Protein AF-A0AA36IEN6-F1 (afdb_monomer_lite)

Secondary structure (DSSP, 8-state):
----TTPPPTT--HHHHHHHHHHHHHHHHHHHHHHHHHHHHHHHHHHHHHHIIIII-------HHHHHHHHHHHHHHHTS-HHHHT--TTTS--HHHHHHHHHHTT------------------S-TTS----GGGSTTTSGGGGT-GGG-HHHHHHHHHHHHHHHHHHHHHHHHHHHHHHHHHHHHHHHIIIIIIIS--HHHHHHHHHHHHHHHHHHHHHHB---HHHHHHHHHHHHHHHHHHHHHHHHHHTT-HHHHHHHHHHTHHHHHHHHHHHHHHHHHT-EEE-TTS-EEETTBHHHHTT-TT-HHHHHHHHHHHHHHHHHHHHHHTTTGGGTTTS---PPPP----------EE--SSTTSPPEE--TTTSTTTSS-S-GGGG-GGGG-GGGGS-----SS---TTT---GGGSTTHHHHHHHHHHHHHHHHHHHHHHHHHHHHHTT--TT----S----S-SPPP---S---------TTPPP--PPP-EEE--TT----EEEEEEETTEEEEEEE-SS-EEEEEEEEEE-TTS-EEEEEE-EEPPP-GGGTTPPEEEEEEETTTTEEEEEETTTTEEEEEE-TTS-----EEEEBPGGGS----TTTTPPPP-EEEEEEES--TT-SS---EEEEEETT--EEEEEEPPTTSSS--EEEEEEEE--TTGGG--

Structure (mmCIF, N/CA/C/O backbone):
data_AF-A0AA36IEN6-F1
#
_entry.id   AF-A0AA36IEN6-F1
#
loop_
_atom_site.group_PDB
_atom_site.id
_atom_site.type_symbol
_atom_site.label_atom_id
_atom_site.label_alt_id
_atom_site.label_comp_id
_atom_site.label_asym_id
_atom_site.label_entity_id
_atom_site.label_seq_id
_atom_site.pdbx_PDB_ins_code
_atom_site.Cartn_x
_atom_site.Cartn_y
_atom_site.Cartn_z
_atom_site.occupancy
_atom_site.B_iso_or_equiv
_atom_site.auth_seq_id
_atom_site.auth_comp_id
_atom_site.auth_asym_id
_atom_site.auth_atom_id
_atom_site.pdbx_PDB_model_num
ATOM 1 N N . MET A 1 1 ? 21.799 10.313 -0.171 1.00 34.00 1 MET A N 1
ATOM 2 C CA . MET A 1 1 ? 21.183 9.399 -1.156 1.00 34.00 1 MET A CA 1
ATOM 3 C C . MET A 1 1 ? 21.274 7.995 -0.567 1.00 34.00 1 MET A C 1
ATOM 5 O O . MET A 1 1 ? 22.350 7.419 -0.568 1.00 34.00 1 MET A O 1
ATOM 9 N N . ALA A 1 2 ? 20.218 7.507 0.088 1.00 29.20 2 ALA A N 1
ATOM 10 C CA . ALA A 1 2 ? 20.249 6.178 0.696 1.00 29.20 2 ALA A CA 1
ATOM 11 C C . ALA A 1 2 ? 20.050 5.132 -0.409 1.00 29.20 2 ALA A C 1
ATOM 13 O O . ALA A 1 2 ? 19.032 5.153 -1.101 1.00 29.20 2 ALA A O 1
ATOM 14 N N . PHE A 1 3 ? 21.032 4.253 -0.607 1.00 36.34 3 PHE A N 1
ATOM 15 C CA . PHE A 1 3 ? 20.863 3.015 -1.365 1.00 36.34 3 PHE A CA 1
ATOM 16 C C . PHE A 1 3 ? 19.872 2.131 -0.597 1.00 36.34 3 PHE A C 1
ATOM 18 O O . PHE A 1 3 ? 20.270 1.299 0.210 1.00 36.34 3 PHE A O 1
ATOM 25 N N . CYS A 1 4 ? 18.572 2.346 -0.785 1.00 47.59 4 CYS A N 1
ATOM 26 C CA . CYS A 1 4 ? 17.578 1.409 -0.284 1.00 47.59 4 CYS A CA 1
ATOM 27 C C . CYS A 1 4 ? 17.524 0.231 -1.262 1.00 47.59 4 CYS A C 1
ATOM 29 O O . CYS A 1 4 ? 17.044 0.377 -2.392 1.00 47.59 4 CYS A O 1
ATOM 31 N N . GLU A 1 5 ? 18.038 -0.926 -0.841 1.00 64.38 5 GLU A N 1
ATOM 32 C CA . GLU A 1 5 ? 17.656 -2.213 -1.426 1.00 64.38 5 GLU A CA 1
ATOM 33 C C . GLU A 1 5 ? 16.121 -2.233 -1.559 1.00 64.38 5 GLU A C 1
ATOM 35 O O . GLU A 1 5 ? 15.408 -1.980 -0.590 1.00 64.38 5 GLU A O 1
ATOM 40 N N . GLY A 1 6 ? 15.609 -2.404 -2.783 1.00 71.31 6 GLY A N 1
ATOM 41 C CA . GLY A 1 6 ? 14.179 -2.254 -3.097 1.00 71.31 6 GLY A CA 1
ATOM 42 C C . GLY A 1 6 ? 13.836 -1.171 -4.128 1.00 71.31 6 GLY A C 1
ATOM 43 O O . GLY A 1 6 ? 12.673 -1.041 -4.505 1.00 71.31 6 GLY A O 1
ATOM 44 N N . ARG A 1 7 ? 14.812 -0.411 -4.651 1.00 82.75 7 ARG A N 1
ATOM 45 C CA . ARG A 1 7 ? 14.562 0.479 -5.801 1.00 82.75 7 ARG A CA 1
ATOM 46 C C . ARG A 1 7 ? 14.254 -0.340 -7.063 1.00 82.75 7 ARG A C 1
ATOM 48 O O . ARG A 1 7 ? 15.015 -1.228 -7.443 1.00 82.75 7 ARG A O 1
ATOM 55 N N . LEU A 1 8 ? 13.159 0.007 -7.740 1.00 87.38 8 LEU A N 1
ATOM 56 C CA . LEU A 1 8 ? 12.818 -0.526 -9.062 1.00 87.38 8 LEU A CA 1
ATOM 57 C C . LEU A 1 8 ? 13.914 -0.193 -10.093 1.00 87.38 8 LEU A C 1
ATOM 59 O O . LEU A 1 8 ? 14.547 0.863 -10.021 1.00 87.38 8 LEU A O 1
ATOM 63 N N . ALA A 1 9 ? 14.148 -1.089 -11.055 1.00 82.94 9 ALA A N 1
ATOM 64 C CA . ALA A 1 9 ? 15.231 -0.947 -12.028 1.00 82.94 9 ALA A CA 1
ATOM 65 C C . ALA A 1 9 ? 15.118 0.343 -12.859 1.00 82.94 9 ALA A C 1
ATOM 67 O O . ALA A 1 9 ? 14.013 0.808 -13.171 1.00 82.94 9 ALA A O 1
ATOM 68 N N . SER A 1 10 ? 16.269 0.895 -13.261 1.00 78.75 10 SER A N 1
ATOM 69 C CA . SER A 1 10 ? 16.344 2.034 -14.182 1.00 78.75 10 SER A CA 1
ATOM 70 C C . SER A 1 10 ? 15.697 1.650 -15.515 1.00 78.75 10 SER A C 1
ATOM 72 O O . SER A 1 10 ? 16.190 0.757 -16.201 1.00 78.75 10 SER A O 1
ATOM 74 N N . GLY A 1 11 ? 14.573 2.286 -15.848 1.00 84.31 11 GLY A N 1
ATOM 75 C CA . GLY A 1 11 ? 13.730 1.947 -17.004 1.00 84.31 11 GLY A CA 1
ATOM 76 C C . GLY A 1 11 ? 12.288 1.580 -16.639 1.00 84.31 11 GLY A C 1
ATOM 77 O O . GLY A 1 11 ? 11.431 1.503 -17.518 1.00 84.31 11 GLY A O 1
ATOM 78 N N . THR A 1 12 ? 11.991 1.403 -15.350 1.00 93.19 12 THR A N 1
ATOM 79 C CA . THR A 1 12 ? 10.609 1.264 -14.870 1.00 93.19 12 THR A CA 1
ATOM 80 C C . THR A 1 12 ? 9.843 2.569 -15.131 1.00 93.19 12 THR A C 1
ATOM 82 O O . THR A 1 12 ? 10.327 3.633 -14.732 1.00 93.19 12 THR A O 1
ATOM 85 N N . PRO A 1 13 ? 8.663 2.533 -15.780 1.00 94.44 13 PRO A N 1
ATOM 86 C CA . PRO A 1 13 ? 7.903 3.746 -16.050 1.00 94.44 13 PRO A CA 1
ATOM 87 C C . PRO A 1 13 ? 7.436 4.427 -14.754 1.00 94.44 13 PRO A C 1
ATOM 89 O O . PRO A 1 13 ? 7.088 3.764 -13.777 1.00 94.44 13 PRO A O 1
ATOM 92 N N . ALA A 1 14 ? 7.394 5.762 -14.759 1.00 92.75 14 ALA A N 1
ATOM 93 C CA . ALA A 1 14 ? 7.112 6.566 -13.566 1.00 92.75 14 ALA A CA 1
ATOM 94 C C . ALA A 1 14 ? 5.742 6.269 -12.929 1.00 92.75 14 ALA A C 1
ATOM 96 O O . ALA A 1 14 ? 5.629 6.272 -11.705 1.00 92.75 14 ALA A O 1
ATOM 97 N N . TRP A 1 15 ? 4.721 5.953 -13.733 1.00 96.19 15 TRP A N 1
ATOM 98 C CA . TRP A 1 15 ? 3.395 5.576 -13.231 1.00 96.19 15 TRP A CA 1
ATOM 99 C C . TRP A 1 15 ? 3.439 4.274 -12.408 1.00 96.19 15 TRP A C 1
ATOM 101 O O . TRP A 1 15 ? 2.814 4.174 -11.359 1.00 96.19 15 TRP A O 1
ATOM 111 N N . LEU A 1 16 ? 4.258 3.291 -12.796 1.00 96.81 16 LEU A N 1
ATOM 112 C CA . LEU A 1 16 ? 4.404 2.049 -12.030 1.00 96.81 16 LEU A CA 1
ATOM 113 C C . LEU A 1 16 ? 5.133 2.300 -10.705 1.00 96.81 16 LEU A C 1
ATOM 115 O O . LEU A 1 16 ? 4.751 1.762 -9.665 1.00 96.81 16 LEU A O 1
ATOM 119 N N . VAL A 1 17 ? 6.160 3.157 -10.739 1.00 95.31 17 VAL A N 1
ATOM 120 C CA . VAL A 1 17 ? 6.861 3.602 -9.527 1.00 95.31 17 VAL A CA 1
ATOM 121 C C . VAL A 1 17 ? 5.884 4.296 -8.578 1.00 95.31 17 VAL A C 1
ATOM 123 O O . VAL A 1 17 ? 5.903 3.998 -7.390 1.00 95.31 17 VAL A O 1
ATOM 126 N N . GLY A 1 18 ? 5.000 5.156 -9.094 1.00 95.50 18 GLY A N 1
ATOM 127 C CA . GLY A 1 18 ? 3.981 5.849 -8.305 1.00 95.50 18 GLY A CA 1
ATOM 128 C C . GLY A 1 18 ? 2.985 4.906 -7.619 1.00 95.50 18 GLY A C 1
ATOM 129 O O . GLY A 1 18 ? 2.714 5.081 -6.434 1.00 95.50 18 GLY A O 1
ATOM 130 N N . CYS A 1 19 ? 2.478 3.880 -8.314 1.00 97.62 19 CYS A N 1
ATOM 131 C CA . CYS A 1 19 ? 1.613 2.867 -7.690 1.00 97.62 19 CYS A CA 1
ATOM 132 C C . CYS A 1 19 ? 2.330 2.133 -6.546 1.00 97.62 19 CYS A C 1
ATOM 134 O O . CYS A 1 19 ? 1.773 1.965 -5.458 1.00 97.62 19 CYS A O 1
ATOM 136 N N . HIS A 1 20 ? 3.582 1.723 -6.774 1.00 96.81 20 HIS A N 1
ATOM 137 C CA . HIS A 1 20 ? 4.388 1.036 -5.767 1.00 96.81 20 HIS A CA 1
ATOM 138 C C . HIS A 1 20 ? 4.652 1.922 -4.539 1.00 96.81 20 HIS A C 1
ATOM 140 O O . HIS A 1 20 ? 4.431 1.484 -3.409 1.00 96.81 20 HIS A O 1
ATOM 146 N N . THR A 1 21 ? 5.079 3.173 -4.741 1.00 95.94 21 THR A N 1
ATOM 147 C CA . THR A 1 21 ? 5.417 4.086 -3.640 1.00 95.94 21 THR A CA 1
ATOM 148 C C . THR A 1 21 ? 4.195 4.506 -2.833 1.00 95.94 21 THR A C 1
ATOM 150 O O . THR A 1 21 ? 4.283 4.523 -1.607 1.00 95.94 21 THR A O 1
ATOM 153 N N . LEU A 1 22 ? 3.052 4.787 -3.470 1.00 97.06 22 LEU A N 1
ATOM 154 C CA . LEU A 1 22 ? 1.810 5.114 -2.758 1.00 97.06 22 LEU A CA 1
ATOM 155 C C . LEU A 1 22 ? 1.290 3.930 -1.938 1.00 97.06 22 LEU A C 1
ATOM 157 O O . LEU A 1 22 ? 0.885 4.121 -0.792 1.00 97.06 22 LEU A O 1
ATOM 161 N N . SER A 1 23 ? 1.352 2.710 -2.482 1.00 97.75 23 SER A N 1
ATOM 162 C CA . SER A 1 23 ? 0.950 1.499 -1.750 1.00 97.75 23 SER A CA 1
ATOM 163 C C . SER A 1 23 ? 1.857 1.249 -0.545 1.00 97.75 23 SER A C 1
ATOM 165 O O . SER A 1 23 ? 1.377 0.980 0.553 1.00 97.75 23 SER A O 1
ATOM 167 N N . LEU A 1 24 ? 3.176 1.400 -0.716 1.00 96.75 24 LEU A N 1
ATOM 168 C CA . LEU A 1 24 ? 4.144 1.232 0.370 1.00 96.75 24 LEU A CA 1
ATOM 169 C C . LEU A 1 24 ? 3.999 2.320 1.446 1.00 96.75 24 LEU A C 1
ATOM 171 O O . LEU A 1 24 ? 4.040 2.014 2.637 1.00 96.75 24 LEU A O 1
ATOM 175 N N . ALA A 1 25 ? 3.783 3.575 1.042 1.00 97.25 25 ALA A N 1
ATOM 176 C CA . ALA A 1 25 ? 3.512 4.677 1.960 1.00 97.25 25 ALA A CA 1
ATOM 177 C C . ALA A 1 25 ? 2.211 4.444 2.741 1.00 97.25 25 ALA A C 1
ATOM 179 O O . ALA A 1 25 ? 2.183 4.633 3.957 1.00 97.25 25 ALA A O 1
ATOM 180 N N . GLY A 1 26 ? 1.159 3.970 2.066 1.00 97.88 26 GLY A N 1
ATOM 181 C CA . GLY A 1 26 ? -0.098 3.602 2.708 1.00 97.88 26 GLY A CA 1
ATOM 182 C C . GLY A 1 26 ? 0.066 2.445 3.692 1.00 97.88 26 GLY A C 1
ATOM 183 O O . GLY A 1 26 ? -0.396 2.541 4.827 1.00 97.88 26 GLY A O 1
ATOM 184 N N . ALA A 1 27 ? 0.793 1.394 3.306 1.00 98.06 27 ALA A N 1
ATOM 185 C CA . ALA A 1 27 ? 1.116 0.271 4.181 1.00 98.06 27 ALA A CA 1
ATOM 186 C C . ALA A 1 27 ? 1.849 0.730 5.448 1.00 98.06 27 ALA A C 1
ATOM 188 O O . ALA A 1 27 ? 1.433 0.403 6.558 1.00 98.06 27 ALA A O 1
ATOM 189 N N . PHE A 1 28 ? 2.902 1.537 5.291 1.00 97.94 28 PHE A N 1
ATOM 190 C CA . PHE A 1 28 ? 3.664 2.083 6.411 1.00 97.94 28 PHE A CA 1
ATOM 191 C C . PHE A 1 28 ? 2.793 2.945 7.332 1.00 97.94 28 PHE A C 1
ATOM 193 O O . PHE A 1 28 ? 2.805 2.749 8.546 1.00 97.94 28 PHE A O 1
ATOM 200 N N . MET A 1 29 ? 1.997 3.854 6.763 1.00 98.19 29 MET A N 1
ATOM 201 C CA . MET A 1 29 ? 1.093 4.724 7.517 1.00 98.19 29 MET A CA 1
ATOM 202 C C . MET A 1 29 ? 0.092 3.911 8.352 1.00 98.19 29 MET A C 1
ATOM 204 O O . MET A 1 29 ? -0.053 4.161 9.549 1.00 98.19 29 MET A O 1
ATOM 208 N N . TYR A 1 30 ? -0.559 2.908 7.757 1.00 98.44 30 TYR A N 1
ATOM 209 C CA . TYR A 1 30 ? -1.527 2.061 8.455 1.00 98.44 30 TYR A CA 1
ATOM 210 C C . TYR A 1 30 ? -0.889 1.172 9.529 1.00 98.44 30 TYR A C 1
ATOM 212 O O . TYR A 1 30 ? -1.438 1.049 10.625 1.00 98.44 30 TYR A O 1
ATOM 220 N N . LEU A 1 31 ? 0.282 0.586 9.267 1.00 98.31 31 LEU A N 1
ATOM 221 C CA . LEU A 1 31 ? 0.993 -0.219 10.265 1.00 98.31 31 LEU A CA 1
ATOM 222 C C . LEU A 1 31 ? 1.480 0.642 11.440 1.00 98.31 31 LEU A C 1
ATOM 224 O O . LEU A 1 31 ? 1.347 0.233 12.594 1.00 98.31 31 LEU A O 1
ATOM 228 N N . LEU A 1 32 ? 1.965 1.859 11.179 1.00 98.25 32 LEU A N 1
ATOM 229 C CA . LEU A 1 32 ? 2.348 2.801 12.231 1.00 98.25 32 LEU A CA 1
ATOM 230 C C . LEU A 1 32 ? 1.135 3.230 13.069 1.00 98.25 32 LEU A C 1
ATOM 232 O O . LEU A 1 32 ? 1.199 3.218 14.298 1.00 98.25 32 LEU A O 1
ATOM 236 N N . MET A 1 33 ? 0.009 3.541 12.418 1.00 98.25 33 MET A N 1
ATOM 237 C CA . MET A 1 33 ? -1.260 3.814 13.099 1.00 98.25 33 MET A CA 1
ATOM 238 C C . MET A 1 33 ? -1.715 2.634 13.963 1.00 98.25 33 MET A C 1
ATOM 240 O O . MET A 1 33 ? -2.176 2.847 15.080 1.00 98.25 33 MET A O 1
ATOM 244 N N . SER A 1 34 ? -1.561 1.397 13.482 1.00 98.25 34 SER A N 1
ATOM 245 C CA . SER A 1 34 ? -1.885 0.193 14.253 1.00 98.25 34 SER A CA 1
ATOM 246 C C . SER A 1 34 ? -1.076 0.112 15.546 1.00 98.25 34 SER A C 1
ATOM 248 O O . SER A 1 34 ? -1.646 -0.088 16.619 1.00 98.25 34 SER A O 1
ATOM 250 N N . VAL A 1 35 ? 0.246 0.294 15.465 1.00 98.44 35 VAL A N 1
ATOM 251 C CA . VAL A 1 35 ? 1.127 0.298 16.646 1.00 98.44 35 VAL A CA 1
ATOM 252 C C . VAL A 1 35 ? 0.717 1.408 17.613 1.00 98.44 35 VAL A C 1
ATOM 254 O O . VAL A 1 35 ? 0.585 1.172 18.814 1.00 98.44 35 VAL A O 1
ATOM 257 N N . TRP A 1 36 ? 0.453 2.603 17.087 1.00 98.31 36 TRP A N 1
ATOM 258 C CA . TRP A 1 36 ? 0.065 3.752 17.893 1.00 98.31 36 TRP A CA 1
ATOM 259 C C . TRP A 1 36 ? -1.277 3.549 18.616 1.00 98.31 36 TRP A C 1
ATOM 261 O O . TRP A 1 36 ? -1.366 3.753 19.829 1.00 98.31 36 TRP A O 1
ATOM 271 N N . PHE A 1 37 ? -2.311 3.076 17.916 1.00 98.12 37 PHE A N 1
ATOM 272 C CA . PHE A 1 37 ? -3.603 2.763 18.526 1.00 98.12 37 PHE A CA 1
ATOM 273 C C . PHE A 1 37 ? -3.506 1.618 19.537 1.00 98.12 37 PHE A C 1
ATOM 275 O O . PHE A 1 37 ? -4.099 1.716 20.610 1.00 98.12 37 PHE A O 1
ATOM 282 N N . SER A 1 38 ? -2.715 0.577 19.258 1.00 98.12 38 SER A N 1
ATOM 283 C CA . SER A 1 38 ? -2.476 -0.514 20.210 1.00 98.12 38 SER A CA 1
ATOM 284 C C . SER A 1 38 ? -1.795 -0.018 21.488 1.00 98.12 38 SER A C 1
ATOM 286 O O . SER A 1 38 ? -2.145 -0.464 22.582 1.00 98.12 38 SER A O 1
ATOM 288 N N . MET A 1 39 ? -0.848 0.918 21.376 1.00 98.31 39 MET A N 1
ATOM 289 C CA . MET A 1 39 ? -0.196 1.536 22.531 1.00 98.31 39 MET A CA 1
ATOM 290 C C . MET A 1 39 ? -1.205 2.325 23.376 1.00 98.31 39 MET A C 1
ATOM 292 O O . MET A 1 39 ? -1.266 2.138 24.592 1.00 98.31 39 MET A O 1
ATOM 296 N N . HIS A 1 40 ? -2.055 3.141 22.744 1.00 97.38 40 HIS A N 1
ATOM 297 C CA . HIS A 1 40 ? -3.122 3.862 23.444 1.00 97.38 40 HIS A CA 1
ATOM 298 C C . HIS A 1 40 ? -4.138 2.924 24.100 1.00 97.38 40 HIS A C 1
ATOM 300 O O . HIS A 1 40 ? -4.514 3.155 25.251 1.00 97.38 40 HIS A O 1
ATOM 306 N N . ALA A 1 41 ? -4.547 1.853 23.417 1.00 97.00 41 ALA A N 1
ATOM 307 C CA . ALA A 1 41 ? -5.437 0.838 23.974 1.00 97.00 41 ALA A CA 1
ATOM 308 C C . ALA A 1 41 ? -4.825 0.181 25.222 1.00 97.00 41 ALA A C 1
ATOM 310 O O . ALA A 1 41 ? -5.482 0.082 26.253 1.00 97.00 41 ALA A O 1
ATOM 311 N N . SER A 1 42 ? -3.543 -0.194 25.167 1.00 97.62 42 SER A N 1
ATOM 312 C CA . SER A 1 42 ? -2.846 -0.812 26.300 1.00 97.62 42 SER A CA 1
ATOM 313 C C . SER A 1 42 ? -2.717 0.137 27.494 1.00 97.62 42 SER A C 1
ATOM 315 O O . SER A 1 42 ? -2.966 -0.269 28.629 1.00 97.62 42 SER A O 1
ATOM 317 N N . ILE A 1 43 ? -2.328 1.395 27.259 1.00 97.25 43 ILE A N 1
ATOM 318 C CA . ILE A 1 43 ? -2.171 2.392 28.329 1.00 97.25 43 ILE A CA 1
ATOM 319 C C . ILE A 1 43 ? -3.522 2.669 28.988 1.00 97.25 43 ILE A C 1
ATOM 321 O O . ILE A 1 43 ? -3.632 2.625 30.211 1.00 97.25 43 ILE A O 1
ATOM 325 N N . THR A 1 44 ? -4.565 2.909 28.191 1.00 94.88 44 THR A N 1
ATOM 326 C CA . THR A 1 44 ? -5.911 3.177 28.718 1.00 94.88 44 THR A CA 1
ATOM 327 C C . THR A 1 44 ? -6.456 1.976 29.487 1.00 94.88 44 THR A C 1
ATOM 329 O O . THR A 1 44 ? -6.895 2.146 30.624 1.00 94.88 44 THR A O 1
ATOM 332 N N . ALA A 1 45 ? -6.344 0.759 28.945 1.00 95.88 45 ALA A N 1
ATOM 333 C CA . ALA A 1 45 ? -6.752 -0.462 29.635 1.00 95.88 45 ALA A CA 1
ATOM 334 C C . ALA A 1 45 ? -6.059 -0.616 30.998 1.00 95.88 45 ALA A C 1
ATOM 336 O O . ALA A 1 45 ? -6.738 -0.838 31.999 1.00 95.88 45 ALA A O 1
ATOM 337 N N . LYS A 1 46 ? -4.734 -0.421 31.074 1.00 97.06 46 LYS A N 1
ATOM 338 C CA . LYS A 1 46 ? -3.978 -0.529 32.335 1.00 97.06 46 LYS A CA 1
ATOM 339 C C . LYS A 1 46 ? -4.313 0.562 33.347 1.00 97.06 46 LYS A C 1
ATOM 341 O O . LYS A 1 46 ? -4.421 0.271 34.542 1.00 97.06 46 LYS A O 1
ATOM 346 N N . SER A 1 47 ? -4.525 1.793 32.892 1.00 95.31 47 SER A N 1
ATOM 347 C CA . SER A 1 47 ? -4.945 2.894 33.763 1.00 95.31 47 SER A CA 1
ATOM 348 C C . SER A 1 47 ? -6.315 2.626 34.383 1.00 95.31 47 SER A C 1
ATOM 350 O O . SER A 1 47 ? -6.483 2.770 35.595 1.00 95.31 47 SER A O 1
ATOM 352 N N . TYR A 1 48 ? -7.285 2.171 33.585 1.00 94.56 48 TYR A N 1
ATOM 353 C CA . TYR A 1 48 ? -8.603 1.832 34.113 1.00 94.56 48 TYR A CA 1
ATOM 354 C C . TYR A 1 48 ? -8.609 0.548 34.949 1.00 94.56 48 TYR A C 1
ATOM 356 O O . TYR A 1 48 ? -9.333 0.502 35.936 1.00 94.56 48 TYR A O 1
ATOM 364 N N . GLU A 1 49 ? -7.804 -0.465 34.616 1.00 94.56 49 GLU A N 1
ATOM 365 C CA . GLU A 1 49 ? -7.618 -1.664 35.448 1.00 94.56 49 GLU A CA 1
ATOM 366 C C . GLU A 1 49 ? -7.113 -1.272 36.842 1.00 94.56 49 GLU A C 1
ATOM 368 O O . GLU A 1 49 ? -7.716 -1.631 37.852 1.00 94.56 49 GLU A O 1
ATOM 373 N N . THR A 1 50 ? -6.062 -0.450 36.899 1.00 94.31 50 THR A N 1
ATOM 374 C CA . THR A 1 50 ? -5.505 0.050 38.164 1.00 94.31 50 THR A CA 1
ATOM 375 C C . THR A 1 50 ? -6.546 0.848 38.941 1.00 94.31 50 THR A C 1
ATOM 377 O O . THR A 1 50 ? -6.688 0.678 40.152 1.00 94.31 50 THR A O 1
ATOM 380 N N . ARG A 1 51 ? -7.324 1.697 38.261 1.00 91.31 51 ARG A N 1
ATOM 381 C CA . ARG A 1 51 ? -8.394 2.477 38.890 1.00 91.31 51 ARG A CA 1
ATOM 382 C C . ARG A 1 51 ? -9.519 1.597 39.427 1.00 91.31 51 ARG A C 1
ATOM 384 O O . ARG A 1 51 ? -9.968 1.809 40.553 1.00 91.31 51 ARG A O 1
ATOM 391 N N . LEU A 1 52 ? -9.952 0.604 38.652 1.00 90.50 52 LEU A N 1
ATOM 392 C CA . LEU A 1 52 ? -10.939 -0.377 39.084 1.00 90.50 52 LEU A CA 1
ATOM 393 C C . LEU A 1 52 ? -10.443 -1.084 40.346 1.00 90.50 52 LEU A C 1
ATOM 395 O O . LEU A 1 52 ? -11.162 -1.075 41.332 1.00 90.50 52 LEU A O 1
ATOM 399 N N . LEU A 1 53 ? -9.211 -1.593 40.367 1.00 89.44 53 LEU A N 1
ATOM 400 C CA . LEU A 1 53 ? -8.662 -2.335 41.510 1.00 89.44 53 LEU A CA 1
ATOM 401 C C . LEU A 1 53 ? -8.398 -1.476 42.758 1.00 89.44 53 LEU A C 1
ATOM 403 O O . LEU A 1 53 ? -8.477 -1.977 43.875 1.00 89.44 53 LEU A O 1
ATOM 407 N N . THR A 1 54 ? -8.070 -0.193 42.599 1.00 88.94 54 THR A N 1
ATOM 408 C CA . THR A 1 54 ? -7.688 0.673 43.732 1.00 88.94 54 THR A CA 1
ATOM 409 C C . THR A 1 54 ? -8.845 1.504 44.284 1.00 88.94 54 THR A C 1
ATOM 411 O O . THR A 1 54 ? -8.911 1.743 45.491 1.00 88.94 54 THR A O 1
ATOM 414 N N . GLN A 1 55 ? -9.761 1.963 43.426 1.00 84.94 55 GLN A N 1
ATOM 415 C CA . GLN A 1 55 ? -10.800 2.924 43.806 1.00 84.94 55 GLN A CA 1
ATOM 416 C C . GLN A 1 55 ? -12.194 2.302 43.895 1.00 84.94 55 GLN A C 1
ATOM 418 O O . GLN A 1 55 ? -12.970 2.706 44.759 1.00 84.94 55 GLN A O 1
ATOM 423 N N . LEU A 1 56 ? -12.521 1.341 43.023 1.00 82.44 56 LEU A N 1
ATOM 424 C CA . LEU A 1 56 ? -13.902 0.870 42.840 1.00 82.44 56 LEU A CA 1
ATOM 425 C C . LEU A 1 56 ? -14.123 -0.541 43.390 1.00 82.44 56 LEU A C 1
ATOM 427 O O . LEU A 1 56 ? -15.052 -0.779 44.158 1.00 82.44 56 LEU A O 1
ATOM 431 N N . VAL A 1 57 ? -13.245 -1.465 43.023 1.00 76.75 57 VAL A N 1
ATOM 432 C CA . VAL A 1 57 ? -13.204 -2.852 43.476 1.00 76.75 57 VAL A CA 1
ATOM 433 C C . VAL A 1 57 ? -12.288 -2.908 44.690 1.00 76.75 57 VAL A C 1
ATOM 435 O O . VAL A 1 57 ? -11.184 -3.440 44.652 1.00 76.75 57 VAL A O 1
ATOM 438 N N . ARG A 1 58 ? -12.738 -2.325 45.802 1.00 66.81 58 ARG A N 1
ATOM 439 C CA . ARG A 1 58 ? -12.188 -2.741 47.094 1.00 66.81 58 ARG A CA 1
ATOM 440 C C . ARG A 1 58 ? -12.604 -4.194 47.303 1.00 66.81 58 ARG A C 1
ATOM 442 O O . ARG A 1 58 ? -13.724 -4.551 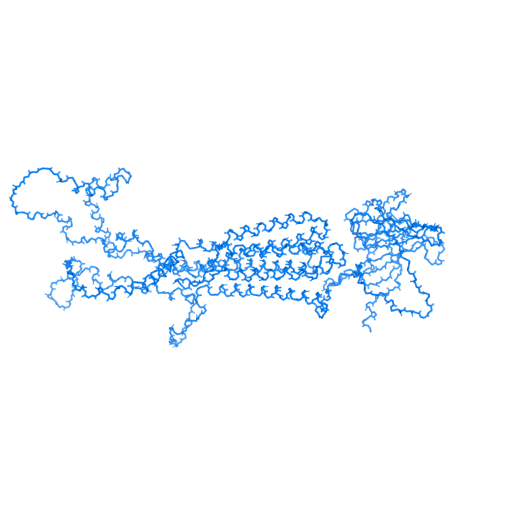46.933 1.00 66.81 58 ARG A O 1
ATOM 449 N N . LEU A 1 59 ? -11.725 -5.018 47.889 1.00 57.50 59 LEU A N 1
ATOM 450 C CA . LEU A 1 59 ? -12.149 -6.306 48.447 1.00 57.50 59 LEU A CA 1
ATOM 451 C C . LEU A 1 59 ? -13.442 -6.034 49.222 1.00 57.50 59 LEU A C 1
ATOM 453 O O . LEU A 1 59 ? -13.434 -5.083 50.015 1.00 57.50 59 LEU A O 1
ATOM 457 N N . PRO A 1 60 ? -14.542 -6.759 48.953 1.00 59.25 60 PRO A N 1
ATOM 458 C CA . PRO A 1 60 ? -15.750 -6.594 49.734 1.00 59.25 60 PRO A CA 1
ATOM 459 C C . PRO A 1 60 ? -15.357 -6.954 51.160 1.00 59.25 60 PRO A C 1
ATOM 461 O O . PRO A 1 60 ? -15.219 -8.124 51.499 1.00 59.25 60 PRO A O 1
ATOM 464 N N . VAL A 1 61 ? -15.060 -5.942 51.976 1.00 62.84 61 VAL A N 1
ATOM 465 C CA . VAL A 1 61 ? -15.047 -6.115 53.417 1.00 62.84 61 VAL A CA 1
ATOM 466 C C . VAL A 1 61 ? -16.515 -6.347 53.700 1.00 62.84 61 VAL A C 1
ATOM 468 O O . VAL A 1 61 ? -17.295 -5.410 53.491 1.00 62.84 61 VAL A O 1
ATOM 471 N N . PRO A 1 62 ? -16.905 -7.592 54.021 1.00 60.69 62 PRO A N 1
ATOM 472 C CA . PRO A 1 62 ? -18.308 -7.912 54.141 1.00 60.69 62 PRO A CA 1
ATOM 473 C C . PRO A 1 62 ? -18.889 -6.947 55.165 1.00 60.69 62 PRO A C 1
ATOM 475 O O . PRO A 1 62 ? -18.310 -6.741 56.240 1.00 60.69 62 PRO A O 1
ATOM 478 N N . SER A 1 63 ? -19.980 -6.277 54.795 1.00 64.25 63 SER A N 1
ATOM 479 C CA . SER A 1 63 ? -20.670 -5.411 55.742 1.00 64.25 63 SER A CA 1
ATOM 480 C C . SER A 1 63 ? -21.038 -6.239 56.969 1.00 64.25 63 SER A C 1
ATOM 482 O O . SER A 1 63 ? -21.181 -7.461 56.889 1.00 64.25 63 SER A O 1
ATOM 484 N N . TRP A 1 64 ? -21.223 -5.594 58.118 1.00 65.50 64 TRP A N 1
ATOM 485 C CA . TRP A 1 64 ? -21.644 -6.329 59.310 1.00 65.50 64 TRP A CA 1
ATOM 486 C C . TRP A 1 64 ? -22.928 -7.136 59.050 1.00 65.50 64 TRP A C 1
ATOM 488 O O . TRP A 1 64 ? -23.017 -8.291 59.444 1.00 65.50 64 TRP A O 1
ATOM 498 N N . SER A 1 65 ? -23.849 -6.588 58.247 1.00 62.12 65 SER A N 1
ATOM 499 C CA . SER A 1 65 ? -25.042 -7.295 57.773 1.00 62.12 65 SER A CA 1
ATOM 500 C C . SER A 1 65 ? -24.740 -8.505 56.880 1.00 62.12 65 SER A C 1
ATOM 502 O O . SER A 1 65 ? -25.401 -9.527 57.016 1.00 62.12 65 SER A O 1
ATOM 504 N N . GLN A 1 66 ? -23.743 -8.437 55.993 1.00 63.28 66 GLN A N 1
ATOM 505 C CA . GLN A 1 66 ? -23.310 -9.582 55.182 1.00 63.28 66 GLN A CA 1
ATOM 506 C C . GLN A 1 66 ? -22.602 -10.644 56.027 1.00 63.28 66 GLN A C 1
ATOM 508 O O . GLN A 1 66 ? -22.823 -11.829 55.808 1.00 63.28 66 GLN A O 1
ATOM 513 N N . LEU A 1 67 ? -21.787 -10.245 57.010 1.00 73.69 67 LEU A N 1
ATOM 514 C CA . LEU A 1 67 ? -21.181 -11.166 57.978 1.00 73.69 67 LEU A CA 1
ATOM 515 C C . LEU A 1 67 ? -22.249 -11.871 58.813 1.00 73.69 67 LEU A C 1
ATOM 517 O O . LEU A 1 67 ? -22.163 -13.074 59.036 1.00 73.69 67 LEU A O 1
ATOM 521 N N . GLU A 1 68 ? -23.270 -11.140 59.247 1.00 69.88 68 GLU A N 1
ATOM 522 C CA . GLU A 1 68 ? -24.381 -11.676 60.030 1.00 69.88 68 GLU A CA 1
ATOM 523 C C . GLU A 1 68 ? -25.300 -12.562 59.168 1.00 69.88 68 GLU A C 1
ATOM 525 O O . GLU A 1 68 ? -25.698 -13.645 59.599 1.00 69.88 68 GLU A O 1
ATOM 530 N N . GLY A 1 69 ? -25.521 -12.195 57.902 1.00 67.38 69 GLY A N 1
ATOM 531 C CA . GLY A 1 69 ? -26.157 -13.030 56.876 1.00 67.38 69 GLY A CA 1
ATOM 532 C C . GLY A 1 69 ? -25.379 -14.319 56.576 1.00 67.38 69 GLY A C 1
ATOM 533 O O . GLY A 1 69 ? -25.943 -15.407 56.503 1.00 67.38 69 GLY A O 1
ATOM 534 N N . ALA A 1 70 ? -24.054 -14.237 56.475 1.00 67.62 70 ALA A N 1
ATOM 535 C CA . ALA A 1 70 ? -23.196 -15.404 56.302 1.00 67.62 70 ALA A CA 1
ATOM 536 C C . ALA A 1 70 ? -23.166 -16.279 57.564 1.00 67.62 70 ALA A C 1
ATOM 538 O O . ALA A 1 70 ? -23.125 -17.502 57.458 1.00 67.62 70 ALA A O 1
ATOM 539 N N . ARG A 1 71 ? -23.234 -15.676 58.760 1.00 74.38 71 ARG A N 1
ATOM 540 C CA . ARG A 1 71 ? -23.327 -16.397 60.038 1.00 74.38 71 ARG A CA 1
ATOM 541 C C . ARG A 1 71 ? -24.647 -17.150 60.161 1.00 74.38 71 ARG A C 1
ATOM 543 O O . ARG A 1 71 ? -24.647 -18.301 60.579 1.00 74.38 71 ARG A O 1
ATOM 550 N N . THR A 1 72 ? -25.756 -16.516 59.791 1.00 65.19 72 THR A N 1
ATOM 551 C CA . THR A 1 72 ? -27.092 -17.135 59.781 1.00 65.19 72 THR A CA 1
ATOM 552 C C . THR A 1 72 ? -27.170 -18.255 58.740 1.00 65.19 72 THR A C 1
ATOM 554 O O . THR A 1 72 ? -27.626 -19.353 59.057 1.00 65.19 72 THR A O 1
ATOM 557 N N . TYR A 1 73 ? -26.602 -18.050 57.548 1.00 63.25 73 TYR A N 1
ATOM 558 C CA . TYR A 1 73 ? -26.444 -19.105 56.543 1.00 63.25 73 TYR A CA 1
ATOM 559 C C . TYR A 1 73 ? -25.567 -20.268 57.042 1.00 63.25 73 TYR A C 1
ATOM 561 O O . TYR A 1 73 ? -25.946 -21.432 56.915 1.00 63.25 73 TYR A O 1
ATOM 569 N N . GLY A 1 74 ? -24.418 -19.970 57.656 1.00 72.25 74 GLY A N 1
ATOM 570 C CA . GLY A 1 74 ? -23.506 -20.963 58.230 1.00 72.25 74 GLY A CA 1
ATOM 571 C C . GLY A 1 74 ? -24.153 -21.772 59.353 1.00 72.25 74 GLY A C 1
ATOM 572 O O . GLY A 1 74 ? -24.061 -22.993 59.353 1.00 72.25 74 GLY A O 1
ATOM 573 N N . SER A 1 75 ? -24.901 -21.115 60.239 1.00 69.81 75 SER A N 1
ATOM 574 C CA . SER A 1 75 ? -25.716 -21.757 61.279 1.00 69.81 75 SER A CA 1
ATOM 575 C C . SER A 1 75 ? -26.792 -22.673 60.683 1.00 69.81 75 SER A C 1
ATOM 577 O O . SER A 1 75 ? -26.963 -23.812 61.119 1.00 69.81 75 SER A O 1
ATOM 579 N N . THR A 1 76 ? -27.478 -22.225 59.626 1.00 63.84 76 THR A N 1
ATOM 580 C CA . THR A 1 76 ? -28.462 -23.051 58.907 1.00 63.84 76 THR A CA 1
ATOM 581 C C . THR A 1 76 ? -27.796 -24.293 58.305 1.00 63.84 76 THR A C 1
ATOM 583 O O . THR A 1 76 ? -28.341 -25.395 58.386 1.00 63.84 76 THR A O 1
ATOM 586 N N . PHE A 1 77 ? -26.590 -24.139 57.748 1.00 67.25 77 PHE A N 1
ATOM 587 C CA . PHE A 1 77 ? -25.785 -25.247 57.241 1.00 67.25 77 PHE A CA 1
ATOM 588 C C . PHE A 1 77 ? -25.341 -26.190 58.369 1.00 67.25 77 PHE A C 1
ATOM 590 O O . PHE A 1 77 ? -25.470 -27.401 58.221 1.00 67.25 77 PHE A O 1
ATOM 597 N N . GLU A 1 78 ? -24.911 -25.673 59.521 1.00 71.69 78 GLU A N 1
ATOM 598 C CA . GLU A 1 78 ? -24.541 -26.473 60.700 1.00 71.69 78 GLU A CA 1
ATOM 599 C C . GLU A 1 78 ? -25.702 -27.319 61.244 1.00 71.69 78 GLU A C 1
ATOM 601 O O . GLU A 1 78 ? -25.490 -28.428 61.736 1.00 71.69 78 GLU A O 1
ATOM 606 N N . LYS A 1 79 ? -26.939 -26.835 61.092 1.00 68.50 79 LYS A N 1
ATOM 607 C CA . LYS A 1 79 ? -28.169 -27.543 61.475 1.00 68.50 79 LYS A CA 1
ATOM 608 C C . LYS A 1 79 ? -28.645 -28.558 60.428 1.00 68.50 79 LYS A C 1
ATOM 610 O O . LYS A 1 79 ? -29.555 -29.341 60.718 1.00 68.50 79 LYS A O 1
ATOM 615 N N . THR A 1 80 ? -28.073 -28.585 59.217 1.00 66.12 80 THR A N 1
ATOM 616 C CA . THR A 1 80 ? -28.451 -29.606 58.227 1.00 66.12 80 THR A CA 1
ATOM 617 C C . THR A 1 80 ? -28.019 -30.995 58.693 1.00 66.12 80 THR A C 1
ATOM 619 O O . THR A 1 80 ? -26.895 -31.213 59.134 1.00 66.12 80 THR A O 1
ATOM 622 N N . THR A 1 81 ? -28.949 -31.954 58.611 1.00 71.25 81 THR A N 1
ATOM 623 C CA . THR A 1 81 ? -28.755 -33.356 59.024 1.00 71.25 81 THR A CA 1
ATOM 624 C C . THR A 1 81 ? -27.388 -33.881 58.568 1.00 71.25 81 THR A C 1
ATOM 626 O O . THR A 1 81 ? -27.036 -33.703 57.406 1.00 71.25 81 THR A O 1
ATOM 629 N N . THR A 1 82 ? -26.646 -34.607 59.409 1.00 70.06 82 THR A N 1
ATOM 630 C CA . THR A 1 82 ? -25.297 -35.139 59.094 1.00 70.06 82 THR A CA 1
ATOM 631 C C . THR A 1 82 ? -25.203 -35.904 57.764 1.00 70.06 82 THR A C 1
ATOM 633 O O . THR A 1 82 ? -24.159 -35.889 57.113 1.00 70.06 82 THR A O 1
ATOM 636 N N . LYS A 1 83 ? -26.305 -36.510 57.292 1.00 67.31 83 LYS A N 1
ATOM 637 C CA . LYS A 1 83 ? -26.409 -37.106 55.943 1.00 67.31 83 LYS A CA 1
ATOM 638 C C . LYS A 1 83 ? -26.265 -36.099 54.790 1.00 67.31 83 LYS A C 1
ATOM 640 O O . LYS A 1 83 ? -25.782 -36.474 53.730 1.00 67.31 83 LYS A O 1
ATOM 645 N N . GLN A 1 84 ? -26.698 -34.853 54.968 1.00 63.09 84 GLN A N 1
ATOM 646 C CA . GLN A 1 84 ? -26.530 -33.767 53.998 1.00 63.09 84 GLN A CA 1
ATOM 647 C C . GLN A 1 84 ? -25.144 -33.115 54.090 1.00 63.09 84 GLN A C 1
ATOM 649 O O . GLN A 1 84 ? -24.643 -32.673 53.061 1.00 63.09 84 GLN A O 1
ATOM 654 N N . MET A 1 85 ? -24.502 -33.117 55.264 1.00 65.94 85 MET A N 1
ATOM 655 C CA . MET A 1 85 ? -23.119 -32.641 55.420 1.00 65.94 85 MET A CA 1
ATOM 656 C C . MET A 1 85 ? -22.085 -33.570 54.767 1.00 65.94 85 MET A C 1
ATOM 658 O O . MET A 1 85 ? -21.111 -33.097 54.191 1.00 65.94 85 MET A O 1
ATOM 662 N N . LEU A 1 86 ? -22.302 -34.889 54.800 1.00 71.69 86 LEU A N 1
ATOM 663 C CA . LEU A 1 86 ? -21.421 -35.897 54.183 1.00 71.69 86 LEU A CA 1
ATOM 664 C C . LEU A 1 86 ? -21.756 -36.170 52.705 1.00 71.69 86 LEU A C 1
ATOM 666 O O . LEU A 1 86 ? -21.643 -37.297 52.217 1.00 71.69 86 LEU A O 1
ATOM 670 N N . ARG A 1 87 ? -22.195 -35.145 51.971 1.00 61.47 87 ARG A N 1
ATOM 671 C CA . ARG A 1 87 ? -22.532 -35.293 50.554 1.00 61.47 87 ARG A CA 1
ATOM 672 C C . ARG A 1 87 ? -21.278 -35.308 49.691 1.00 61.47 87 ARG A C 1
ATOM 674 O O . ARG A 1 87 ? -20.487 -34.371 49.706 1.00 61.47 87 ARG A O 1
ATOM 681 N N . VAL A 1 88 ? -21.152 -36.335 48.856 1.00 66.50 88 VAL A N 1
ATOM 682 C CA . VAL A 1 88 ? -20.147 -36.371 47.788 1.00 66.50 88 VAL A CA 1
ATOM 683 C C . VAL A 1 88 ? -20.756 -35.693 46.549 1.00 66.50 88 VAL A C 1
ATOM 685 O O . VAL A 1 88 ? -21.720 -36.236 45.997 1.00 66.50 88 VAL A O 1
ATOM 688 N N . PRO A 1 89 ? -20.238 -34.529 46.099 1.00 48.94 89 PRO A N 1
ATOM 689 C CA . PRO A 1 89 ? -20.908 -33.638 45.138 1.00 48.94 89 PRO A CA 1
ATOM 690 C C . PRO A 1 89 ? -21.191 -34.240 43.749 1.00 48.94 89 PRO A C 1
ATOM 692 O O . PRO A 1 89 ? -21.969 -33.669 42.993 1.00 48.94 89 PRO A O 1
ATOM 695 N N . PHE A 1 90 ? -20.637 -35.412 43.428 1.00 69.25 90 PHE A N 1
ATOM 696 C CA . PHE A 1 90 ? -20.861 -36.099 42.150 1.00 69.25 90 PHE A CA 1
ATOM 697 C C . PHE A 1 90 ? -21.712 -37.374 42.254 1.00 69.25 90 PHE A C 1
ATOM 699 O O . PHE A 1 90 ? -22.242 -37.827 41.246 1.00 69.25 90 PHE A O 1
ATOM 706 N N . VAL A 1 91 ? -21.878 -37.949 43.452 1.00 74.81 91 VAL A N 1
ATOM 707 C CA . VAL A 1 91 ? -22.562 -39.249 43.632 1.00 74.81 91 VAL A CA 1
ATOM 708 C C . VAL A 1 91 ? -24.030 -39.072 44.028 1.00 74.81 91 VAL A C 1
ATOM 710 O O . VAL A 1 91 ? -24.873 -39.883 43.664 1.00 74.81 91 VAL A O 1
ATOM 713 N N . MET A 1 92 ? -24.363 -37.999 44.750 1.00 64.12 92 MET A N 1
ATOM 714 C CA . MET A 1 92 ? -25.679 -37.826 45.389 1.00 64.12 92 MET A CA 1
ATOM 715 C C . MET A 1 92 ? -26.624 -36.825 44.694 1.00 64.12 92 MET A C 1
ATOM 717 O O . MET A 1 92 ? -27.605 -36.382 45.300 1.00 64.12 92 MET A O 1
ATOM 721 N N . GLY A 1 93 ? -26.343 -36.468 43.435 1.00 63.78 93 GLY A N 1
ATOM 722 C CA . GLY A 1 93 ? -27.196 -35.603 42.609 1.00 63.78 93 GLY A CA 1
ATOM 723 C C . GLY A 1 93 ? -27.333 -34.151 43.098 1.00 63.78 93 GLY A C 1
ATOM 724 O O . GLY A 1 93 ? -26.851 -33.771 44.166 1.00 63.78 93 GLY A O 1
ATOM 725 N N . THR A 1 94 ? -28.004 -33.317 42.298 1.00 63.88 94 THR A N 1
ATOM 726 C CA . THR A 1 94 ? -28.275 -31.907 42.624 1.00 63.88 94 THR A CA 1
ATOM 727 C C . THR A 1 94 ? -29.195 -31.775 43.842 1.00 63.88 94 THR A C 1
ATOM 729 O O . THR A 1 94 ? -30.079 -32.598 44.086 1.00 63.88 94 THR A O 1
ATOM 732 N N . GLN A 1 95 ? -28.995 -30.719 44.636 1.00 54.62 95 GLN A N 1
ATOM 733 C CA . GLN A 1 95 ? -29.696 -30.502 45.908 1.00 54.62 95 GLN A CA 1
ATOM 734 C C . GLN A 1 95 ? -31.226 -30.463 45.758 1.00 54.62 95 GLN A C 1
ATOM 736 O O . GLN A 1 95 ? -31.924 -31.028 46.597 1.00 54.62 95 GLN A O 1
ATOM 741 N N . GLN A 1 96 ? -31.721 -29.907 44.648 1.00 58.62 96 GLN A N 1
ATOM 742 C CA . GLN A 1 96 ? -33.146 -29.875 44.300 1.00 58.62 96 GLN A CA 1
ATOM 743 C C . GLN A 1 96 ? -33.765 -31.266 44.151 1.00 58.62 96 GLN A C 1
ATOM 745 O O . GLN A 1 96 ? -34.904 -31.465 44.553 1.00 58.62 96 GLN A O 1
ATOM 750 N N . ARG A 1 97 ? -33.018 -32.256 43.649 1.00 59.53 97 ARG A N 1
ATOM 751 C CA . ARG A 1 97 ? -33.572 -33.595 43.422 1.00 59.53 97 ARG A CA 1
ATOM 752 C C . ARG A 1 97 ? -33.883 -34.323 44.731 1.00 59.53 97 ARG A C 1
ATOM 754 O O . ARG A 1 97 ? -34.897 -34.992 44.808 1.00 59.53 97 ARG A O 1
ATOM 761 N N . VAL A 1 98 ? -33.069 -34.116 45.769 1.00 58.81 98 VAL A N 1
ATOM 762 C CA . VAL A 1 98 ? -33.271 -34.723 47.101 1.00 58.81 98 VAL A CA 1
ATOM 763 C C . VAL A 1 98 ? -34.323 -33.986 47.932 1.00 58.81 98 VAL A C 1
ATOM 765 O O . VAL A 1 98 ? -34.981 -34.600 48.767 1.00 58.81 98 VAL A O 1
ATOM 768 N N . LEU A 1 99 ? -34.509 -32.682 47.703 1.00 58.25 99 LEU A N 1
ATOM 769 C CA . LEU A 1 99 ? -35.639 -31.953 48.285 1.00 58.25 99 LEU A CA 1
ATOM 770 C C . LEU A 1 99 ? -36.965 -32.414 47.661 1.00 58.25 99 LEU A C 1
ATOM 772 O O . LEU A 1 99 ? -37.918 -32.651 48.398 1.00 58.25 99 LEU A O 1
ATOM 776 N N . ASN A 1 100 ? -36.990 -32.644 46.345 1.00 58.00 100 ASN A N 1
ATOM 777 C CA . ASN A 1 100 ? -38.177 -33.146 45.647 1.00 58.00 100 ASN A CA 1
ATOM 778 C C . ASN A 1 100 ? -38.475 -34.621 45.967 1.00 58.00 100 ASN A C 1
ATOM 780 O O . ASN A 1 100 ? -39.628 -34.969 46.184 1.00 58.00 100 ASN A O 1
ATOM 784 N N . GLU A 1 101 ? -37.458 -35.478 46.122 1.00 63.19 101 GLU A N 1
ATOM 785 C CA . GLU A 1 101 ? -37.650 -36.891 46.509 1.00 63.19 101 GLU A CA 1
ATOM 786 C C . GLU A 1 101 ? -38.335 -37.043 47.877 1.00 63.19 101 GLU A C 1
ATOM 788 O O . GLU A 1 101 ? -39.057 -38.008 48.123 1.00 63.19 101 GLU A O 1
ATOM 793 N N . LYS A 1 102 ? -38.133 -36.071 48.776 1.00 56.59 102 LYS A N 1
ATOM 794 C CA . LYS A 1 102 ? -38.777 -36.050 50.092 1.00 56.59 102 LYS A CA 1
ATOM 795 C C . LYS A 1 102 ? -40.220 -35.531 50.037 1.00 56.59 102 LYS A C 1
ATOM 797 O O . LYS A 1 102 ? -41.000 -35.877 50.919 1.00 56.59 102 LYS A O 1
ATOM 802 N N . ALA A 1 103 ? -40.563 -34.727 49.030 1.00 56.97 103 ALA A N 1
ATOM 803 C CA . ALA A 1 103 ? -41.931 -34.270 48.791 1.00 56.97 103 ALA A CA 1
ATOM 804 C C . ALA A 1 103 ? -42.786 -35.383 48.160 1.00 56.97 103 ALA A C 1
ATOM 806 O O . ALA A 1 103 ? -43.907 -35.620 48.607 1.00 56.97 103 ALA A O 1
ATOM 807 N N . ASP A 1 104 ? -42.217 -36.138 47.218 1.00 56.66 104 ASP A N 1
ATOM 808 C CA . ASP A 1 104 ? -42.943 -37.181 46.480 1.00 56.66 104 ASP A CA 1
ATOM 809 C C . ASP A 1 104 ? -43.038 -38.523 47.237 1.00 56.66 104 ASP A C 1
ATOM 811 O O . ASP A 1 104 ? -43.879 -39.363 46.928 1.00 56.66 104 ASP A O 1
ATOM 815 N N . GLY A 1 105 ? -42.225 -38.730 48.280 1.00 55.34 105 GLY A N 1
ATOM 816 C CA . GLY A 1 105 ? -42.201 -39.965 49.077 1.00 55.34 105 GLY A CA 1
ATOM 817 C C . GLY A 1 105 ? -43.276 -40.100 50.168 1.00 55.34 105 GLY A C 1
ATOM 818 O O . GLY A 1 105 ? -43.155 -40.994 51.004 1.00 55.34 105 GLY A O 1
ATOM 819 N N . SER A 1 106 ? -44.286 -39.221 50.221 1.00 54.03 106 SER A N 1
ATOM 820 C CA . SER A 1 106 ? -45.328 -39.225 51.272 1.00 54.03 106 SER A CA 1
ATOM 821 C C . SER A 1 106 ? -46.726 -39.660 50.800 1.00 54.03 106 SER A C 1
ATOM 823 O O . SER A 1 106 ? -47.705 -39.513 51.533 1.00 54.03 106 SER A O 1
ATOM 825 N N . GLY A 1 107 ? -46.829 -40.238 49.600 1.00 58.03 107 GLY A N 1
ATOM 826 C CA . GLY A 1 107 ? -48.056 -40.865 49.108 1.00 58.03 107 GLY A CA 1
ATOM 827 C C . GLY A 1 107 ? -48.178 -42.332 49.540 1.00 58.03 107 GLY A C 1
ATOM 828 O O . GLY A 1 107 ? -47.309 -43.127 49.213 1.00 58.03 107 GLY A O 1
ATOM 829 N N . GLU A 1 108 ? -49.301 -42.656 50.196 1.00 47.97 108 GLU A N 1
ATOM 830 C CA . GLU A 1 108 ? -49.828 -43.988 50.583 1.00 47.97 108 GLU A CA 1
ATOM 831 C C . GLU A 1 108 ? -49.290 -44.592 51.907 1.00 47.97 108 GLU A C 1
ATOM 833 O O . GLU A 1 108 ? -48.101 -44.810 52.077 1.00 47.97 108 GLU A O 1
ATOM 838 N N . ALA A 1 109 ? -50.097 -44.928 52.926 1.00 48.03 109 ALA A N 1
ATOM 839 C CA . ALA A 1 109 ? -51.517 -45.272 52.938 1.00 48.03 109 ALA A CA 1
ATOM 840 C C . ALA A 1 109 ? -52.218 -44.954 54.283 1.00 48.03 109 ALA A C 1
ATOM 842 O O . ALA A 1 109 ? -51.785 -45.376 55.352 1.00 48.03 109 ALA A O 1
ATOM 843 N N . GLY A 1 110 ? -53.377 -44.292 54.183 1.00 53.56 110 GLY A N 1
ATOM 844 C CA . GLY A 1 110 ? -54.610 -44.668 54.888 1.00 53.56 110 GLY A CA 1
ATOM 845 C C . GLY A 1 110 ? -54.752 -44.385 56.389 1.00 53.56 110 GLY A C 1
ATOM 846 O O . GLY A 1 110 ? -54.490 -45.260 57.210 1.00 53.56 110 GLY A O 1
ATOM 847 N N . ARG A 1 111 ? -55.394 -43.255 56.730 1.00 45.69 111 ARG A N 1
ATOM 848 C CA . ARG A 1 111 ? -56.479 -43.198 57.738 1.00 45.69 111 ARG A CA 1
ATOM 849 C C . ARG A 1 111 ? -57.193 -41.833 57.731 1.00 45.69 111 ARG A C 1
ATOM 851 O O . ARG A 1 111 ? -56.541 -40.827 57.990 1.00 45.69 111 ARG A O 1
ATOM 858 N N . PRO A 1 112 ? -58.518 -41.771 57.493 1.00 55.72 112 PRO A N 1
ATOM 859 C CA . PRO A 1 112 ? -59.299 -40.562 57.710 1.00 55.72 112 PRO A CA 1
ATOM 860 C C . PRO A 1 112 ? -59.745 -40.533 59.176 1.00 55.72 112 PRO A C 1
ATOM 862 O O . PRO A 1 112 ? -60.586 -41.323 59.600 1.00 55.72 112 PRO A O 1
ATOM 865 N N . GLY A 1 113 ? -59.139 -39.652 59.968 1.00 47.94 113 GLY A N 1
ATOM 866 C CA . GLY A 1 113 ? -59.471 -39.473 61.377 1.00 47.94 113 GLY A CA 1
ATOM 867 C C . GLY A 1 113 ? -59.160 -38.054 61.828 1.00 47.94 113 GLY A C 1
ATOM 868 O O . GLY A 1 113 ? -58.000 -37.699 61.992 1.00 47.94 113 GLY A O 1
ATOM 869 N N . GLN A 1 114 ? -60.226 -37.272 61.982 1.00 49.91 114 GLN A N 1
ATOM 870 C CA . GLN A 1 114 ? -60.344 -36.041 62.767 1.00 49.91 114 GLN A CA 1
ATOM 871 C C . GLN A 1 114 ? -59.281 -35.872 63.868 1.00 49.91 114 GLN A C 1
ATOM 873 O O . GLN A 1 114 ? -59.215 -36.682 64.789 1.00 49.91 114 GLN A O 1
ATOM 878 N N . ASN A 1 115 ? -58.511 -34.786 63.831 1.00 42.06 115 ASN A N 1
ATOM 879 C CA . ASN A 1 115 ? -58.740 -33.597 64.663 1.00 42.06 115 ASN A CA 1
ATOM 880 C C . ASN A 1 115 ? -57.518 -32.673 64.636 1.00 42.06 115 ASN A C 1
ATOM 882 O O . ASN A 1 115 ? -56.380 -33.113 64.757 1.00 42.06 115 ASN A O 1
ATOM 886 N N . GLU A 1 116 ? -57.820 -31.385 64.491 1.00 47.59 116 GLU A N 1
ATOM 887 C CA . GLU A 1 116 ? -57.183 -30.248 65.159 1.00 47.59 116 GLU A CA 1
ATOM 888 C C . GLU A 1 116 ? -55.839 -30.525 65.839 1.00 47.59 116 GLU A C 1
ATOM 890 O O . GLU A 1 116 ? -55.722 -30.780 67.034 1.00 47.59 116 GLU A O 1
ATOM 895 N N . GLY A 1 117 ? -54.794 -30.375 65.046 1.00 42.97 117 GLY A N 1
ATOM 896 C CA . GLY A 1 117 ? -53.470 -30.071 65.529 1.00 42.97 117 GLY A CA 1
ATOM 897 C C . GLY A 1 117 ? -52.806 -29.309 64.411 1.00 42.97 117 GLY A C 1
ATOM 898 O O . GLY A 1 117 ? -52.309 -29.923 63.473 1.00 42.97 117 GLY A O 1
ATOM 899 N N . SER A 1 118 ? -52.831 -27.977 64.486 1.00 46.91 118 SER A N 1
ATOM 900 C CA . SER A 1 118 ? -51.873 -27.125 63.782 1.00 46.91 118 SER A CA 1
ATOM 901 C C . SER A 1 118 ? -50.485 -27.496 64.305 1.00 46.91 118 SER A C 1
ATOM 903 O O . SER A 1 118 ? -49.911 -26.805 65.144 1.00 46.91 118 SER A O 1
ATOM 905 N N . GLY A 1 119 ? -49.992 -28.660 63.882 1.00 42.16 119 GLY A N 1
ATOM 906 C CA . GLY A 1 119 ? -48.638 -29.114 64.080 1.00 42.16 119 GLY A CA 1
ATOM 907 C C . GLY A 1 119 ? -47.796 -28.173 63.261 1.00 42.16 119 GLY A C 1
ATOM 908 O O . GLY A 1 119 ? -47.622 -28.385 62.063 1.00 42.16 119 GLY A O 1
ATOM 909 N N . ALA A 1 120 ? -47.371 -27.094 63.916 1.00 49.47 120 ALA A N 1
ATOM 910 C CA . ALA A 1 120 ? -46.298 -26.246 63.464 1.00 49.47 120 ALA A CA 1
ATOM 911 C C . ALA A 1 120 ? -45.216 -27.183 62.927 1.00 49.47 120 ALA A C 1
ATOM 913 O O . ALA A 1 120 ? -44.591 -27.931 63.685 1.00 49.47 120 ALA A O 1
ATOM 914 N N . LEU A 1 121 ? -45.073 -27.203 61.595 1.00 50.12 121 LEU A N 1
ATOM 915 C CA . LEU A 1 121 ? -43.856 -27.669 60.944 1.00 50.12 121 LEU A CA 1
ATOM 916 C C . LEU A 1 121 ? -42.714 -27.122 61.789 1.00 50.12 121 LEU A C 1
ATOM 918 O O . LEU A 1 121 ? -42.806 -25.929 62.083 1.00 50.12 121 LEU A O 1
ATOM 922 N N . PRO A 1 122 ? -41.747 -27.955 62.230 1.00 51.41 122 PRO A N 1
ATOM 923 C CA . PRO A 1 122 ? -40.739 -27.560 63.202 1.00 51.41 122 PRO A CA 1
ATOM 924 C C . PRO A 1 122 ? -40.218 -26.196 62.796 1.00 51.41 122 PRO A C 1
ATOM 926 O O . PRO A 1 122 ? -39.536 -26.055 61.777 1.00 51.41 122 PRO A O 1
ATOM 929 N N . GLU A 1 123 ? -40.701 -25.214 63.557 1.00 52.19 123 GLU A N 1
ATOM 930 C CA . GLU A 1 123 ? -40.413 -23.805 63.424 1.00 52.19 123 GLU A CA 1
ATOM 931 C C . GLU A 1 123 ? -38.903 -23.759 63.288 1.00 52.19 123 GLU A C 1
ATOM 933 O O . GLU A 1 123 ? -38.209 -24.418 64.074 1.00 52.19 123 GLU A O 1
ATOM 938 N N . SER A 1 124 ? -38.427 -23.170 62.185 1.00 50.47 124 SER A N 1
ATOM 939 C CA . SER A 1 124 ? -37.018 -23.184 61.800 1.00 50.47 124 SER A CA 1
ATOM 940 C C . SER A 1 124 ? -36.171 -23.098 63.061 1.00 50.47 124 SER A C 1
ATOM 942 O O . SER A 1 124 ? -36.401 -22.188 63.854 1.00 50.47 124 SER A O 1
ATOM 944 N N . ALA A 1 125 ? -35.259 -24.056 63.272 1.00 48.62 125 ALA A N 1
ATOM 945 C CA . ALA A 1 125 ? -34.487 -24.263 64.509 1.00 48.62 125 ALA A CA 1
ATOM 946 C C . ALA A 1 125 ? -33.529 -23.105 64.861 1.00 48.62 125 ALA A C 1
ATOM 948 O O . ALA A 1 125 ? -32.483 -23.257 65.492 1.00 48.62 125 ALA A O 1
ATOM 949 N N . ASP A 1 126 ? -33.838 -21.924 64.383 1.00 54.97 126 ASP A N 1
ATOM 950 C CA . ASP A 1 126 ? -33.474 -20.661 64.941 1.00 54.97 126 ASP A CA 1
ATOM 951 C C . ASP A 1 126 ? -34.397 -20.313 66.120 1.00 54.97 126 ASP A C 1
ATOM 953 O O . ASP A 1 126 ? -35.414 -19.637 65.986 1.00 54.97 126 ASP A O 1
ATOM 957 N N . LEU A 1 127 ? -33.988 -20.773 67.306 1.00 46.19 127 LEU A N 1
ATOM 958 C CA . LEU A 1 127 ? -34.618 -20.493 68.606 1.00 46.19 127 LEU A CA 1
ATOM 959 C C . LEU A 1 127 ? -34.848 -18.994 68.894 1.00 46.19 127 LEU A C 1
ATOM 961 O O . LEU A 1 127 ? -35.524 -18.668 69.867 1.00 46.19 127 LEU A O 1
ATOM 965 N N . TRP A 1 128 ? -34.277 -18.095 68.088 1.00 54.75 128 TRP A N 1
ATOM 966 C CA . TRP A 1 128 ? -34.327 -16.650 68.278 1.00 54.75 128 TRP A CA 1
ATOM 967 C C . TRP A 1 128 ? -35.043 -15.889 67.149 1.00 54.75 128 TRP A C 1
ATOM 969 O O . TRP A 1 128 ? -35.244 -14.682 67.291 1.00 54.75 128 TRP A O 1
ATOM 979 N N . GLY A 1 129 ? -35.430 -16.543 66.046 1.00 57.69 129 GLY A N 1
ATOM 980 C CA . GLY A 1 129 ? -36.057 -15.884 64.885 1.00 57.69 129 GLY A CA 1
ATOM 981 C C . GLY A 1 129 ? -35.191 -14.796 64.216 1.00 57.69 129 GLY A C 1
ATOM 982 O O . GLY A 1 129 ? -35.717 -13.830 63.658 1.00 57.69 129 GLY A O 1
ATOM 983 N N . LEU A 1 130 ? -33.866 -14.911 64.322 1.00 53.75 130 LEU A N 1
ATOM 984 C CA . LEU A 1 130 ? -32.833 -14.038 63.764 1.00 53.75 130 LEU A CA 1
ATOM 985 C C . LEU A 1 130 ? -32.387 -14.413 62.330 1.00 53.75 130 LEU A C 1
ATOM 987 O O . LEU A 1 130 ? -31.845 -13.567 61.622 1.00 53.75 130 LEU A O 1
ATOM 991 N N . GLU A 1 131 ? -32.595 -15.650 61.882 1.00 55.69 131 GLU A N 1
ATOM 992 C CA . GLU A 1 131 ? -32.200 -16.205 60.584 1.00 55.69 131 GLU A CA 1
ATOM 993 C C . GLU A 1 131 ? -33.256 -15.847 59.524 1.00 55.69 131 GLU A C 1
ATOM 995 O O . GLU A 1 131 ? -34.275 -16.514 59.354 1.00 55.69 131 GLU A O 1
ATOM 1000 N N . GLY A 1 132 ? -33.031 -14.742 58.808 1.00 60.97 132 GLY A N 1
ATOM 1001 C CA . GLY A 1 132 ? -33.834 -14.374 57.642 1.00 60.97 132 GLY A CA 1
ATOM 1002 C C . GLY A 1 132 ? -33.476 -15.207 56.411 1.00 60.97 132 GLY A C 1
ATOM 1003 O O . GLY A 1 132 ? -32.324 -15.596 56.231 1.00 60.97 132 GLY A O 1
ATOM 1004 N N . ASN A 1 133 ? -34.452 -15.434 55.525 1.00 60.34 133 ASN A N 1
ATOM 1005 C CA . ASN A 1 133 ? -34.187 -16.082 54.244 1.00 60.34 133 ASN A CA 1
ATOM 1006 C C . ASN A 1 133 ? -33.179 -15.243 53.432 1.00 60.34 133 ASN A C 1
ATOM 1008 O O . AS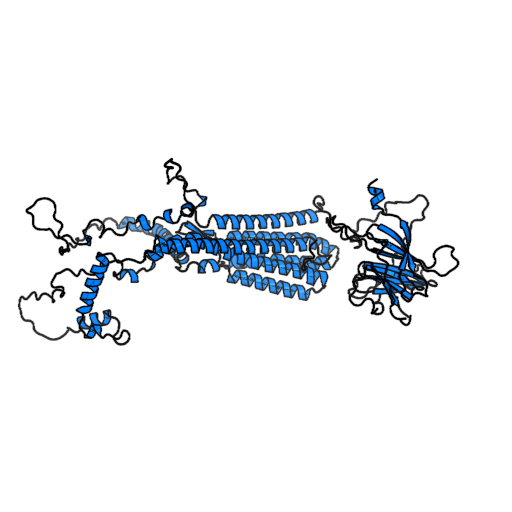N A 1 133 ? -33.399 -14.044 53.217 1.00 60.34 133 ASN A O 1
ATOM 1012 N N . GLY A 1 134 ? -32.072 -15.867 53.019 1.00 56.94 134 GLY A N 1
ATOM 1013 C CA . GLY A 1 134 ? -30.948 -15.216 52.335 1.00 56.94 134 GLY A CA 1
ATOM 1014 C C . GLY A 1 134 ? -31.295 -14.653 50.955 1.00 56.94 134 GLY A C 1
ATOM 1015 O O . GLY A 1 134 ? -30.503 -13.899 50.402 1.00 56.94 134 GLY A O 1
ATOM 1016 N N . ASP A 1 135 ? -32.490 -14.946 50.441 1.00 61.50 135 ASP A N 1
ATOM 1017 C CA . ASP A 1 135 ? -33.017 -14.523 49.137 1.00 61.50 135 ASP A CA 1
ATOM 1018 C C . ASP A 1 135 ? -32.968 -13.006 48.894 1.00 61.50 135 ASP A C 1
ATOM 1020 O O . ASP A 1 135 ? -33.004 -12.557 47.757 1.00 61.50 135 ASP A O 1
ATOM 1024 N N . LYS A 1 136 ? -32.904 -12.184 49.950 1.00 58.19 136 LYS A N 1
ATOM 1025 C CA . LYS A 1 136 ? -32.799 -10.716 49.818 1.00 58.19 136 LYS A CA 1
ATOM 1026 C C . LYS A 1 136 ? -31.367 -10.204 49.740 1.00 58.19 136 LYS A C 1
ATOM 1028 O O . LYS A 1 136 ? -31.156 -9.022 49.471 1.00 58.19 136 LYS A O 1
ATOM 1033 N N . ILE A 1 137 ? -30.383 -11.049 50.025 1.00 60.66 137 ILE A N 1
ATOM 1034 C CA . ILE A 1 137 ? -28.981 -10.685 49.883 1.00 60.66 137 ILE A CA 1
ATOM 1035 C C . ILE A 1 137 ? -28.652 -10.884 48.409 1.00 60.66 137 ILE A C 1
ATOM 1037 O O . ILE A 1 137 ? -28.577 -12.015 47.951 1.00 60.66 137 ILE A O 1
ATOM 1041 N N . TYR A 1 138 ? -28.431 -9.791 47.679 1.00 61.53 138 TYR A N 1
ATOM 1042 C CA . TYR A 1 138 ? -28.104 -9.799 46.244 1.00 61.53 138 TYR A CA 1
ATOM 1043 C C . TYR A 1 138 ? -27.025 -10.836 45.854 1.00 61.53 138 TYR A C 1
ATOM 1045 O O . TYR A 1 138 ? -27.060 -11.378 44.759 1.00 61.53 138 TYR A O 1
ATOM 1053 N N . GLU A 1 139 ? -26.076 -11.133 46.750 1.00 62.25 139 GLU A N 1
ATOM 1054 C CA . GLU A 1 139 ? -24.987 -12.098 46.519 1.00 62.25 139 GLU A CA 1
ATOM 1055 C C . GLU A 1 139 ? -25.394 -13.576 46.673 1.00 62.25 139 GLU A C 1
ATOM 1057 O O . GLU A 1 139 ? -24.687 -14.464 46.198 1.00 62.25 139 GLU A O 1
ATOM 1062 N N . LEU A 1 140 ? -26.509 -13.845 47.353 1.00 56.69 140 LEU A N 1
ATOM 1063 C CA . LEU A 1 140 ? -27.038 -15.182 47.647 1.00 56.69 140 LEU A CA 1
ATOM 1064 C C . LEU A 1 140 ? -28.370 -15.447 46.940 1.00 56.69 140 LEU A C 1
ATOM 1066 O O . LEU A 1 140 ? -28.753 -16.608 46.796 1.00 56.69 140 LEU A O 1
ATOM 1070 N N . ASP A 1 141 ? -29.046 -14.392 46.485 1.00 61.91 141 ASP A N 1
ATOM 1071 C CA . ASP A 1 141 ? -30.205 -14.491 45.622 1.00 61.91 141 ASP A CA 1
ATOM 1072 C C . ASP A 1 141 ? -29.800 -15.264 44.360 1.00 61.91 141 ASP A C 1
ATOM 1074 O O . ASP A 1 141 ? -28.848 -14.923 43.648 1.00 61.91 141 ASP A O 1
ATOM 1078 N N . GLY A 1 142 ? -30.502 -16.362 44.090 1.00 58.72 142 GLY A N 1
ATOM 1079 C CA . GLY A 1 142 ? -30.251 -17.211 42.928 1.00 58.72 142 GLY A CA 1
ATOM 1080 C C . GLY A 1 142 ? -30.332 -16.451 41.598 1.00 58.72 142 GLY A C 1
ATOM 1081 O O . GLY A 1 142 ? -29.920 -17.003 40.577 1.00 58.72 142 GLY A O 1
ATOM 1082 N N . SER A 1 143 ? -30.794 -15.195 41.608 1.00 54.94 143 SER A N 1
ATOM 1083 C CA . SER A 1 143 ? -30.765 -14.241 40.494 1.00 54.94 143 SER A CA 1
ATOM 1084 C C . SER A 1 143 ? -29.372 -14.011 39.887 1.00 54.94 143 SER A C 1
ATOM 1086 O O . SER A 1 143 ? -29.260 -13.792 38.679 1.00 54.94 143 SER A O 1
ATOM 1088 N N . ILE A 1 144 ? -28.283 -14.204 40.645 1.00 61.00 144 ILE A N 1
ATOM 1089 C CA . ILE A 1 144 ? -26.916 -14.234 40.081 1.00 61.00 144 ILE A CA 1
ATOM 1090 C C . ILE A 1 144 ? -26.769 -15.310 38.993 1.00 61.00 144 ILE A C 1
ATOM 1092 O O . ILE A 1 144 ? -25.975 -15.156 38.063 1.00 61.00 144 ILE A O 1
ATOM 1096 N N . ARG A 1 145 ? -27.539 -16.404 39.082 1.00 60.41 145 ARG A N 1
ATOM 1097 C CA . ARG A 1 145 ? -27.544 -17.469 38.070 1.00 60.41 145 ARG A CA 1
ATOM 1098 C C . ARG A 1 145 ? -28.395 -17.134 36.854 1.00 60.41 145 ARG A C 1
ATOM 1100 O O . ARG A 1 145 ? -28.133 -17.707 35.800 1.00 60.41 145 ARG A O 1
ATOM 1107 N N . THR A 1 146 ? -29.407 -16.275 36.984 1.00 74.44 146 THR A N 1
ATOM 1108 C CA . THR A 1 146 ? -30.336 -16.005 35.880 1.00 74.44 146 THR A CA 1
ATOM 1109 C C . THR A 1 146 ? -29.749 -15.014 34.883 1.00 74.44 146 THR A C 1
ATOM 1111 O O . THR A 1 146 ? -29.787 -15.309 33.694 1.00 74.44 146 THR A O 1
ATOM 1114 N N . ASN A 1 147 ? -29.123 -13.916 35.338 1.00 76.00 147 ASN A N 1
ATOM 1115 C CA . ASN A 1 147 ? -28.530 -12.899 34.456 1.00 76.00 147 ASN A CA 1
ATOM 1116 C C . ASN A 1 147 ? -27.137 -12.444 34.939 1.00 76.00 147 ASN A C 1
ATOM 1118 O O . ASN A 1 147 ? -27.020 -11.435 35.638 1.00 76.00 147 ASN A O 1
ATOM 1122 N N . PRO A 1 148 ? -26.038 -13.099 34.512 1.00 75.69 148 PRO A N 1
ATOM 1123 C CA . PRO A 1 148 ? -24.689 -12.652 34.868 1.00 75.69 148 PRO A CA 1
ATOM 1124 C C . PRO A 1 148 ? -24.392 -11.229 34.363 1.00 75.69 148 PRO A C 1
ATOM 1126 O O . PRO A 1 148 ? -23.555 -10.529 34.917 1.00 75.69 148 PRO A O 1
ATOM 1129 N N . ASP A 1 149 ? -25.093 -10.752 33.335 1.00 77.62 149 ASP A N 1
ATOM 1130 C CA . ASP A 1 149 ? -24.890 -9.422 32.761 1.00 77.62 149 ASP A CA 1
ATOM 1131 C C . ASP A 1 149 ? -25.240 -8.249 33.679 1.00 77.62 149 ASP A C 1
ATOM 1133 O O . ASP A 1 149 ? -24.736 -7.142 33.447 1.00 77.62 149 ASP A O 1
ATOM 1137 N N . GLU A 1 150 ? -26.082 -8.493 34.681 1.00 79.00 150 GLU A N 1
ATOM 1138 C CA . GLU A 1 150 ? -26.521 -7.509 35.671 1.00 79.00 150 GLU A CA 1
ATOM 1139 C C . GLU A 1 150 ? -25.547 -7.394 36.846 1.00 79.00 150 GLU A C 1
ATOM 1141 O O . GLU A 1 150 ? -25.658 -6.481 37.664 1.00 79.00 150 GLU A O 1
ATOM 1146 N N . LEU A 1 151 ? -24.537 -8.269 36.909 1.00 80.19 151 LEU A N 1
ATOM 1147 C CA . LEU A 1 151 ? -23.539 -8.217 37.963 1.00 80.19 151 LEU A CA 1
ATOM 1148 C C . LEU A 1 151 ? -22.797 -6.881 37.920 1.00 80.19 151 LEU A C 1
ATOM 1150 O O . LEU A 1 151 ? -22.171 -6.509 36.924 1.00 80.19 151 LEU A O 1
ATOM 1154 N N . ARG A 1 152 ? -22.815 -6.173 39.050 1.00 79.31 152 ARG A N 1
ATOM 1155 C CA . ARG A 1 152 ? -22.264 -4.817 39.177 1.00 79.31 152 ARG A CA 1
ATOM 1156 C C . ARG A 1 152 ? -20.813 -4.694 38.707 1.00 79.31 152 ARG A C 1
ATOM 1158 O O . ARG A 1 152 ? -20.458 -3.744 38.018 1.00 79.31 152 ARG A O 1
ATOM 1165 N N . HIS A 1 153 ? -19.956 -5.643 39.081 1.00 82.31 153 HIS A N 1
ATOM 1166 C CA . HIS A 1 153 ? -18.548 -5.625 38.677 1.00 82.31 153 HIS A CA 1
ATOM 1167 C C . HIS A 1 153 ? -18.394 -5.806 37.163 1.00 82.31 153 HIS A C 1
ATOM 1169 O O . HIS A 1 153 ? -17.553 -5.144 36.558 1.00 82.31 153 HIS A O 1
ATOM 1175 N N . LEU A 1 154 ? -19.243 -6.635 36.543 1.00 86.00 154 LEU A N 1
ATOM 1176 C CA . LEU A 1 154 ? -19.284 -6.748 35.094 1.00 86.00 154 LEU A CA 1
ATOM 1177 C C . LEU A 1 154 ? -19.732 -5.426 34.495 1.00 86.00 154 LEU A C 1
ATOM 1179 O O . LEU A 1 154 ? -18.992 -4.919 33.669 1.00 86.00 154 LEU A O 1
ATOM 1183 N N . GLN A 1 155 ? -20.831 -4.810 34.949 1.00 86.94 155 GLN A N 1
ATOM 1184 C CA . GLN A 1 155 ? -21.290 -3.495 34.468 1.00 86.94 155 GLN A CA 1
ATOM 1185 C C . GLN A 1 155 ? -20.201 -2.409 34.530 1.00 86.94 155 GLN A C 1
ATOM 1187 O O . GLN A 1 155 ? -20.023 -1.672 33.559 1.00 86.94 155 GLN A O 1
ATOM 1192 N N . LEU A 1 156 ? -19.428 -2.349 35.620 1.00 88.38 156 LEU A N 1
ATOM 1193 C CA . LEU A 1 156 ? -18.284 -1.436 35.747 1.00 88.38 156 LEU A CA 1
ATOM 1194 C C . LEU A 1 156 ? -17.209 -1.728 34.691 1.00 88.38 156 LEU A C 1
ATOM 1196 O O . LEU A 1 156 ? -16.741 -0.813 34.012 1.00 88.38 156 LEU A O 1
ATOM 1200 N N . ILE A 1 157 ? -16.861 -3.004 34.493 1.00 91.25 157 ILE A N 1
ATOM 1201 C CA . ILE A 1 157 ? -15.956 -3.422 33.417 1.00 91.25 157 ILE A CA 1
ATOM 1202 C C . ILE A 1 157 ? -16.545 -3.038 32.052 1.00 91.25 157 ILE A C 1
ATOM 1204 O O . ILE A 1 157 ? -15.820 -2.487 31.227 1.00 91.25 157 ILE A O 1
ATOM 1208 N N . LYS A 1 158 ? -17.856 -3.220 31.820 1.00 89.56 158 LYS A N 1
ATOM 1209 C CA . LYS A 1 158 ? -18.522 -2.845 30.558 1.00 89.56 158 LYS A CA 1
ATOM 1210 C C . LYS A 1 158 ? -18.370 -1.360 30.263 1.00 89.56 158 LYS A C 1
ATOM 1212 O O . LYS A 1 158 ? -18.091 -0.982 29.130 1.00 89.56 158 LYS A O 1
ATOM 1217 N N . GLN A 1 159 ? -18.559 -0.513 31.271 1.00 90.19 159 GLN A N 1
ATOM 1218 C CA . GLN A 1 159 ? -18.416 0.933 31.129 1.00 90.19 159 GLN A CA 1
ATOM 1219 C C . GLN A 1 159 ? -16.968 1.329 30.820 1.00 90.19 159 GLN A C 1
ATOM 1221 O O . GLN A 1 159 ? -16.737 2.145 29.931 1.00 90.19 159 GLN A O 1
ATOM 1226 N N . VAL A 1 160 ? -16.000 0.706 31.491 1.00 92.44 160 VAL A N 1
ATOM 1227 C CA . VAL A 1 160 ? -14.566 0.945 31.278 1.00 92.44 160 VAL A CA 1
ATOM 1228 C C . VAL A 1 160 ? -14.086 0.471 29.906 1.00 92.44 160 VAL A C 1
ATOM 1230 O O . VAL A 1 160 ? -13.309 1.167 29.250 1.00 92.44 160 VAL A O 1
ATOM 1233 N N . MET A 1 161 ? -14.544 -0.700 29.457 1.00 93.62 161 MET A N 1
ATOM 1234 C CA . MET A 1 161 ? -14.104 -1.313 28.201 1.00 93.62 161 MET A CA 1
ATOM 1235 C C . MET A 1 161 ? -14.294 -0.393 27.001 1.00 93.62 161 MET A C 1
ATOM 1237 O O . MET A 1 161 ? -13.420 -0.323 26.142 1.00 93.62 161 MET A O 1
ATOM 1241 N N . LYS A 1 162 ? -15.374 0.392 26.992 1.00 91.56 162 LYS A N 1
ATOM 1242 C CA . LYS A 1 162 ? -15.713 1.343 25.926 1.00 91.56 162 LYS A CA 1
ATOM 1243 C C . LYS A 1 162 ? -14.567 2.288 25.555 1.00 91.56 162 LYS A C 1
ATOM 1245 O O . LYS A 1 162 ? -14.431 2.632 24.384 1.00 91.56 162 LYS A O 1
ATOM 1250 N N . TYR A 1 163 ? -13.744 2.696 26.523 1.00 93.12 163 TYR A N 1
ATOM 1251 C CA . TYR A 1 163 ? -12.698 3.698 26.309 1.00 93.12 163 TYR A CA 1
ATOM 1252 C C . TYR A 1 163 ? -11.461 3.154 25.593 1.00 93.12 163 TYR A C 1
ATOM 1254 O O . TYR A 1 163 ? -10.855 3.873 24.802 1.00 93.12 163 TYR A O 1
ATOM 1262 N N . TRP A 1 164 ? -11.086 1.899 25.844 1.00 95.69 164 TRP A N 1
ATOM 1263 C CA . TRP A 1 164 ? -9.906 1.285 25.227 1.00 95.69 164 TRP A CA 1
ATOM 1264 C C . TRP A 1 164 ? -10.265 0.372 24.048 1.00 95.69 164 TRP A C 1
ATOM 1266 O O . TRP A 1 164 ? -9.487 0.256 23.100 1.00 95.69 164 TRP A O 1
ATOM 1276 N N . GLN A 1 165 ? -11.465 -0.216 24.054 1.00 95.75 165 GLN A N 1
ATOM 1277 C CA . GLN A 1 165 ? -11.946 -1.138 23.022 1.00 95.75 165 GLN A CA 1
ATOM 1278 C C . GLN A 1 165 ? -11.988 -0.493 21.636 1.00 95.75 165 GLN A C 1
ATOM 1280 O O . GLN A 1 165 ? -11.667 -1.149 20.648 1.00 95.75 165 GLN A O 1
ATOM 1285 N N . SER A 1 166 ? -12.340 0.794 21.541 1.00 95.44 166 SER A N 1
ATOM 1286 C CA . SER A 1 166 ? -12.315 1.504 20.260 1.00 95.44 166 SER A CA 1
ATOM 1287 C C . SER A 1 166 ? -10.904 1.603 19.684 1.00 95.44 166 SER A C 1
ATOM 1289 O O . SER A 1 166 ? -10.722 1.401 18.487 1.00 95.44 166 SER A O 1
ATOM 1291 N N . TYR A 1 167 ? -9.896 1.869 20.522 1.00 97.31 167 TYR A N 1
ATOM 1292 C CA . TYR A 1 167 ? -8.505 1.938 20.074 1.00 97.31 167 TYR A CA 1
ATOM 1293 C C . TYR A 1 167 ? -7.988 0.564 19.636 1.00 97.31 167 TYR A C 1
ATOM 1295 O O . TYR A 1 167 ? -7.398 0.473 18.564 1.00 97.31 167 TYR A O 1
ATOM 1303 N N . ASP A 1 168 ? -8.267 -0.507 20.389 1.00 97.69 168 ASP A N 1
ATOM 1304 C CA . ASP A 1 168 ? -7.902 -1.876 19.975 1.00 97.69 168 ASP A CA 1
ATOM 1305 C C . ASP A 1 168 ? -8.611 -2.271 18.666 1.00 97.69 168 ASP A C 1
ATOM 1307 O O . ASP A 1 168 ? -7.995 -2.792 17.737 1.00 97.69 168 ASP A O 1
ATOM 1311 N N . GLY A 1 169 ? -9.897 -1.930 18.534 1.00 96.75 169 GLY A N 1
ATOM 1312 C CA . GLY A 1 169 ? -10.661 -2.158 17.311 1.00 96.75 169 GLY A CA 1
ATOM 1313 C C . GLY A 1 169 ? -10.029 -1.482 16.091 1.00 96.75 169 GLY A C 1
ATOM 1314 O O . GLY A 1 169 ? -9.758 -2.147 15.091 1.00 96.75 169 GLY A O 1
ATOM 1315 N N . PHE A 1 170 ? -9.732 -0.182 16.175 1.00 97.94 170 PHE A N 1
ATOM 1316 C CA . PHE A 1 170 ? -9.078 0.548 15.083 1.00 97.94 170 PHE A CA 1
ATOM 1317 C C . PHE A 1 170 ? -7.628 0.110 14.841 1.00 97.94 170 PHE A C 1
ATOM 1319 O O . PHE A 1 170 ? -7.187 0.150 13.693 1.00 97.94 170 PHE A O 1
ATOM 1326 N N . ALA A 1 171 ? -6.904 -0.359 15.863 1.00 98.19 171 ALA A N 1
ATOM 1327 C CA . ALA A 1 171 ? -5.574 -0.941 15.689 1.00 98.19 171 ALA A CA 1
ATOM 1328 C C . ALA A 1 171 ? -5.630 -2.176 14.776 1.00 98.19 171 ALA A C 1
ATOM 1330 O O . ALA A 1 171 ? -4.905 -2.248 13.787 1.00 98.19 171 ALA A O 1
ATOM 1331 N N . ARG A 1 172 ? -6.561 -3.104 15.031 1.00 97.69 172 ARG A N 1
ATOM 1332 C CA . ARG A 1 172 ? -6.742 -4.316 14.207 1.00 97.69 172 ARG A CA 1
ATOM 1333 C C . ARG A 1 172 ? -7.152 -3.994 12.773 1.00 97.69 172 ARG A C 1
ATOM 1335 O O . ARG A 1 172 ? -6.648 -4.617 11.840 1.00 97.69 172 ARG A O 1
ATOM 1342 N N . VAL A 1 173 ? -8.040 -3.015 12.597 1.00 97.69 173 VAL A N 1
ATOM 1343 C CA . VAL A 1 173 ? -8.445 -2.533 11.268 1.00 97.69 173 VAL A CA 1
ATOM 1344 C C . VAL A 1 173 ? -7.250 -1.952 10.514 1.00 97.69 173 VAL A C 1
ATOM 1346 O O . VAL A 1 173 ? -7.002 -2.336 9.373 1.00 97.69 173 VAL A O 1
ATOM 1349 N N . ALA A 1 174 ? -6.480 -1.073 11.158 1.00 98.12 174 ALA A N 1
ATOM 1350 C CA . ALA A 1 174 ? -5.296 -0.467 10.561 1.00 98.12 174 ALA A CA 1
ATOM 1351 C C . ALA A 1 174 ? -4.229 -1.520 10.219 1.00 98.12 174 ALA A C 1
ATOM 1353 O O . ALA A 1 174 ? -3.666 -1.476 9.132 1.00 98.12 174 ALA A O 1
ATOM 1354 N N . MET A 1 175 ? -4.005 -2.516 11.081 1.00 98.31 175 MET A N 1
ATOM 1355 C CA . MET A 1 175 ? -3.091 -3.627 10.801 1.00 98.31 175 MET A CA 1
ATOM 1356 C C . MET A 1 175 ? -3.497 -4.384 9.533 1.00 98.31 175 MET A C 1
ATOM 1358 O O . MET A 1 175 ? -2.689 -4.517 8.619 1.00 98.31 175 MET A O 1
ATOM 1362 N N . SER A 1 176 ? -4.758 -4.824 9.459 1.00 97.50 176 SER A N 1
ATOM 1363 C CA . SER A 1 176 ? -5.299 -5.569 8.314 1.00 97.50 176 SER A CA 1
ATOM 1364 C C . SER A 1 176 ? -5.169 -4.774 7.008 1.00 97.50 176 SER A C 1
ATOM 1366 O O . SER A 1 176 ? -4.653 -5.278 6.007 1.00 97.50 176 SER A O 1
ATOM 1368 N N . MET A 1 177 ? -5.539 -3.488 7.029 1.00 97.56 177 MET A N 1
ATOM 1369 C CA . MET A 1 177 ? -5.394 -2.609 5.866 1.00 97.56 177 MET A CA 1
ATOM 1370 C C . MET A 1 177 ? -3.934 -2.388 5.472 1.00 97.56 177 MET A C 1
ATOM 1372 O O . MET A 1 177 ? -3.611 -2.431 4.285 1.00 97.56 177 MET A O 1
ATOM 1376 N N . GLY A 1 178 ? -3.048 -2.193 6.449 1.00 98.31 178 GLY A N 1
ATOM 1377 C CA . GLY A 1 178 ? -1.617 -2.036 6.220 1.00 98.31 178 GLY A CA 1
ATOM 1378 C C . GLY A 1 178 ? -0.991 -3.275 5.587 1.00 98.31 178 GLY A C 1
ATOM 1379 O O . GLY A 1 178 ? -0.233 -3.153 4.627 1.00 98.31 178 GLY A O 1
ATOM 1380 N N . THR A 1 179 ? -1.360 -4.474 6.049 1.00 98.50 179 THR A N 1
ATOM 1381 C CA . THR A 1 179 ? -0.910 -5.740 5.452 1.00 98.50 179 THR A CA 1
ATOM 1382 C C . THR A 1 179 ? -1.428 -5.910 4.025 1.00 98.50 179 THR A C 1
ATOM 1384 O O . THR A 1 179 ? -0.666 -6.313 3.146 1.00 98.50 179 THR A O 1
ATOM 1387 N N . ASN A 1 180 ? -2.688 -5.557 3.759 1.00 98.06 180 ASN A N 1
ATOM 1388 C CA . ASN A 1 180 ? -3.239 -5.626 2.408 1.00 98.06 180 ASN A CA 1
ATOM 1389 C C . ASN A 1 180 ? -2.525 -4.651 1.448 1.00 98.06 180 ASN A C 1
ATOM 1391 O O . ASN A 1 180 ? -2.105 -5.047 0.363 1.00 98.06 180 ASN A O 1
ATOM 1395 N N . GLN A 1 181 ? -2.290 -3.405 1.878 1.00 98.12 181 GLN A N 1
ATOM 1396 C CA . GLN A 1 181 ? -1.518 -2.414 1.113 1.00 98.12 181 GLN A CA 1
ATOM 1397 C C . GLN A 1 181 ? -0.061 -2.845 0.892 1.00 98.12 181 GLN A C 1
ATOM 1399 O O . GLN A 1 181 ? 0.501 -2.606 -0.177 1.00 98.12 181 GLN A O 1
ATOM 1404 N N . LEU A 1 182 ? 0.550 -3.538 1.858 1.00 98.19 182 LEU A N 1
ATOM 1405 C CA . LEU A 1 182 ? 1.896 -4.089 1.704 1.00 98.19 182 LEU A CA 1
ATOM 1406 C C . LEU A 1 182 ? 1.938 -5.159 0.607 1.00 98.19 182 LEU A C 1
ATOM 1408 O O . LEU A 1 182 ? 2.839 -5.142 -0.228 1.00 98.19 182 LEU A O 1
ATOM 1412 N N . ILE A 1 183 ? 0.956 -6.064 0.574 1.00 98.31 183 ILE A N 1
ATOM 1413 C CA . ILE A 1 183 ? 0.858 -7.105 -0.461 1.00 98.31 183 ILE A CA 1
ATOM 1414 C C . ILE A 1 183 ? 0.652 -6.485 -1.846 1.00 98.31 183 ILE A C 1
ATOM 1416 O O . ILE A 1 183 ? 1.308 -6.903 -2.801 1.00 98.31 183 ILE A O 1
ATOM 1420 N N . LEU A 1 184 ? -0.190 -5.454 -1.957 1.00 98.00 184 LEU A N 1
ATOM 1421 C CA . LEU A 1 184 ? -0.350 -4.689 -3.197 1.00 98.00 184 LEU A CA 1
ATOM 1422 C C . LEU A 1 184 ? 0.972 -4.025 -3.607 1.00 98.00 184 LEU A C 1
ATOM 1424 O O . LEU A 1 184 ? 1.422 -4.204 -4.739 1.00 98.00 184 LEU A O 1
ATOM 1428 N N . GLY A 1 185 ? 1.670 -3.375 -2.672 1.00 97.69 185 GLY A N 1
ATOM 1429 C CA . GLY A 1 185 ? 3.001 -2.806 -2.892 1.00 97.69 185 GLY A CA 1
ATOM 1430 C C . GLY A 1 185 ? 4.030 -3.826 -3.396 1.00 97.69 185 GLY A C 1
ATOM 1431 O O . GLY A 1 185 ? 4.766 -3.536 -4.344 1.00 97.69 185 GLY A O 1
ATOM 1432 N N . LEU A 1 186 ? 4.048 -5.035 -2.821 1.00 97.44 186 LEU A N 1
ATOM 1433 C CA . LEU A 1 186 ? 4.898 -6.148 -3.260 1.00 97.44 186 LEU A CA 1
ATOM 1434 C C . LEU A 1 186 ? 4.511 -6.658 -4.653 1.00 97.44 186 LEU A C 1
ATOM 1436 O O . LEU A 1 186 ? 5.390 -6.983 -5.450 1.00 97.44 186 LEU A O 1
ATOM 1440 N N . SER A 1 187 ? 3.218 -6.678 -4.983 1.00 98.25 187 SER A N 1
ATOM 1441 C CA . SER A 1 187 ? 2.759 -7.044 -6.324 1.00 98.25 187 SER A CA 1
ATOM 1442 C C . SER A 1 187 ? 3.263 -6.054 -7.383 1.00 98.25 187 SER A C 1
ATOM 1444 O O . SER A 1 187 ? 3.827 -6.477 -8.393 1.00 98.25 187 SER A O 1
ATOM 1446 N N . TYR A 1 188 ? 3.190 -4.743 -7.114 1.00 98.12 188 TYR A N 1
ATOM 1447 C CA . TYR A 1 188 ? 3.735 -3.705 -7.995 1.00 98.12 188 TYR A CA 1
ATOM 1448 C C . TYR A 1 188 ? 5.261 -3.796 -8.119 1.00 98.12 188 TYR A C 1
ATOM 1450 O O . TYR A 1 188 ? 5.804 -3.634 -9.215 1.00 98.12 188 TYR A O 1
ATOM 1458 N N . TYR A 1 189 ? 5.952 -4.128 -7.023 1.00 97.12 189 TYR A N 1
ATOM 1459 C CA . TYR A 1 189 ? 7.395 -4.369 -7.039 1.00 97.12 189 TYR A CA 1
ATOM 1460 C C . TYR A 1 189 ? 7.768 -5.538 -7.959 1.00 97.12 189 TYR A C 1
ATOM 1462 O O . TYR A 1 189 ? 8.656 -5.404 -8.800 1.00 97.12 189 TYR A O 1
ATOM 1470 N N . VAL A 1 190 ? 7.060 -6.668 -7.856 1.00 97.19 190 VAL A N 1
ATOM 1471 C CA . VAL A 1 190 ? 7.289 -7.836 -8.719 1.00 97.19 190 VAL A CA 1
ATOM 1472 C C . VAL A 1 190 ? 7.009 -7.519 -10.183 1.00 97.19 190 VAL A C 1
ATOM 1474 O O . VAL A 1 190 ? 7.774 -7.958 -11.040 1.00 97.19 190 VAL A O 1
ATOM 1477 N N . ILE A 1 191 ? 5.977 -6.727 -10.485 1.00 97.62 191 ILE A N 1
ATOM 1478 C CA . ILE A 1 191 ? 5.711 -6.276 -11.857 1.00 97.62 191 ILE A CA 1
ATOM 1479 C C . ILE A 1 191 ? 6.910 -5.477 -12.384 1.00 97.62 191 ILE A C 1
ATOM 1481 O O . ILE A 1 191 ? 7.451 -5.802 -13.437 1.00 97.62 191 ILE A O 1
ATOM 1485 N N . GLY A 1 192 ? 7.407 -4.487 -11.643 1.00 96.12 192 GLY A N 1
ATOM 1486 C CA . GLY A 1 192 ? 8.574 -3.717 -12.087 1.00 96.12 192 GLY A CA 1
ATOM 1487 C C . GLY A 1 192 ? 9.860 -4.552 -12.176 1.00 96.12 192 GLY A C 1
ATOM 1488 O O . GLY A 1 192 ? 10.626 -4.438 -13.131 1.00 96.12 192 GLY A O 1
ATOM 1489 N N . TYR A 1 193 ? 10.101 -5.454 -11.230 1.00 95.19 193 TYR A N 1
ATOM 1490 C CA . TYR A 1 193 ? 11.320 -6.258 -11.218 1.00 95.19 193 TYR A CA 1
ATOM 1491 C C . TYR A 1 193 ? 11.275 -7.408 -12.240 1.00 95.19 193 TYR A C 1
ATOM 1493 O O . TYR A 1 193 ? 12.084 -7.471 -13.165 1.00 95.19 193 TYR A O 1
ATOM 1501 N N . VAL A 1 194 ? 10.303 -8.313 -12.136 1.00 95.94 194 VAL A N 1
ATOM 1502 C CA . VAL A 1 194 ? 10.257 -9.548 -12.935 1.00 95.94 194 VAL A CA 1
ATOM 1503 C C . VAL A 1 194 ? 9.807 -9.288 -14.376 1.00 95.94 194 VAL A C 1
ATOM 1505 O O . VAL A 1 194 ? 10.371 -9.873 -15.307 1.00 95.94 194 VAL A O 1
ATOM 1508 N N . LEU A 1 195 ? 8.820 -8.408 -14.593 1.00 96.00 195 LEU A N 1
ATOM 1509 C CA . LEU A 1 195 ? 8.285 -8.163 -15.937 1.00 96.00 195 LEU A CA 1
ATOM 1510 C C . LEU A 1 195 ? 9.175 -7.225 -16.754 1.00 96.00 195 LEU A C 1
ATOM 1512 O O . LEU A 1 195 ? 9.488 -7.553 -17.902 1.00 96.00 195 LEU A O 1
ATOM 1516 N N . ILE A 1 196 ? 9.571 -6.083 -16.176 1.00 93.94 196 ILE A N 1
ATOM 1517 C CA . ILE A 1 196 ? 10.363 -5.063 -16.882 1.00 93.94 196 ILE A CA 1
ATOM 1518 C C . ILE A 1 196 ? 11.846 -5.440 -16.906 1.00 93.94 196 ILE A C 1
ATOM 1520 O O . ILE A 1 196 ? 12.454 -5.410 -17.974 1.00 93.94 196 ILE A O 1
ATOM 1524 N N . SER A 1 197 ? 12.423 -5.847 -15.770 1.00 90.69 197 SER A N 1
ATOM 1525 C CA . SER A 1 197 ? 13.874 -6.097 -15.687 1.00 90.69 197 SER A CA 1
ATOM 1526 C C . SER A 1 197 ? 14.247 -7.478 -16.227 1.00 90.69 197 SER A C 1
ATOM 1528 O O . SER A 1 197 ? 15.098 -7.592 -17.105 1.00 90.69 197 SER A O 1
ATOM 1530 N N . ASN A 1 198 ? 13.561 -8.529 -15.763 1.00 91.19 198 ASN A N 1
ATOM 1531 C CA . ASN A 1 198 ? 13.905 -9.915 -16.115 1.00 91.19 198 ASN A CA 1
ATOM 1532 C C . ASN A 1 198 ? 13.175 -10.446 -17.348 1.00 91.19 198 ASN A C 1
ATOM 1534 O O . ASN A 1 198 ? 13.429 -11.570 -17.779 1.00 91.19 198 ASN A O 1
ATOM 1538 N N . LYS A 1 199 ? 12.257 -9.667 -17.930 1.00 93.75 199 LYS A N 1
ATOM 1539 C CA . LYS A 1 199 ? 11.545 -10.043 -19.154 1.00 93.75 199 LYS A CA 1
ATOM 1540 C C . LYS A 1 199 ? 10.769 -11.377 -19.034 1.00 93.75 199 LYS A C 1
ATOM 1542 O O . LYS A 1 199 ? 10.440 -11.993 -20.054 1.00 93.75 199 LYS A O 1
ATOM 1547 N N . ALA A 1 200 ? 10.359 -11.785 -17.831 1.00 95.56 200 ALA A N 1
ATOM 1548 C CA . ALA A 1 200 ? 9.660 -13.051 -17.587 1.00 95.56 200 ALA A CA 1
ATOM 1549 C C . ALA A 1 200 ? 8.144 -12.845 -17.372 1.00 95.56 200 ALA A C 1
ATOM 1551 O O . ALA A 1 200 ? 7.675 -12.687 -16.246 1.00 95.56 200 ALA A O 1
ATOM 1552 N N . ILE A 1 201 ? 7.360 -12.860 -18.463 1.00 96.38 201 ILE A N 1
ATOM 1553 C CA . ILE A 1 201 ? 5.914 -12.540 -18.442 1.00 96.38 201 ILE A CA 1
ATOM 1554 C C . ILE A 1 201 ? 5.123 -13.542 -17.599 1.00 96.38 201 ILE A C 1
ATOM 1556 O O . ILE A 1 201 ? 4.406 -13.153 -16.681 1.00 96.38 201 ILE A O 1
ATOM 1560 N N . MET A 1 202 ? 5.283 -14.836 -17.887 1.00 97.38 202 MET A N 1
ATOM 1561 C CA . MET A 1 202 ? 4.521 -15.893 -17.216 1.00 97.38 202 MET A CA 1
ATOM 1562 C C . MET A 1 202 ? 4.827 -15.954 -15.719 1.00 97.38 202 MET A C 1
ATOM 1564 O O . MET A 1 202 ? 3.909 -16.043 -14.909 1.00 97.38 202 MET A O 1
ATOM 1568 N N . ALA A 1 203 ? 6.106 -15.844 -15.347 1.00 97.44 203 ALA A N 1
ATOM 1569 C CA . ALA A 1 203 ? 6.519 -15.828 -13.947 1.00 97.44 203 ALA A CA 1
ATOM 1570 C C . ALA A 1 203 ? 5.908 -14.636 -13.194 1.00 97.44 203 ALA A C 1
ATOM 1572 O O . ALA A 1 203 ? 5.374 -14.814 -12.103 1.00 97.44 203 ALA A O 1
ATOM 1573 N N . CYS A 1 204 ? 5.916 -13.441 -13.798 1.00 97.38 204 CYS A N 1
ATOM 1574 C CA . CYS A 1 204 ? 5.281 -12.264 -13.212 1.00 97.38 204 CYS A CA 1
ATOM 1575 C C . CYS A 1 204 ? 3.781 -12.486 -12.967 1.00 97.38 204 CYS A C 1
ATOM 1577 O O . CYS A 1 204 ? 3.305 -12.242 -11.862 1.00 97.38 204 CYS A O 1
ATOM 1579 N N . TRP A 1 205 ? 3.038 -12.978 -13.964 1.00 98.25 205 TRP A N 1
ATOM 1580 C CA . TRP A 1 205 ? 1.597 -13.216 -13.827 1.00 98.25 205 TRP A CA 1
ATOM 1581 C C . TRP A 1 205 ? 1.264 -14.235 -12.737 1.00 98.25 205 TRP A C 1
ATOM 1583 O O . TRP A 1 205 ? 0.343 -14.002 -11.960 1.00 98.25 205 TRP A O 1
ATOM 1593 N N . LEU A 1 206 ? 2.031 -15.324 -12.629 1.00 98.31 206 LEU A N 1
ATOM 1594 C CA . LEU A 1 206 ? 1.838 -16.323 -11.574 1.00 98.31 206 LEU A CA 1
ATOM 1595 C C . LEU A 1 206 ? 2.032 -15.726 -10.173 1.00 98.31 206 LEU A C 1
ATOM 1597 O O . LEU A 1 206 ? 1.230 -15.990 -9.279 1.00 98.31 206 LEU A O 1
ATOM 1601 N N . VAL A 1 207 ? 3.056 -14.889 -9.983 1.00 97.88 207 VAL A N 1
ATOM 1602 C CA . VAL A 1 207 ? 3.317 -14.249 -8.684 1.00 97.88 207 VAL A CA 1
ATOM 1603 C C . VAL A 1 207 ? 2.281 -13.164 -8.368 1.00 97.88 207 VAL A C 1
ATOM 1605 O O . VAL A 1 207 ? 1.821 -13.073 -7.233 1.00 97.88 207 VAL A O 1
ATOM 1608 N N . VAL A 1 208 ? 1.851 -12.375 -9.357 1.00 97.94 208 VAL A N 1
ATOM 1609 C CA . VAL A 1 208 ? 0.778 -11.381 -9.172 1.00 97.94 208 VAL A CA 1
ATOM 1610 C C . VAL A 1 208 ? -0.542 -12.071 -8.813 1.00 97.94 208 VAL A C 1
ATOM 1612 O O . VAL A 1 208 ? -1.205 -11.651 -7.868 1.00 97.94 208 VAL A O 1
ATOM 1615 N N . LEU A 1 209 ? -0.894 -13.173 -9.486 1.00 98.38 209 LEU A N 1
ATOM 1616 C CA . LEU A 1 209 ? -2.059 -13.998 -9.138 1.00 98.38 209 LEU A CA 1
ATOM 1617 C C . LEU A 1 209 ? -1.969 -14.533 -7.707 1.00 98.38 209 LEU A C 1
ATOM 1619 O O . LEU A 1 209 ? -2.951 -14.456 -6.971 1.00 98.38 209 LEU A O 1
ATOM 1623 N N . LEU A 1 210 ? -0.795 -15.014 -7.289 1.00 98.31 210 LEU A N 1
ATOM 1624 C CA . LEU A 1 210 ? -0.570 -15.466 -5.918 1.00 98.31 210 LEU A CA 1
ATOM 1625 C C . LEU A 1 210 ? -0.836 -14.343 -4.902 1.00 98.31 210 LEU A C 1
ATOM 1627 O O . LEU A 1 210 ? -1.582 -14.556 -3.948 1.00 98.31 210 LEU A O 1
ATOM 1631 N N . PHE A 1 211 ? -0.292 -13.142 -5.115 1.00 98.38 211 PHE A N 1
ATOM 1632 C CA . PHE A 1 211 ? -0.538 -12.011 -4.215 1.00 98.38 211 PHE A CA 1
ATOM 1633 C C . PHE A 1 211 ? -2.002 -11.558 -4.205 1.00 98.38 211 PHE A C 1
ATOM 1635 O O . PHE A 1 211 ? -2.523 -11.266 -3.131 1.00 98.38 211 PHE A O 1
ATOM 1642 N N . MET A 1 212 ? -2.699 -11.572 -5.346 1.00 98.44 212 MET A N 1
ATOM 1643 C CA . MET A 1 212 ? -4.139 -11.275 -5.397 1.00 98.44 212 MET A CA 1
ATOM 1644 C C . MET A 1 212 ? -4.970 -12.309 -4.621 1.00 98.44 212 MET A C 1
ATOM 1646 O O . MET A 1 212 ? -5.927 -11.944 -3.932 1.00 98.44 212 MET A O 1
ATOM 1650 N N . VAL A 1 213 ? -4.593 -13.593 -4.671 1.00 98.56 213 VAL A N 1
ATOM 1651 C CA . VAL A 1 213 ? -5.229 -14.651 -3.867 1.00 98.56 213 VAL A CA 1
ATOM 1652 C C . VAL A 1 213 ? -4.989 -14.422 -2.375 1.00 98.56 213 VAL A C 1
ATOM 1654 O O . VAL A 1 213 ? -5.934 -14.525 -1.594 1.00 98.56 213 VAL A O 1
ATOM 1657 N N . ILE A 1 214 ? -3.766 -14.064 -1.971 1.00 98.38 214 ILE A N 1
ATOM 1658 C CA . ILE A 1 214 ? -3.447 -13.756 -0.567 1.00 98.38 214 ILE A CA 1
ATOM 1659 C C . ILE A 1 214 ? -4.238 -12.527 -0.093 1.00 98.38 214 ILE A C 1
ATOM 1661 O O . ILE A 1 214 ? -4.883 -12.595 0.950 1.00 98.38 214 ILE A O 1
ATOM 1665 N N . ALA A 1 215 ? -4.261 -11.440 -0.869 1.00 98.19 215 ALA A N 1
ATOM 1666 C CA . ALA A 1 215 ? -5.042 -10.237 -0.564 1.00 98.19 215 ALA A CA 1
ATOM 1667 C C . ALA A 1 215 ? -6.541 -10.555 -0.405 1.00 98.19 215 ALA A C 1
ATOM 1669 O O . ALA A 1 215 ? -7.182 -10.157 0.568 1.00 98.19 215 ALA A O 1
ATOM 1670 N N . THR A 1 216 ? -7.092 -11.366 -1.313 1.00 98.19 216 THR A N 1
ATOM 1671 C CA . THR A 1 216 ? -8.483 -11.838 -1.244 1.00 98.19 216 THR A CA 1
ATOM 1672 C C . THR A 1 216 ? -8.743 -12.693 -0.001 1.00 98.19 216 THR A C 1
ATOM 1674 O O . THR A 1 216 ? -9.786 -12.555 0.645 1.00 98.19 216 THR A O 1
ATOM 1677 N N . ALA A 1 217 ? -7.807 -13.577 0.354 1.00 98.19 217 ALA A N 1
ATOM 1678 C CA . ALA A 1 217 ? -7.907 -14.402 1.552 1.00 98.19 217 ALA A CA 1
ATOM 1679 C C . ALA A 1 217 ? -7.897 -13.544 2.825 1.00 98.19 217 ALA A C 1
ATOM 1681 O O . ALA A 1 217 ? -8.723 -13.779 3.705 1.00 98.19 217 ALA A O 1
ATOM 1682 N N . LEU A 1 218 ? -7.043 -12.517 2.898 1.00 97.31 218 LEU A N 1
ATOM 1683 C CA . LEU A 1 218 ? -7.016 -11.578 4.023 1.00 97.31 218 LEU A CA 1
ATOM 1684 C C . LEU A 1 218 ? -8.331 -10.808 4.160 1.00 97.31 218 LEU A C 1
ATOM 1686 O O . LEU A 1 218 ? -8.905 -10.787 5.245 1.00 97.31 218 LEU A O 1
ATOM 1690 N N . ILE A 1 219 ? -8.879 -10.278 3.060 1.00 97.56 219 ILE A N 1
ATOM 1691 C CA . ILE A 1 219 ? -10.196 -9.614 3.071 1.00 97.56 219 ILE A CA 1
ATOM 1692 C C . ILE A 1 219 ? -11.274 -10.562 3.610 1.00 97.56 219 ILE A C 1
ATOM 1694 O O . ILE A 1 219 ? -12.097 -10.163 4.432 1.00 97.56 219 ILE A O 1
ATOM 1698 N N . ARG A 1 220 ? -11.263 -11.832 3.186 1.00 97.50 220 ARG A N 1
ATOM 1699 C CA . ARG A 1 220 ? -12.233 -12.837 3.646 1.00 97.50 220 ARG A CA 1
ATOM 1700 C C . ARG A 1 220 ? -12.074 -13.194 5.127 1.00 97.50 220 ARG A C 1
ATOM 1702 O O . ARG A 1 220 ? -13.070 -13.512 5.778 1.00 97.50 220 ARG A O 1
ATOM 1709 N N . LEU A 1 221 ? -10.845 -13.225 5.637 1.00 96.75 221 LEU A N 1
ATOM 1710 C CA . LEU A 1 221 ? -10.563 -13.573 7.030 1.00 96.75 221 LEU A CA 1
ATOM 1711 C C . LEU A 1 221 ? -10.907 -12.419 7.979 1.00 96.75 221 LEU A C 1
ATOM 1713 O O . LEU A 1 221 ? -11.510 -12.657 9.030 1.00 96.75 221 LEU A O 1
ATOM 1717 N N . ASP A 1 222 ? -10.579 -11.189 7.587 1.00 97.19 222 ASP A N 1
ATOM 1718 C CA . ASP A 1 222 ? -10.655 -10.024 8.467 1.00 97.19 222 ASP A CA 1
ATOM 1719 C C . ASP A 1 222 ? -11.999 -9.290 8.404 1.00 97.19 222 ASP A C 1
ATOM 1721 O O . ASP A 1 222 ? -12.442 -8.734 9.415 1.00 97.19 222 ASP A O 1
ATOM 1725 N N . MET A 1 223 ? -12.679 -9.294 7.254 1.00 96.56 223 MET A N 1
ATOM 1726 C CA . MET A 1 223 ? -13.904 -8.520 7.040 1.00 96.56 223 MET A CA 1
ATOM 1727 C C . MET A 1 223 ? -15.158 -9.401 7.037 1.00 96.56 223 MET A C 1
ATOM 1729 O O . MET A 1 223 ? -15.206 -10.465 6.421 1.00 96.56 223 MET A O 1
ATOM 1733 N N . SER A 1 224 ? -16.224 -8.933 7.691 1.00 95.00 224 SER A N 1
ATOM 1734 C CA . SER A 1 224 ? -17.549 -9.559 7.639 1.00 95.00 224 SER A CA 1
ATOM 1735 C C . SER A 1 224 ? -18.412 -8.861 6.586 1.00 95.00 224 SER A C 1
ATOM 1737 O O . SER A 1 224 ? -19.200 -7.969 6.904 1.00 95.00 224 SER A O 1
ATOM 1739 N N . LEU A 1 225 ? -18.223 -9.247 5.324 1.00 95.75 225 LEU A N 1
ATOM 1740 C CA . LEU A 1 225 ? -18.890 -8.646 4.166 1.00 95.75 225 LEU A CA 1
ATOM 1741 C C . LEU A 1 225 ? -20.131 -9.429 3.742 1.00 95.75 225 LEU A C 1
ATOM 1743 O O . LEU A 1 225 ? -20.170 -10.657 3.828 1.00 95.75 225 LEU A O 1
ATOM 1747 N N . THR A 1 226 ? -21.127 -8.722 3.209 1.00 96.50 226 THR A N 1
ATOM 1748 C CA . THR A 1 226 ? -22.193 -9.352 2.418 1.00 96.50 226 THR A CA 1
ATOM 1749 C C . THR A 1 226 ? -21.624 -9.924 1.112 1.00 96.50 226 THR A C 1
ATOM 1751 O O . THR A 1 226 ? -20.544 -9.540 0.663 1.00 96.50 226 THR A O 1
ATOM 1754 N N . GLY A 1 227 ? -22.349 -10.838 0.457 1.00 97.19 227 GLY A N 1
ATOM 1755 C CA . GLY A 1 227 ? -21.871 -11.467 -0.783 1.00 97.19 227 GLY A CA 1
ATOM 1756 C C . GLY A 1 227 ? -21.559 -10.471 -1.910 1.00 97.19 227 GLY A C 1
ATOM 1757 O O . GLY A 1 227 ? -20.606 -10.679 -2.659 1.00 97.19 227 GLY A O 1
ATOM 1758 N N . LEU A 1 228 ? -22.325 -9.377 -2.012 1.00 97.69 228 LEU A N 1
ATOM 1759 C CA . LEU A 1 228 ? -22.086 -8.312 -2.992 1.00 97.69 228 LEU A CA 1
ATOM 1760 C C . LEU A 1 228 ? -20.891 -7.435 -2.607 1.00 97.69 228 LEU A C 1
ATOM 1762 O O . LEU A 1 228 ? -20.026 -7.207 -3.448 1.00 97.69 228 LEU A O 1
ATOM 1766 N N . GLU A 1 229 ? -20.797 -7.009 -1.343 1.00 97.44 229 GLU A N 1
ATOM 1767 C CA . GLU A 1 229 ? -19.648 -6.240 -0.837 1.00 97.44 229 GLU A CA 1
ATOM 1768 C C . GLU A 1 229 ? -18.339 -7.022 -1.003 1.00 97.44 229 GLU A C 1
ATOM 1770 O O . GLU A 1 229 ? -17.337 -6.459 -1.432 1.00 97.44 229 GLU A O 1
ATOM 1775 N N . PHE A 1 230 ? -18.355 -8.334 -0.739 1.00 97.88 230 PHE A N 1
ATOM 1776 C CA . PHE A 1 230 ? -17.195 -9.201 -0.933 1.00 97.88 230 PHE A CA 1
ATOM 1777 C C . PHE A 1 230 ? -16.776 -9.272 -2.404 1.00 97.88 230 PHE A C 1
ATOM 1779 O O . PHE A 1 230 ? -15.598 -9.123 -2.716 1.00 97.88 230 PHE A O 1
ATOM 1786 N N . ARG A 1 231 ? -17.728 -9.457 -3.329 1.00 98.25 231 ARG A N 1
ATOM 1787 C CA . ARG A 1 231 ? -17.426 -9.467 -4.770 1.00 98.25 231 ARG A CA 1
ATOM 1788 C C . ARG A 1 231 ? -16.859 -8.126 -5.233 1.00 98.25 231 ARG A C 1
ATOM 1790 O O . ARG A 1 231 ? -15.868 -8.121 -5.954 1.00 98.25 231 ARG A O 1
ATOM 1797 N N . ALA A 1 232 ? -17.445 -7.012 -4.793 1.00 98.25 232 ALA A N 1
ATOM 1798 C CA . ALA A 1 232 ? -16.949 -5.674 -5.108 1.00 98.25 232 ALA A CA 1
ATOM 1799 C C . ALA A 1 232 ? -15.524 -5.457 -4.572 1.00 98.25 232 ALA A C 1
ATOM 1801 O O . ALA A 1 232 ? -14.659 -4.992 -5.310 1.00 98.25 232 ALA A O 1
ATOM 1802 N N . ALA A 1 233 ? -15.261 -5.871 -3.329 1.00 97.94 233 ALA A N 1
ATOM 1803 C CA . ALA A 1 233 ? -13.940 -5.806 -2.712 1.00 97.94 233 ALA A CA 1
ATOM 1804 C C . ALA A 1 233 ? -12.890 -6.602 -3.500 1.00 97.94 233 ALA A C 1
ATOM 1806 O O . ALA A 1 233 ? -11.831 -6.070 -3.819 1.00 97.94 233 ALA A O 1
ATOM 1807 N N . VAL A 1 234 ? -13.203 -7.848 -3.873 1.00 98.25 234 VAL A N 1
ATOM 1808 C CA . VAL A 1 234 ? -12.299 -8.715 -4.649 1.00 98.25 234 VAL A CA 1
ATOM 1809 C C . VAL A 1 234 ? -12.008 -8.137 -6.033 1.00 98.25 234 VAL A C 1
ATOM 1811 O O . VAL A 1 234 ? -10.861 -8.169 -6.480 1.00 98.25 234 VAL A O 1
ATOM 1814 N N . VAL A 1 235 ? -13.022 -7.592 -6.709 1.00 98.44 235 VAL A N 1
ATOM 1815 C CA . VAL A 1 235 ? -12.843 -6.959 -8.022 1.00 98.44 235 VAL A CA 1
ATOM 1816 C C . VAL A 1 235 ? -11.941 -5.733 -7.909 1.00 98.44 235 VAL A C 1
ATOM 1818 O O . VAL A 1 235 ? -10.975 -5.637 -8.659 1.00 98.44 235 VAL A O 1
ATOM 1821 N N . LEU A 1 236 ? -12.206 -4.827 -6.964 1.00 98.06 236 LEU A N 1
ATOM 1822 C CA . LEU A 1 236 ? -11.431 -3.592 -6.817 1.00 98.06 236 LEU A CA 1
ATOM 1823 C C . LEU A 1 236 ? -9.982 -3.853 -6.384 1.00 98.06 236 LEU A C 1
ATOM 1825 O O . LEU A 1 236 ? -9.071 -3.306 -7.000 1.00 98.06 236 LEU A O 1
ATOM 1829 N N . VAL A 1 237 ? -9.756 -4.734 -5.400 1.00 97.94 237 VAL A N 1
ATOM 1830 C CA . VAL A 1 237 ? -8.399 -5.055 -4.915 1.00 97.94 237 VAL A CA 1
ATOM 1831 C C . VAL A 1 237 ? -7.557 -5.773 -5.976 1.00 97.94 237 VAL A C 1
ATOM 1833 O O . VAL A 1 237 ? -6.343 -5.611 -6.024 1.00 97.94 237 VAL A O 1
ATOM 1836 N N . SER A 1 238 ? -8.190 -6.564 -6.849 1.00 98.25 238 SER A N 1
ATOM 1837 C CA . SER A 1 238 ? -7.486 -7.293 -7.913 1.00 98.25 238 SER A CA 1
ATOM 1838 C C . SER A 1 238 ? -7.290 -6.442 -9.171 1.00 98.25 238 SER A C 1
ATOM 1840 O O . SER A 1 238 ? -6.347 -6.668 -9.930 1.00 98.25 238 SER A O 1
ATOM 1842 N N . ALA A 1 239 ? -8.164 -5.457 -9.408 1.00 98.44 239 ALA A N 1
ATOM 1843 C CA . ALA A 1 239 ? -8.120 -4.618 -10.601 1.00 98.44 239 ALA A CA 1
ATOM 1844 C C . ALA A 1 239 ? -6.820 -3.806 -10.695 1.00 98.44 239 ALA A C 1
ATOM 1846 O O . ALA A 1 239 ? -6.227 -3.764 -11.771 1.00 98.44 239 ALA A O 1
ATOM 1847 N N . GLY A 1 240 ? -6.343 -3.220 -9.591 1.00 97.94 240 GLY A N 1
ATOM 1848 C CA . GLY A 1 240 ? -5.104 -2.428 -9.565 1.00 97.94 240 GLY A CA 1
ATOM 1849 C C . GLY A 1 240 ? -3.881 -3.199 -10.094 1.00 97.94 240 GLY A C 1
ATOM 1850 O O . GLY A 1 240 ? -3.334 -2.827 -11.144 1.00 97.94 240 GLY A O 1
ATOM 1851 N N . PRO A 1 241 ? -3.479 -4.314 -9.452 1.00 98.50 241 PRO A N 1
ATOM 1852 C CA . PRO A 1 241 ? -2.353 -5.136 -9.901 1.00 98.50 241 PRO A CA 1
ATOM 1853 C C . PRO A 1 241 ? -2.539 -5.736 -11.299 1.00 98.50 241 PRO A C 1
ATOM 1855 O O . PRO A 1 241 ? -1.593 -5.746 -12.088 1.00 98.50 241 PRO A O 1
ATOM 1858 N N . ALA A 1 242 ? -3.746 -6.197 -11.648 1.00 98.50 242 ALA A N 1
ATOM 1859 C CA . ALA A 1 242 ? -4.013 -6.802 -12.953 1.00 98.50 242 ALA A CA 1
ATOM 1860 C C . ALA A 1 242 ? -3.901 -5.789 -14.107 1.00 98.50 242 ALA A C 1
ATOM 1862 O O . ALA A 1 242 ? -3.229 -6.059 -15.104 1.00 98.50 242 ALA A O 1
ATOM 1863 N N . LEU A 1 243 ? -4.507 -4.604 -13.965 1.00 98.44 243 LEU A N 1
ATOM 1864 C CA . LEU A 1 243 ? -4.410 -3.524 -14.954 1.00 98.44 243 LEU A CA 1
ATOM 1865 C C . LEU A 1 243 ? -2.969 -3.020 -15.086 1.00 98.44 243 LEU A C 1
ATOM 1867 O O . LEU A 1 243 ? -2.501 -2.758 -16.193 1.00 98.44 243 LEU A O 1
ATOM 1871 N N . THR A 1 244 ? -2.241 -2.962 -13.972 1.00 98.38 244 THR A N 1
ATOM 1872 C CA . THR A 1 244 ? -0.825 -2.586 -13.945 1.00 98.38 244 THR A CA 1
ATOM 1873 C C . THR A 1 244 ? 0.053 -3.608 -14.669 1.00 98.38 244 THR A C 1
ATOM 1875 O O . THR A 1 244 ? 0.906 -3.223 -15.469 1.00 98.38 244 THR A O 1
ATOM 1878 N N . ALA A 1 245 ? -0.170 -4.908 -14.452 1.00 98.25 245 ALA A N 1
ATOM 1879 C CA . ALA A 1 245 ? 0.548 -5.970 -15.154 1.00 98.25 245 ALA A CA 1
ATOM 1880 C C . ALA A 1 245 ? 0.274 -5.939 -16.668 1.00 98.25 245 ALA A C 1
ATOM 1882 O O . ALA A 1 245 ? 1.208 -6.067 -17.461 1.00 98.25 245 ALA A O 1
ATOM 1883 N N . LEU A 1 246 ? -0.978 -5.694 -17.077 1.00 98.19 246 LEU A N 1
ATOM 1884 C CA . LEU A 1 246 ? -1.349 -5.519 -18.487 1.00 98.19 246 LEU A CA 1
ATOM 1885 C C . LEU A 1 246 ? -0.669 -4.295 -19.110 1.00 98.19 246 LEU A C 1
ATOM 1887 O O . LEU A 1 246 ? -0.068 -4.413 -20.179 1.00 98.19 246 LEU A O 1
ATOM 1891 N N . ALA A 1 247 ? -0.710 -3.141 -18.441 1.00 97.75 247 ALA A N 1
ATOM 1892 C CA . ALA A 1 247 ? -0.043 -1.928 -18.907 1.00 97.75 247 ALA A CA 1
ATOM 1893 C C . ALA A 1 247 ? 1.474 -2.139 -19.031 1.00 97.75 247 ALA A C 1
ATOM 1895 O O . ALA A 1 247 ? 2.070 -1.827 -20.058 1.00 97.75 247 ALA A O 1
ATOM 1896 N N . ALA A 1 248 ? 2.107 -2.751 -18.031 1.00 97.25 248 ALA A N 1
ATOM 1897 C CA . ALA A 1 248 ? 3.537 -3.040 -18.055 1.00 97.25 248 ALA A CA 1
ATOM 1898 C C . ALA A 1 248 ? 3.916 -4.054 -19.155 1.00 97.25 248 ALA A C 1
ATOM 1900 O O . ALA A 1 248 ? 4.974 -3.931 -19.776 1.00 97.25 248 ALA A O 1
ATOM 1901 N N . GLN A 1 249 ? 3.042 -5.020 -19.457 1.00 97.50 249 GLN A N 1
ATOM 1902 C CA . GLN A 1 249 ? 3.231 -5.946 -20.572 1.00 97.50 249 GLN A CA 1
ATOM 1903 C C . GLN A 1 249 ? 3.169 -5.222 -21.924 1.00 97.50 249 GLN A C 1
ATOM 1905 O O . GLN A 1 249 ? 4.021 -5.476 -22.774 1.00 97.50 249 GLN A O 1
ATOM 1910 N N . GLN A 1 250 ? 2.213 -4.307 -22.117 1.00 97.38 250 GLN A N 1
ATOM 1911 C CA . GLN A 1 250 ? 2.111 -3.503 -23.344 1.00 97.38 250 GLN A CA 1
ATOM 1912 C C . GLN A 1 250 ? 3.289 -2.537 -23.498 1.00 97.38 250 GLN A C 1
ATOM 1914 O O . GLN A 1 250 ? 3.862 -2.442 -24.581 1.00 97.38 250 GLN A O 1
ATOM 1919 N N . TRP A 1 251 ? 3.712 -1.898 -22.402 1.00 95.75 251 TRP A N 1
ATOM 1920 C CA . TRP A 1 251 ? 4.891 -1.028 -22.361 1.00 95.75 251 TRP A CA 1
ATOM 1921 C C . TRP A 1 251 ? 6.146 -1.746 -22.859 1.00 95.75 251 TRP A C 1
ATOM 1923 O O . TRP A 1 251 ? 6.921 -1.206 -23.646 1.00 95.75 251 TRP A O 1
ATOM 1933 N N . ARG A 1 252 ? 6.321 -3.003 -22.447 1.00 93.25 252 ARG A N 1
ATOM 1934 C CA . ARG A 1 252 ? 7.467 -3.823 -22.840 1.00 93.25 252 ARG A CA 1
ATOM 1935 C C . ARG A 1 252 ? 7.486 -4.178 -24.330 1.00 93.25 252 ARG A C 1
ATOM 1937 O O . ARG A 1 252 ? 8.561 -4.411 -24.875 1.00 93.25 252 ARG A O 1
ATOM 1944 N N . LEU A 1 253 ? 6.334 -4.278 -24.993 1.00 92.56 253 LEU A N 1
ATOM 1945 C CA . LEU A 1 253 ? 6.295 -4.668 -26.407 1.00 92.56 253 LEU A CA 1
ATOM 1946 C C . LEU A 1 253 ? 6.908 -3.605 -27.334 1.00 92.56 253 LEU A C 1
ATOM 1948 O O . LEU A 1 253 ? 7.160 -3.921 -28.492 1.00 92.56 253 LEU A O 1
ATOM 1952 N N . HIS A 1 254 ? 7.159 -2.381 -26.847 1.00 92.06 254 HIS A N 1
ATOM 1953 C CA . HIS A 1 254 ? 7.758 -1.278 -27.613 1.00 92.06 254 HIS A CA 1
ATOM 1954 C C . HIS A 1 254 ? 7.061 -1.009 -28.961 1.00 92.06 254 HIS A C 1
ATOM 1956 O O . HIS A 1 254 ? 7.680 -0.557 -29.921 1.00 92.06 254 HIS A O 1
ATOM 1962 N N . THR A 1 255 ? 5.756 -1.283 -29.052 1.00 93.62 255 THR A N 1
ATOM 1963 C CA . THR A 1 255 ? 4.957 -0.983 -30.246 1.00 93.62 255 THR A CA 1
ATOM 1964 C C . THR A 1 255 ? 4.282 0.376 -30.093 1.00 93.62 255 THR A C 1
ATOM 1966 O O . THR A 1 255 ? 3.867 0.733 -28.993 1.00 93.62 255 THR A O 1
ATOM 1969 N N . VAL A 1 256 ? 4.108 1.114 -31.196 1.00 93.06 256 VAL A N 1
ATOM 1970 C CA . VAL A 1 256 ? 3.421 2.425 -31.196 1.00 93.06 256 VAL A CA 1
ATOM 1971 C C . VAL A 1 256 ? 2.020 2.313 -30.578 1.00 93.06 256 VAL A C 1
ATOM 1973 O O . VAL A 1 256 ? 1.685 3.056 -29.661 1.00 93.06 256 VAL A O 1
ATOM 1976 N N . LYS A 1 257 ? 1.249 1.294 -30.985 1.00 94.69 257 LYS A N 1
ATOM 1977 C CA . LYS A 1 257 ? -0.068 0.987 -30.396 1.00 94.69 257 LYS A CA 1
ATOM 1978 C C . LYS A 1 257 ? 0.019 0.628 -28.910 1.00 94.69 257 LYS A C 1
ATOM 1980 O O . LYS A 1 257 ? -0.874 0.967 -28.143 1.00 94.69 257 LYS A O 1
ATOM 1985 N N . GLY A 1 258 ? 1.088 -0.052 -28.492 1.00 93.56 258 GLY A N 1
ATOM 1986 C CA . GLY A 1 258 ? 1.333 -0.382 -27.091 1.00 93.56 258 GLY A CA 1
ATOM 1987 C C . GLY A 1 258 ? 1.439 0.867 -26.219 1.00 93.56 258 GLY A C 1
ATOM 1988 O O . GLY A 1 258 ? 0.840 0.900 -25.149 1.00 93.56 258 GLY A O 1
ATOM 1989 N N . TYR A 1 259 ? 2.115 1.918 -26.692 1.00 93.88 259 TYR A N 1
ATOM 1990 C CA . TYR A 1 259 ? 2.205 3.188 -25.966 1.00 93.88 259 TYR A CA 1
ATOM 1991 C C . TYR A 1 259 ? 0.840 3.867 -25.802 1.00 93.88 259 TYR A C 1
ATOM 1993 O O . TYR A 1 259 ? 0.510 4.285 -24.694 1.00 93.88 259 TYR A O 1
ATOM 2001 N N . GLU A 1 260 ? 0.010 3.905 -26.849 1.00 95.25 260 GLU A N 1
ATOM 2002 C CA . GLU A 1 260 ? -1.361 4.437 -26.763 1.00 95.25 260 GLU A CA 1
ATOM 2003 C C . GLU A 1 260 ? -2.210 3.667 -25.739 1.00 95.25 260 GLU A C 1
ATOM 2005 O O . GLU A 1 260 ? -2.887 4.266 -24.900 1.00 95.25 260 GLU A O 1
ATOM 2010 N N . ILE A 1 261 ? -2.122 2.332 -25.749 1.00 96.69 261 ILE A N 1
ATOM 2011 C CA . ILE A 1 261 ? -2.818 1.477 -24.779 1.00 96.69 261 ILE A CA 1
ATOM 2012 C C . ILE A 1 261 ? -2.311 1.756 -23.359 1.00 96.69 261 ILE A C 1
ATOM 2014 O O . ILE A 1 261 ? -3.115 1.851 -22.435 1.00 96.69 261 ILE A O 1
ATOM 2018 N N . VAL A 1 262 ? -1.000 1.924 -23.160 1.00 96.69 262 VAL A N 1
ATOM 2019 C CA . VAL A 1 262 ? -0.434 2.254 -21.842 1.00 96.69 262 VAL A CA 1
ATOM 2020 C C . VAL A 1 262 ? -0.931 3.606 -21.349 1.00 96.69 262 VAL A C 1
ATOM 2022 O O . VAL A 1 262 ? -1.286 3.711 -20.180 1.00 96.69 262 VAL A O 1
ATOM 2025 N N . HIS A 1 263 ? -1.010 4.619 -22.212 1.00 95.62 263 HIS A N 1
ATOM 2026 C CA . HIS A 1 263 ? -1.545 5.930 -21.844 1.00 95.62 263 HIS A CA 1
ATOM 2027 C C . HIS A 1 263 ? -3.003 5.860 -21.374 1.00 95.62 263 HIS A C 1
ATOM 2029 O O . HIS A 1 263 ? -3.366 6.549 -20.421 1.00 95.62 263 HIS A O 1
ATOM 2035 N N . LEU A 1 264 ? -3.812 4.985 -21.979 1.00 96.62 264 LEU A N 1
ATOM 2036 C CA . LEU A 1 264 ? -5.190 4.739 -21.554 1.00 96.62 264 LEU A CA 1
ATOM 2037 C C . LEU A 1 264 ? -5.278 3.907 -20.262 1.00 96.62 264 LEU A C 1
ATOM 2039 O O . LEU A 1 264 ? -6.114 4.191 -19.406 1.00 96.62 264 LEU A O 1
ATOM 2043 N N . LEU A 1 265 ? -4.438 2.876 -20.112 1.00 97.25 265 LEU A N 1
ATOM 2044 C CA . LEU A 1 265 ? -4.494 1.954 -18.972 1.00 97.25 265 LEU A CA 1
ATOM 2045 C C . LEU A 1 265 ? -3.830 2.507 -17.707 1.00 97.25 265 LEU A C 1
ATOM 2047 O O . LEU A 1 265 ? -4.322 2.227 -16.622 1.00 97.25 265 LEU A O 1
ATOM 2051 N N . ALA A 1 266 ? -2.740 3.270 -17.812 1.00 97.25 266 ALA A N 1
ATOM 2052 C CA . ALA A 1 266 ? -1.944 3.738 -16.674 1.00 97.25 266 ALA A CA 1
ATOM 2053 C C . ALA A 1 266 ? -2.723 4.481 -15.563 1.00 97.25 266 ALA A C 1
ATOM 2055 O O . ALA A 1 266 ? -2.399 4.257 -14.397 1.00 97.25 266 ALA A O 1
ATOM 2056 N N . PRO A 1 267 ? -3.739 5.328 -15.838 1.00 98.19 267 PRO A N 1
ATOM 2057 C CA . PRO A 1 267 ? -4.521 5.972 -14.777 1.00 98.19 267 PRO A CA 1
ATOM 2058 C C . PRO A 1 267 ? -5.556 5.046 -14.112 1.00 98.19 267 PRO A C 1
ATOM 2060 O O . PRO A 1 267 ? -5.991 5.319 -12.992 1.00 98.19 267 PRO A O 1
ATOM 2063 N N . LEU A 1 268 ? -5.954 3.942 -14.757 1.00 98.19 268 LEU A N 1
ATOM 2064 C CA . LEU A 1 268 ? -7.005 3.053 -14.245 1.00 98.19 268 LEU A CA 1
ATOM 2065 C C . LEU A 1 268 ? -6.624 2.319 -12.942 1.00 98.19 268 LEU A C 1
ATOM 2067 O O . LEU A 1 268 ? -7.476 2.268 -12.055 1.00 98.19 268 LEU A O 1
ATOM 2071 N N . PRO A 1 269 ? -5.388 1.804 -12.752 1.00 98.31 269 PRO A N 1
ATOM 2072 C CA . PRO A 1 269 ? -4.943 1.275 -11.465 1.00 98.31 269 PRO A CA 1
ATOM 2073 C C . PRO A 1 269 ? -5.114 2.263 -10.311 1.00 98.31 269 PRO A C 1
ATOM 2075 O O . PRO A 1 269 ? -5.587 1.878 -9.247 1.00 98.31 269 PRO A O 1
ATOM 2078 N N . TYR A 1 270 ? -4.803 3.545 -10.530 1.00 98.44 270 TYR A N 1
ATOM 2079 C CA . TYR A 1 270 ? -4.951 4.572 -9.497 1.00 98.44 270 TYR A CA 1
ATOM 2080 C C . TYR A 1 270 ? -6.413 4.790 -9.110 1.00 98.44 270 TYR A C 1
ATOM 2082 O O . TYR A 1 270 ? -6.734 4.895 -7.927 1.00 98.44 270 TYR A O 1
ATOM 2090 N N . ALA A 1 271 ? -7.307 4.827 -10.101 1.00 98.31 271 ALA A N 1
ATOM 2091 C CA . ALA A 1 271 ? -8.740 4.940 -9.861 1.00 98.31 271 ALA A CA 1
ATOM 2092 C C . ALA A 1 271 ? -9.299 3.699 -9.143 1.00 98.31 271 ALA A C 1
ATOM 2094 O O . ALA A 1 271 ? -10.119 3.837 -8.237 1.00 98.31 271 ALA A O 1
ATOM 2095 N N . ALA A 1 272 ? -8.835 2.498 -9.508 1.00 98.25 272 ALA A N 1
ATOM 2096 C CA . ALA A 1 272 ? -9.236 1.248 -8.865 1.00 98.25 272 ALA A CA 1
ATOM 2097 C C . ALA A 1 272 ? -8.816 1.201 -7.386 1.00 98.25 272 ALA A C 1
ATOM 2099 O O . ALA A 1 272 ? -9.643 0.880 -6.534 1.00 98.25 272 ALA A O 1
ATOM 2100 N N . GLU A 1 273 ? -7.580 1.592 -7.066 1.00 98.25 273 GLU A N 1
ATOM 2101 C CA . GLU A 1 273 ? -7.086 1.665 -5.682 1.00 98.25 273 GLU A CA 1
ATOM 2102 C C . GLU A 1 273 ? -7.801 2.751 -4.869 1.00 98.25 273 GLU A C 1
ATOM 2104 O O . GLU A 1 273 ? -8.175 2.540 -3.714 1.00 98.25 273 GLU A O 1
ATOM 2109 N N . ALA A 1 274 ? -8.083 3.908 -5.472 1.00 98.44 274 ALA A N 1
ATOM 2110 C CA . ALA A 1 274 ? -8.857 4.947 -4.805 1.00 98.44 274 ALA A CA 1
ATOM 2111 C C . ALA A 1 274 ? -10.303 4.501 -4.521 1.00 98.44 274 ALA A C 1
ATOM 2113 O O . ALA A 1 274 ? -10.832 4.750 -3.435 1.00 98.44 274 ALA A O 1
ATOM 2114 N N . ALA A 1 275 ? -10.935 3.810 -5.474 1.00 98.50 275 ALA A N 1
ATOM 2115 C CA . ALA A 1 275 ? -12.255 3.212 -5.297 1.00 98.50 275 ALA A CA 1
ATOM 2116 C C . ALA A 1 275 ? -12.236 2.104 -4.235 1.00 98.50 275 ALA A C 1
ATOM 2118 O O . ALA A 1 275 ? -13.177 1.995 -3.449 1.00 98.50 275 ALA A O 1
ATOM 2119 N N . TRP A 1 276 ? -11.156 1.323 -4.156 1.00 98.31 276 TRP A N 1
ATOM 2120 C CA . TRP A 1 276 ? -10.949 0.342 -3.096 1.00 98.31 276 TRP A CA 1
ATOM 2121 C C . TRP A 1 276 ? -10.890 1.004 -1.713 1.00 98.31 276 TRP A C 1
ATOM 2123 O O . TRP A 1 276 ? -11.644 0.614 -0.823 1.00 98.31 276 TRP A O 1
ATOM 2133 N N . LEU A 1 277 ? -10.085 2.058 -1.536 1.00 98.12 277 LEU A N 1
ATOM 2134 C CA . LEU A 1 277 ? -10.020 2.821 -0.280 1.00 98.12 277 LEU A CA 1
ATOM 2135 C C . LEU A 1 277 ? -11.367 3.467 0.087 1.00 98.12 277 LEU A C 1
ATOM 2137 O O . LEU A 1 277 ? -11.750 3.494 1.258 1.00 98.12 277 LEU A O 1
ATOM 2141 N N . MET A 1 278 ? -12.119 3.947 -0.906 1.00 98.25 278 MET A N 1
ATOM 2142 C CA . MET A 1 278 ? -13.469 4.480 -0.701 1.00 98.25 278 MET A CA 1
ATOM 2143 C C . MET A 1 278 ? -14.437 3.393 -0.221 1.00 98.25 278 MET A C 1
ATOM 2145 O O . MET A 1 278 ? -15.173 3.594 0.748 1.00 98.25 278 MET A O 1
ATOM 2149 N N . LEU A 1 279 ? -14.405 2.219 -0.860 1.00 98.19 279 LEU A N 1
ATOM 2150 C CA . LEU A 1 279 ? -15.202 1.068 -0.454 1.00 98.19 279 LEU A CA 1
ATOM 2151 C C . LEU A 1 279 ? -14.818 0.606 0.959 1.00 98.19 279 LEU A C 1
ATOM 2153 O O . LEU A 1 279 ? -15.699 0.258 1.738 1.00 98.19 279 LEU A O 1
ATOM 2157 N N . LEU A 1 280 ? -13.536 0.652 1.328 1.00 96.75 280 LEU A N 1
ATOM 2158 C CA . LEU A 1 280 ? -13.070 0.332 2.679 1.00 96.75 280 LEU A CA 1
ATOM 2159 C C . LEU A 1 280 ? -13.648 1.277 3.743 1.00 96.75 280 LEU A C 1
ATOM 2161 O O . LEU A 1 280 ? -14.086 0.810 4.799 1.00 96.75 280 LEU A O 1
ATOM 2165 N N . LEU A 1 281 ? -13.700 2.587 3.475 1.00 97.25 281 LEU A N 1
ATOM 2166 C CA . LEU A 1 281 ? -14.356 3.547 4.371 1.00 97.25 281 LEU A CA 1
ATOM 2167 C C . LEU A 1 281 ? -15.849 3.244 4.526 1.00 97.25 281 LEU A C 1
ATOM 2169 O O . LEU A 1 281 ? -16.362 3.254 5.644 1.00 97.25 281 LEU A O 1
ATOM 2173 N N . TYR A 1 282 ? -16.525 2.909 3.426 1.00 97.62 282 TYR A N 1
ATOM 2174 C CA . TYR A 1 282 ? -17.936 2.523 3.433 1.00 97.62 282 TYR A CA 1
ATOM 2175 C C . TYR A 1 282 ? -18.186 1.227 4.229 1.00 97.62 282 TYR A C 1
ATOM 2177 O O . TYR A 1 282 ? -19.040 1.173 5.115 1.00 97.62 282 TYR A O 1
ATOM 2185 N N . ILE A 1 283 ? -17.392 0.188 3.965 1.00 96.75 283 ILE A N 1
ATOM 2186 C CA . ILE A 1 283 ? -17.495 -1.137 4.590 1.00 96.75 283 ILE A CA 1
ATOM 2187 C C . ILE A 1 283 ? -17.172 -1.105 6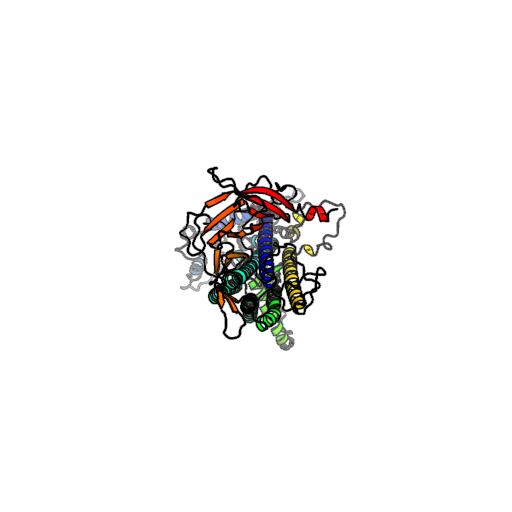.084 1.00 96.75 283 ILE A C 1
ATOM 2189 O O . ILE A 1 283 ? -17.677 -1.945 6.831 1.00 96.75 283 ILE A O 1
ATOM 2193 N N . SER A 1 284 ? -16.353 -0.151 6.538 1.00 96.06 284 SER A N 1
ATOM 2194 C CA . SER A 1 284 ? -15.962 -0.057 7.948 1.00 96.06 284 SER A CA 1
ATOM 2195 C C . SER A 1 284 ? -17.175 0.021 8.886 1.00 96.06 284 SER A C 1
ATOM 2197 O O . SER A 1 284 ? -17.058 -0.414 10.035 1.00 96.06 284 SER A O 1
ATOM 2199 N N . LYS A 1 285 ? -18.342 0.488 8.390 1.00 94.50 285 LYS A N 1
ATOM 2200 C CA . LYS A 1 285 ? -19.639 0.496 9.098 1.00 94.50 285 LYS A CA 1
ATOM 2201 C C . LYS A 1 285 ? -19.467 0.945 10.549 1.00 94.50 285 LYS A C 1
ATOM 2203 O O . LYS A 1 285 ? -19.835 0.238 11.495 1.00 94.50 285 LYS A O 1
ATOM 2208 N N . VAL A 1 286 ? -18.807 2.093 10.705 1.00 95.94 286 VAL A N 1
ATOM 2209 C CA . VAL A 1 286 ? -18.560 2.688 12.015 1.00 95.94 286 VAL A CA 1
ATOM 2210 C C . VAL A 1 286 ? -19.889 3.200 12.539 1.00 95.94 286 VAL A C 1
ATOM 2212 O O . VAL A 1 286 ? -20.478 4.113 11.968 1.00 95.94 286 VAL A O 1
ATOM 2215 N N . GLY A 1 287 ? -20.370 2.556 13.595 1.00 93.38 287 GLY A N 1
ATOM 2216 C CA . GLY A 1 287 ? -21.616 2.896 14.264 1.00 93.38 287 GLY A CA 1
ATOM 2217 C C . GLY A 1 287 ? -21.374 3.140 15.745 1.00 93.38 287 GLY A C 1
ATOM 2218 O O . GLY A 1 287 ? -20.479 2.536 16.346 1.00 93.38 287 GLY A O 1
ATOM 2219 N N . GLU A 1 288 ? -22.178 4.029 16.320 1.00 94.06 288 GLU A N 1
ATOM 2220 C CA . GLU A 1 288 ? -22.279 4.207 17.765 1.00 94.06 288 GLU A CA 1
ATOM 2221 C C . GLU A 1 288 ? -23.007 2.986 18.351 1.00 94.06 288 GLU A C 1
ATOM 2223 O O . GLU A 1 288 ? -24.089 2.619 17.899 1.00 94.06 288 GLU A O 1
ATOM 2228 N N . GLN A 1 289 ? -22.378 2.298 19.303 1.00 91.88 289 GLN A N 1
ATOM 2229 C CA . GLN A 1 289 ? -23.014 1.215 20.061 1.00 91.88 289 GLN A CA 1
ATOM 2230 C C . GLN A 1 289 ? -23.919 1.792 21.160 1.00 91.88 289 GLN A C 1
ATOM 2232 O O . GLN A 1 289 ? -23.750 2.949 21.537 1.00 91.88 289 GLN A O 1
ATOM 2237 N N . GLU A 1 290 ? -24.780 0.971 21.778 1.00 85.75 290 GLU A N 1
ATOM 2238 C CA . GLU A 1 290 ? -25.627 1.353 22.937 1.00 85.75 290 GLU A CA 1
ATOM 2239 C C . GLU A 1 290 ? -24.830 2.005 24.085 1.00 85.75 290 GLU A C 1
ATOM 2241 O O . GLU A 1 290 ? -25.358 2.722 24.929 1.00 85.75 290 GLU A O 1
ATOM 2246 N N . GLY A 1 291 ? -23.516 1.777 24.114 1.00 82.00 291 GLY A N 1
ATOM 2247 C CA . GLY A 1 291 ? -22.608 2.377 25.072 1.00 82.00 291 GLY A CA 1
ATOM 2248 C C . GLY A 1 291 ? -22.029 3.747 24.718 1.00 82.00 291 GLY A C 1
ATOM 2249 O O . GLY A 1 291 ? -21.217 4.221 25.509 1.00 82.00 291 GLY A O 1
ATOM 2250 N N . GLY A 1 292 ? -22.356 4.331 23.564 1.00 89.00 292 GLY A N 1
ATOM 2251 C CA . GLY A 1 292 ? -21.731 5.552 23.035 1.00 89.00 292 GLY A CA 1
ATOM 2252 C C . GLY A 1 292 ? -20.345 5.335 22.408 1.00 89.00 292 GLY A C 1
ATOM 2253 O O . GLY A 1 292 ? -19.721 6.282 21.934 1.00 89.00 292 GLY A O 1
ATOM 2254 N N . ALA A 1 293 ? -19.839 4.096 22.411 1.00 92.38 293 ALA A N 1
ATOM 2255 C CA . ALA A 1 293 ? -18.556 3.749 21.811 1.00 92.38 293 ALA A CA 1
ATOM 2256 C C . ALA A 1 293 ? -18.702 3.569 20.299 1.00 92.38 293 ALA A C 1
ATOM 2258 O O . ALA A 1 293 ? -19.554 2.801 19.846 1.00 92.38 293 ALA A O 1
ATOM 2259 N N . MET A 1 294 ? -17.848 4.231 19.520 1.00 95.31 294 MET A N 1
ATOM 2260 C CA . MET A 1 294 ? -17.785 4.016 18.075 1.00 95.31 294 MET A CA 1
ATOM 2261 C C . MET A 1 294 ? -16.827 2.881 17.729 1.00 95.31 294 MET A C 1
ATOM 2263 O O . MET A 1 294 ? -15.630 2.952 18.021 1.00 95.31 294 MET A O 1
ATOM 2267 N N . LEU A 1 295 ? -17.360 1.836 17.092 1.00 96.19 295 LEU A N 1
ATOM 2268 C CA . LEU A 1 295 ? -16.608 0.640 16.714 1.00 96.19 295 LEU A CA 1
ATOM 2269 C C . LEU A 1 295 ? -16.785 0.315 15.222 1.00 96.19 295 LEU A C 1
ATOM 2271 O O . LEU A 1 295 ? -17.907 0.389 14.710 1.00 96.19 295 LEU A O 1
ATOM 2275 N N . PRO A 1 296 ? -15.709 -0.079 14.515 1.00 96.88 296 PRO A N 1
ATOM 2276 C CA . PRO A 1 296 ? -15.783 -0.509 13.121 1.00 96.88 296 PRO A CA 1
ATOM 2277 C C . PRO A 1 296 ? -16.344 -1.934 13.021 1.00 96.88 296 PRO A C 1
ATOM 2279 O O . PRO A 1 296 ? -15.612 -2.924 12.996 1.00 96.88 296 PRO A O 1
ATOM 2282 N N . THR A 1 297 ? -17.673 -2.048 12.978 1.00 95.75 297 THR A N 1
ATOM 2283 C CA . THR A 1 297 ? -18.373 -3.347 13.012 1.00 95.75 297 THR A CA 1
ATOM 2284 C C . THR A 1 297 ? -18.295 -4.149 11.711 1.00 95.75 297 THR A C 1
ATOM 2286 O O . THR A 1 297 ? -18.753 -5.291 11.679 1.00 95.75 297 THR A O 1
ATOM 2289 N N . GLY A 1 298 ? -17.719 -3.583 10.645 1.00 95.81 298 GLY A N 1
ATOM 2290 C C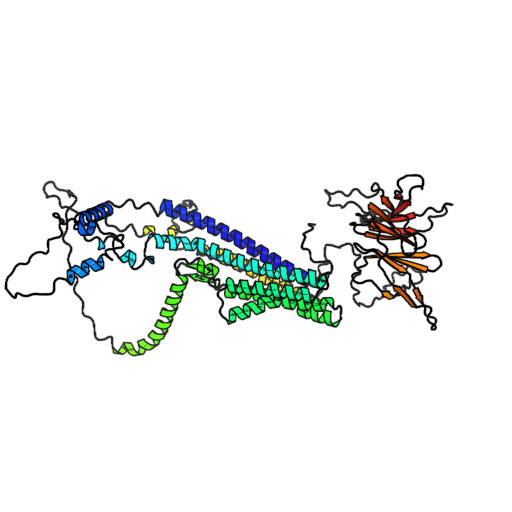A . GLY A 1 298 ? -17.452 -4.297 9.392 1.00 95.81 298 GLY A CA 1
ATOM 2291 C C . GLY A 1 298 ? -16.335 -5.344 9.490 1.00 95.81 298 GLY A C 1
ATOM 2292 O O . GLY A 1 298 ? -16.192 -6.176 8.594 1.00 95.81 298 GLY A O 1
ATOM 2293 N N . PHE A 1 299 ? -15.554 -5.328 10.574 1.00 96.69 299 PHE A N 1
ATOM 2294 C CA . PHE A 1 299 ? -14.408 -6.210 10.768 1.00 96.69 299 PHE A CA 1
ATOM 2295 C C . PHE A 1 299 ? -14.694 -7.299 11.796 1.00 96.69 299 PHE A C 1
ATOM 2297 O O . PHE A 1 299 ? -15.084 -7.044 12.938 1.00 96.69 299 PHE A O 1
ATOM 2304 N N . ARG A 1 300 ? -14.427 -8.545 11.407 1.00 95.50 300 ARG A N 1
ATOM 2305 C CA . ARG A 1 300 ? -14.646 -9.722 12.251 1.00 95.50 300 ARG A CA 1
ATOM 2306 C C . ARG A 1 300 ? -13.695 -9.743 13.445 1.00 95.50 300 ARG A C 1
ATOM 2308 O O . ARG A 1 300 ? -14.103 -10.114 14.542 1.00 95.50 300 ARG A O 1
ATOM 2315 N N . SER A 1 301 ? -12.457 -9.289 13.247 1.00 94.38 301 SER A N 1
ATOM 2316 C CA . SER A 1 301 ? -11.446 -9.182 14.305 1.00 94.38 301 SER A CA 1
ATOM 2317 C C . SER A 1 301 ? -11.862 -8.247 15.446 1.00 94.38 301 SER A C 1
ATOM 2319 O O . SER A 1 301 ? -11.449 -8.458 16.586 1.00 94.38 301 SER A O 1
ATOM 2321 N N . VAL A 1 302 ? -12.712 -7.256 15.157 1.00 95.19 302 VAL A N 1
ATOM 2322 C CA . VAL A 1 302 ? -13.273 -6.308 16.130 1.00 95.19 302 VAL A CA 1
ATOM 2323 C C . VAL A 1 302 ? -14.435 -6.942 16.890 1.00 95.19 302 VAL A C 1
ATOM 2325 O O . VAL A 1 302 ? -14.552 -6.751 18.098 1.00 95.19 302 VAL A O 1
ATOM 2328 N N . MET A 1 303 ? -15.242 -7.775 16.223 1.00 92.62 303 MET A N 1
ATOM 2329 C CA . MET A 1 303 ? -16.309 -8.534 16.888 1.00 92.62 303 MET A CA 1
ATOM 2330 C C . MET A 1 303 ? -15.770 -9.529 17.923 1.00 92.62 303 MET A C 1
ATOM 2332 O O . MET A 1 303 ? -16.461 -9.826 18.887 1.00 92.62 303 MET A O 1
ATOM 2336 N N . TYR A 1 304 ? -14.530 -10.007 17.781 1.00 92.31 304 TYR A N 1
ATOM 2337 C CA . TYR A 1 304 ? -13.896 -10.852 18.802 1.00 92.31 304 TYR A CA 1
ATOM 2338 C C . TYR A 1 304 ? -13.499 -10.102 20.078 1.00 92.31 304 TYR A C 1
ATOM 2340 O O . TYR A 1 304 ? -13.213 -10.745 21.083 1.00 92.31 304 TYR A O 1
ATOM 2348 N N . ILE A 1 305 ? -13.467 -8.764 20.057 1.00 93.25 305 ILE A N 1
ATOM 2349 C CA . ILE A 1 305 ? -13.237 -7.963 21.269 1.00 93.25 305 ILE A CA 1
ATOM 2350 C C . ILE A 1 305 ? -14.514 -7.892 22.120 1.00 93.25 305 ILE A C 1
ATOM 2352 O O . ILE A 1 305 ? -14.455 -7.664 23.326 1.00 93.25 305 ILE A O 1
ATOM 2356 N N . ASP A 1 306 ? -15.681 -8.113 21.512 1.00 91.81 306 ASP A N 1
ATOM 2357 C CA . ASP A 1 306 ? -16.961 -8.163 22.211 1.00 91.81 306 ASP A CA 1
ATOM 2358 C C . ASP A 1 306 ? -17.144 -9.513 22.925 1.00 91.81 306 ASP A C 1
ATOM 2360 O O . ASP A 1 306 ? -17.900 -10.385 22.496 1.00 91.81 306 ASP A O 1
ATOM 2364 N N . VAL A 1 307 ? -16.422 -9.682 24.040 1.00 89.38 307 VAL A N 1
ATOM 2365 C CA . VAL A 1 307 ? -16.426 -10.897 24.879 1.00 89.38 307 VAL A CA 1
ATOM 2366 C C . VAL A 1 307 ? -17.835 -11.262 25.357 1.00 89.38 307 VAL A C 1
ATOM 2368 O O . VAL A 1 307 ? -18.145 -12.431 25.567 1.00 89.38 307 VAL A O 1
ATOM 2371 N N . PHE A 1 308 ? -18.706 -10.267 25.503 1.00 87.44 308 PHE A N 1
ATOM 2372 C CA . PHE A 1 308 ? -20.050 -10.443 26.035 1.00 87.44 308 PHE A CA 1
ATOM 2373 C C . PHE A 1 308 ? -21.134 -10.529 24.948 1.00 87.44 308 PHE A C 1
ATOM 2375 O O . PHE A 1 308 ? -22.320 -10.655 25.271 1.00 87.44 308 PHE A O 1
ATOM 2382 N N . GLY A 1 309 ? -20.760 -10.442 23.669 1.00 86.88 309 GLY A N 1
ATOM 2383 C CA . GLY A 1 309 ? -21.683 -10.534 22.540 1.00 86.88 309 GLY A CA 1
ATOM 2384 C C . GLY A 1 309 ? -22.776 -9.458 22.524 1.00 86.88 309 GLY A C 1
ATOM 2385 O O . GLY A 1 309 ? -23.890 -9.736 22.069 1.00 86.88 309 GLY A O 1
ATOM 2386 N N . TRP A 1 310 ? -22.514 -8.254 23.041 1.00 83.62 310 TRP A N 1
ATOM 2387 C CA . TRP A 1 310 ? -23.488 -7.155 23.051 1.00 83.62 310 TRP A CA 1
ATOM 2388 C C . TRP A 1 310 ? -23.878 -6.706 21.652 1.00 83.62 310 TRP A C 1
ATOM 2390 O O . TRP A 1 310 ? -25.053 -6.479 21.394 1.00 83.62 310 TRP A O 1
ATOM 2400 N N . ILE A 1 311 ? -22.927 -6.654 20.722 1.00 84.75 311 ILE A N 1
ATOM 2401 C CA . ILE A 1 311 ? -23.170 -6.221 19.342 1.00 84.75 311 ILE A CA 1
ATOM 2402 C C . ILE A 1 311 ? -24.187 -7.155 18.676 1.00 84.75 311 ILE A C 1
ATOM 2404 O O . ILE A 1 311 ? -25.055 -6.719 17.917 1.00 84.75 311 ILE A O 1
ATOM 2408 N N . LYS A 1 312 ? -24.106 -8.458 18.975 1.00 86.75 312 LYS A N 1
ATOM 2409 C CA . LYS A 1 312 ? -25.051 -9.449 18.452 1.00 86.75 312 LYS A CA 1
ATOM 2410 C C . LYS A 1 312 ? -26.444 -9.261 19.055 1.00 86.75 312 LYS A C 1
ATOM 2412 O O . LYS A 1 312 ? -27.425 -9.363 18.324 1.00 86.75 312 LYS A O 1
ATOM 2417 N N . ARG A 1 313 ? -26.521 -8.965 20.355 1.00 86.44 313 ARG A N 1
ATOM 2418 C CA . ARG A 1 313 ? -27.785 -8.741 21.073 1.00 86.44 313 ARG A CA 1
ATOM 2419 C C . ARG A 1 313 ? -28.472 -7.446 20.661 1.00 86.44 313 ARG A C 1
ATOM 2421 O O . ARG A 1 313 ? -29.647 -7.501 20.340 1.00 86.44 313 ARG A O 1
ATOM 2428 N N . ALA A 1 314 ? -27.741 -6.341 20.551 1.00 84.25 314 ALA A N 1
ATOM 2429 C CA . ALA A 1 314 ? -28.278 -5.065 20.079 1.00 84.25 314 ALA A CA 1
ATOM 2430 C C . ALA A 1 314 ? -28.856 -5.182 18.657 1.00 84.25 314 ALA A C 1
ATOM 2432 O O . ALA A 1 314 ? -29.928 -4.660 18.368 1.00 84.25 314 ALA A O 1
ATOM 2433 N N . ARG A 1 315 ? -28.198 -5.941 17.765 1.00 86.50 315 ARG A N 1
ATOM 2434 C CA . ARG A 1 315 ? -28.739 -6.227 16.422 1.00 86.50 315 ARG A CA 1
ATOM 2435 C C . ARG A 1 315 ? -29.982 -7.113 16.447 1.00 86.50 315 ARG A C 1
ATOM 2437 O O . ARG A 1 315 ? -30.868 -6.900 15.629 1.00 86.50 315 ARG A O 1
ATOM 2444 N N . ALA A 1 316 ? -30.024 -8.117 17.325 1.00 89.25 316 ALA A N 1
ATOM 2445 C CA . ALA A 1 316 ? -31.202 -8.967 17.485 1.00 89.25 316 ALA A CA 1
ATOM 2446 C C . ALA A 1 316 ? -32.382 -8.147 18.017 1.00 89.25 316 ALA A C 1
ATOM 2448 O O . ALA A 1 316 ? -33.442 -8.162 17.408 1.00 89.25 316 ALA A O 1
ATOM 2449 N N . LYS A 1 317 ? -32.141 -7.337 19.051 1.00 89.88 317 LYS A N 1
ATOM 2450 C CA . LYS A 1 317 ? -33.135 -6.450 19.647 1.00 89.88 317 LYS A CA 1
ATOM 2451 C C . LYS A 1 317 ? -33.644 -5.406 18.658 1.00 89.88 317 LYS A C 1
ATOM 2453 O O . LYS A 1 317 ? -34.841 -5.236 18.537 1.00 89.88 317 LYS A O 1
ATOM 2458 N N . GLY A 1 318 ? -32.763 -4.769 17.884 1.00 88.19 318 GLY A N 1
ATOM 2459 C CA . GLY A 1 318 ? -33.184 -3.828 16.842 1.00 88.19 318 GLY A CA 1
ATOM 2460 C C . GLY A 1 318 ? -34.004 -4.491 15.731 1.00 88.19 318 GLY A C 1
ATOM 2461 O O . GLY A 1 318 ? -34.900 -3.862 15.180 1.00 88.19 318 GLY A O 1
ATOM 2462 N N . LYS A 1 319 ? -33.739 -5.769 15.419 1.00 91.00 319 LYS A N 1
ATOM 2463 C CA . LYS A 1 319 ? -34.583 -6.558 14.512 1.00 91.00 319 LYS A CA 1
ATOM 2464 C C . LYS A 1 319 ? -35.940 -6.871 15.124 1.00 91.00 319 LYS A C 1
ATOM 2466 O O . LYS A 1 319 ? -36.933 -6.685 14.442 1.00 91.00 319 LYS A O 1
ATOM 2471 N N . GLU A 1 320 ? -35.974 -7.314 16.376 1.00 94.25 320 GLU A N 1
ATOM 2472 C CA . GLU A 1 320 ? -37.216 -7.589 17.102 1.00 94.25 320 GLU A CA 1
ATOM 2473 C C . GLU A 1 320 ? -38.052 -6.319 17.265 1.00 94.25 320 GLU A C 1
ATOM 2475 O O . GLU A 1 320 ? -39.240 -6.359 17.004 1.00 94.25 320 GLU A O 1
ATOM 2480 N N . GLU A 1 321 ? -37.449 -5.179 17.606 1.00 92.81 321 GLU A N 1
ATOM 2481 C CA . GLU A 1 321 ? -38.128 -3.880 17.691 1.00 92.81 321 GLU A CA 1
ATOM 2482 C C . GLU A 1 321 ? -38.627 -3.417 16.314 1.00 92.81 321 GLU A C 1
ATOM 2484 O O . GLU A 1 321 ? -39.717 -2.863 16.214 1.00 92.81 321 GLU A O 1
ATOM 2489 N N . GLN A 1 322 ? -37.878 -3.669 15.235 1.00 90.88 322 GLN A N 1
ATOM 2490 C CA . GLN A 1 322 ? -38.307 -3.333 13.875 1.00 90.88 322 GLN A CA 1
ATOM 2491 C C . GLN A 1 322 ? -39.428 -4.255 13.369 1.00 90.88 322 GLN A C 1
ATOM 2493 O O . GLN A 1 322 ? -40.368 -3.778 12.737 1.00 90.88 322 GLN A O 1
ATOM 2498 N N . GLU A 1 323 ? -39.341 -5.558 13.639 1.00 93.31 323 GLU A N 1
ATOM 2499 C CA . GLU A 1 323 ? -40.386 -6.540 13.334 1.00 93.31 323 GLU A CA 1
ATOM 2500 C C . GLU A 1 323 ? -41.635 -6.274 14.183 1.00 93.31 323 GLU A C 1
ATOM 2502 O O . GLU A 1 323 ? -42.736 -6.265 13.639 1.00 93.31 323 GLU A O 1
ATOM 2507 N N . ALA A 1 324 ? -41.461 -5.941 15.466 1.00 90.31 324 ALA A N 1
ATOM 2508 C CA . ALA A 1 324 ? -42.530 -5.535 16.369 1.00 90.31 324 ALA A CA 1
ATOM 2509 C C . ALA A 1 324 ? -43.182 -4.226 15.921 1.00 90.31 324 ALA A C 1
ATOM 2511 O O . ALA A 1 324 ? -44.400 -4.142 15.922 1.00 90.31 324 ALA A O 1
ATOM 2512 N N . ALA A 1 325 ? -42.418 -3.222 15.481 1.00 86.81 325 ALA A N 1
ATOM 2513 C CA . ALA A 1 325 ? -42.976 -1.981 14.942 1.00 86.81 325 ALA A CA 1
ATOM 2514 C C . ALA A 1 325 ? -43.743 -2.215 13.628 1.00 86.81 325 ALA A C 1
ATOM 2516 O O . ALA A 1 325 ? -44.772 -1.586 13.391 1.00 86.81 325 ALA A O 1
ATOM 2517 N N . LEU A 1 326 ? -43.280 -3.143 12.780 1.00 88.56 326 LEU A N 1
ATOM 2518 C CA . LEU A 1 326 ? -44.035 -3.565 11.598 1.00 88.56 326 LEU A CA 1
ATOM 2519 C C . LEU A 1 326 ? -45.327 -4.301 11.979 1.00 88.56 326 LEU A C 1
ATOM 2521 O O . LEU A 1 326 ? -46.361 -4.037 11.370 1.00 88.56 326 LEU A O 1
ATOM 2525 N N . SER A 1 327 ? -45.294 -5.183 12.983 1.00 86.06 327 SER A N 1
ATOM 2526 C CA . SER A 1 327 ? -46.495 -5.879 13.451 1.00 86.06 327 SER A CA 1
ATOM 2527 C C . SER A 1 327 ? -47.443 -4.967 14.224 1.00 86.06 327 SER A C 1
ATOM 2529 O O . SER A 1 327 ? -48.646 -5.142 14.111 1.00 86.06 327 SER A O 1
ATOM 2531 N N . PHE A 1 328 ? -46.936 -3.969 14.954 1.00 77.88 328 PHE A N 1
ATOM 2532 C CA . PHE A 1 328 ? -47.752 -3.015 15.708 1.00 77.88 328 PHE A CA 1
ATOM 2533 C C . PHE A 1 328 ? -48.575 -2.147 14.758 1.00 77.88 328 PHE A C 1
ATOM 2535 O O . PHE A 1 328 ? -49.775 -2.039 14.942 1.00 77.88 328 PHE A O 1
ATOM 2542 N N . ASN A 1 329 ? -48.000 -1.700 13.634 1.00 76.00 329 ASN A N 1
ATOM 2543 C CA . ASN A 1 329 ? -48.774 -1.056 12.561 1.00 76.00 329 ASN A CA 1
ATOM 2544 C C . ASN A 1 329 ? -49.851 -1.968 11.934 1.00 76.00 329 ASN A C 1
ATOM 2546 O O . ASN A 1 329 ? -50.688 -1.481 11.185 1.00 76.00 329 ASN A O 1
ATOM 2550 N N . THR A 1 330 ? -49.806 -3.282 12.184 1.00 69.88 330 THR A N 1
ATOM 2551 C CA . THR A 1 330 ? -50.810 -4.250 11.708 1.00 69.88 330 THR A CA 1
ATOM 2552 C C . THR A 1 330 ? -51.818 -4.618 12.808 1.00 69.88 330 THR A C 1
ATOM 2554 O O . THR A 1 330 ? -52.952 -4.955 12.498 1.00 69.88 330 THR A O 1
ATOM 2557 N N . ALA A 1 331 ? -51.420 -4.543 14.083 1.00 59.78 331 ALA A N 1
ATOM 2558 C CA . ALA A 1 331 ? -52.235 -4.898 15.246 1.00 59.78 331 ALA A CA 1
ATOM 2559 C C . ALA A 1 331 ? -52.975 -3.696 15.860 1.00 59.78 331 ALA A C 1
ATOM 2561 O O . ALA A 1 331 ? -54.046 -3.874 16.427 1.00 59.78 331 ALA A O 1
ATOM 2562 N N . GLU A 1 332 ? -52.476 -2.468 15.691 1.00 58.12 332 GLU A N 1
ATOM 2563 C CA . GLU A 1 332 ? -53.160 -1.238 16.126 1.00 58.12 332 GLU A CA 1
ATOM 2564 C C . GLU A 1 332 ? -54.463 -0.993 15.322 1.00 58.12 332 GLU A C 1
ATOM 2566 O O . GLU A 1 332 ? -55.338 -0.265 15.776 1.00 58.12 332 GLU A O 1
ATOM 2571 N N . GLU A 1 333 ? -54.651 -1.677 14.181 1.00 57.44 333 GLU A N 1
ATOM 2572 C CA . GLU A 1 333 ? -55.928 -1.747 13.443 1.00 57.44 333 GLU A CA 1
ATOM 2573 C C . GLU A 1 333 ? -56.918 -2.794 14.017 1.00 57.44 333 GLU A C 1
ATOM 2575 O O . GLU A 1 333 ? -58.109 -2.742 13.712 1.00 57.44 333 GLU A O 1
ATOM 2580 N N . GLU A 1 334 ? -56.461 -3.724 14.868 1.00 56.22 334 GLU A N 1
ATOM 2581 C CA . GLU A 1 334 ? -57.275 -4.785 15.498 1.00 56.22 334 GLU A CA 1
ATOM 2582 C C . GLU A 1 334 ? -57.521 -4.545 17.007 1.00 56.22 334 GLU A C 1
ATOM 2584 O O . GLU A 1 334 ? -58.568 -4.930 17.528 1.00 56.22 334 GLU A O 1
ATOM 2589 N N . GLU A 1 335 ? -56.615 -3.864 17.718 1.00 48.19 335 GLU A N 1
ATOM 2590 C CA . GLU A 1 335 ? -56.646 -3.722 19.187 1.00 48.19 335 GLU A CA 1
ATOM 2591 C C . GLU A 1 335 ? -57.522 -2.551 19.696 1.00 48.19 335 GLU A C 1
ATOM 2593 O O . GLU A 1 335 ? -57.937 -2.542 20.859 1.00 48.19 335 GLU A O 1
ATOM 2598 N N . GLU A 1 336 ? -57.939 -1.616 18.824 1.00 52.59 336 GLU A N 1
ATOM 2599 C CA . GLU A 1 336 ? -58.945 -0.585 19.168 1.00 52.59 336 GLU A CA 1
ATOM 2600 C C . GLU A 1 336 ? -60.359 -1.186 19.392 1.00 52.59 336 GLU A C 1
ATOM 2602 O O . GLU A 1 336 ? -61.273 -0.500 19.853 1.00 52.59 336 GLU A O 1
ATOM 2607 N N . ALA A 1 337 ? -60.546 -2.492 19.141 1.00 54.03 337 ALA A N 1
ATOM 2608 C CA . ALA A 1 337 ? -61.798 -3.213 19.379 1.00 54.03 337 ALA A CA 1
ATOM 2609 C C . ALA A 1 337 ? -61.911 -3.895 20.764 1.00 54.03 337 ALA A C 1
ATOM 2611 O O . ALA A 1 337 ? -63.027 -4.238 21.158 1.00 54.03 337 ALA A O 1
ATOM 2612 N N . GLU A 1 338 ? -60.819 -4.087 21.522 1.00 50.97 338 GLU A N 1
ATOM 2613 C CA . GLU A 1 338 ? -60.826 -4.996 22.693 1.00 50.97 338 GLU A CA 1
ATOM 2614 C C . GLU A 1 338 ? -60.437 -4.345 24.043 1.00 50.97 338 GLU A C 1
ATOM 2616 O O . GLU A 1 338 ? -60.732 -4.886 25.111 1.00 50.97 338 GLU A O 1
ATOM 2621 N N . ALA A 1 339 ? -59.891 -3.123 24.047 1.00 44.94 339 ALA A N 1
ATOM 2622 C CA . ALA A 1 339 ? -59.389 -2.444 25.253 1.00 44.94 339 ALA A CA 1
ATOM 2623 C C . ALA A 1 339 ? -60.462 -1.773 26.156 1.00 44.94 339 ALA A C 1
ATOM 2625 O O . ALA A 1 339 ? -60.201 -0.749 26.791 1.00 44.94 339 ALA A O 1
ATOM 2626 N N . ALA A 1 340 ? -61.666 -2.348 26.260 1.00 48.97 340 ALA A N 1
ATOM 2627 C CA . ALA A 1 340 ? -62.733 -1.867 27.153 1.00 48.97 340 ALA A CA 1
ATOM 2628 C C . ALA A 1 340 ? -63.018 -2.774 28.373 1.00 48.97 340 ALA A C 1
ATOM 2630 O O . ALA A 1 340 ? -63.941 -2.473 29.132 1.00 48.97 340 ALA A O 1
ATOM 2631 N N . ALA A 1 341 ? -62.274 -3.871 28.588 1.00 49.97 341 ALA A N 1
ATOM 2632 C CA . ALA A 1 341 ? -62.762 -4.952 29.455 1.00 49.97 341 ALA A CA 1
ATOM 2633 C C . ALA A 1 341 ? -62.057 -5.214 30.803 1.00 49.97 341 ALA A C 1
ATOM 2635 O O . ALA A 1 341 ? -62.729 -5.759 31.674 1.00 49.97 341 ALA A O 1
ATOM 2636 N N . GLU A 1 342 ? -60.790 -4.865 31.067 1.00 41.84 342 GLU A N 1
ATOM 2637 C CA . GLU A 1 342 ? -60.133 -5.417 32.275 1.00 41.84 342 GLU A CA 1
ATOM 2638 C C . GLU A 1 342 ? -59.289 -4.426 33.087 1.00 41.84 342 GLU A C 1
ATOM 2640 O O . GLU A 1 342 ? -58.101 -4.216 32.863 1.00 41.84 342 GLU A O 1
ATOM 2645 N N . ALA A 1 343 ? -59.922 -3.883 34.131 1.00 42.38 343 ALA A N 1
ATOM 2646 C CA . ALA A 1 343 ? -59.262 -3.284 35.284 1.00 42.38 343 ALA A CA 1
ATOM 2647 C C . ALA A 1 343 ? -59.827 -3.907 36.575 1.00 42.38 343 ALA A C 1
ATOM 2649 O O . ALA A 1 343 ? -60.881 -3.498 37.061 1.00 42.38 343 ALA A O 1
ATOM 2650 N N . SER A 1 344 ? -59.125 -4.879 37.168 1.00 39.91 344 SER A N 1
ATOM 2651 C CA . SER A 1 344 ? -59.357 -5.276 38.565 1.00 39.91 344 SER A CA 1
ATOM 2652 C C . SER A 1 344 ? -58.083 -5.806 39.227 1.00 39.91 344 SER A C 1
ATOM 2654 O O . SER A 1 344 ? -57.429 -6.704 38.704 1.00 39.91 344 SER A O 1
ATOM 2656 N N . GLY A 1 345 ? -57.734 -5.201 40.366 1.00 45.28 345 GLY A N 1
ATOM 2657 C CA . GLY A 1 345 ? -56.471 -5.369 41.084 1.00 45.28 345 GLY A CA 1
ATOM 2658 C C . GLY A 1 345 ? -56.319 -6.662 41.889 1.00 45.28 345 GLY A C 1
ATOM 2659 O O . GLY A 1 345 ? -57.285 -7.235 42.391 1.00 45.28 345 GLY A O 1
ATOM 2660 N N . GLY A 1 346 ? -55.059 -7.075 42.048 1.00 36.16 346 GLY A N 1
ATOM 2661 C CA . GLY A 1 346 ? -54.635 -8.164 42.927 1.00 36.16 346 GLY A CA 1
ATOM 2662 C C . GLY A 1 346 ? -54.118 -7.656 44.286 1.00 36.16 346 GLY A C 1
ATOM 2663 O O . GLY A 1 346 ? -53.567 -6.555 44.350 1.00 36.16 346 GLY A O 1
ATOM 2664 N N . PRO A 1 347 ? -54.288 -8.431 45.376 1.00 41.84 347 PRO A N 1
ATOM 2665 C CA . PRO A 1 347 ? -53.968 -8.005 46.734 1.00 41.84 347 PRO A CA 1
ATOM 2666 C C . PRO A 1 347 ? -52.479 -8.152 47.078 1.00 41.84 347 PRO A C 1
ATOM 2668 O O . PRO A 1 347 ? -51.823 -9.143 46.761 1.00 41.84 347 PRO A O 1
ATOM 2671 N N . GLU A 1 348 ? -51.977 -7.153 47.796 1.00 37.44 348 GLU A N 1
ATOM 2672 C CA . GLU A 1 348 ? -50.624 -7.042 48.332 1.00 37.44 348 GLU A CA 1
ATOM 2673 C C . GLU A 1 348 ? -50.452 -7.947 49.573 1.00 37.44 348 GLU A C 1
ATOM 2675 O O . GLU A 1 348 ? -51.185 -7.827 50.558 1.00 37.44 348 GLU A O 1
ATOM 2680 N N . VAL A 1 349 ? -49.494 -8.882 49.537 1.00 35.72 349 VAL A N 1
ATOM 2681 C CA . VAL A 1 349 ? -49.215 -9.814 50.646 1.00 35.72 349 VAL A CA 1
ATOM 2682 C C . VAL A 1 349 ? -48.279 -9.154 51.665 1.00 35.72 349 VAL A C 1
ATOM 2684 O O . VAL A 1 349 ? -47.072 -9.034 51.451 1.00 35.72 349 VAL A O 1
ATOM 2687 N N . ALA A 1 350 ? -48.842 -8.752 52.805 1.00 40.34 350 ALA A N 1
ATOM 2688 C CA . ALA A 1 350 ? -48.119 -8.198 53.945 1.00 40.34 350 ALA A CA 1
ATOM 2689 C C . ALA A 1 350 ? -47.591 -9.308 54.875 1.00 40.34 350 ALA A C 1
ATOM 2691 O O . ALA A 1 350 ? -48.361 -10.009 55.526 1.00 40.34 350 ALA A O 1
ATOM 2692 N N . GLY A 1 351 ? -46.265 -9.438 54.986 1.00 38.38 351 GLY A N 1
ATOM 2693 C CA . GLY A 1 351 ? -45.632 -10.365 55.928 1.00 38.38 351 GLY A CA 1
ATOM 2694 C C . GLY A 1 351 ? -44.171 -10.025 56.223 1.00 38.38 351 GLY A C 1
ATOM 2695 O O . GLY A 1 351 ? -43.264 -10.565 55.594 1.00 38.38 351 GLY A O 1
ATOM 2696 N N . LYS A 1 352 ? -43.929 -9.132 57.193 1.00 36.34 352 LYS A N 1
ATOM 2697 C CA . LYS A 1 352 ? -42.616 -8.913 57.831 1.00 36.34 352 LYS A CA 1
ATOM 2698 C C . LYS A 1 352 ? -42.820 -8.572 59.312 1.00 36.34 352 LYS A C 1
ATOM 2700 O O . LYS A 1 352 ? -43.220 -7.459 59.635 1.00 36.34 352 LYS A O 1
ATOM 2705 N N . GLY A 1 353 ? -42.552 -9.528 60.201 1.00 38.41 353 GLY A N 1
ATOM 2706 C CA . GLY A 1 353 ? -42.395 -9.284 61.641 1.00 38.41 353 GLY A CA 1
ATOM 2707 C C . GLY A 1 353 ? -40.947 -8.881 61.979 1.00 38.41 353 GLY A C 1
ATOM 2708 O O . GLY A 1 353 ? -40.033 -9.331 61.281 1.00 38.41 353 GLY A O 1
ATOM 2709 N N . PRO A 1 354 ? -40.700 -8.032 62.997 1.00 37.09 354 PRO A N 1
ATOM 2710 C CA . PRO A 1 354 ? -39.360 -7.543 63.311 1.00 37.09 354 PRO A CA 1
ATOM 2711 C C . PRO A 1 354 ? -38.621 -8.481 64.280 1.00 37.09 354 PRO A C 1
ATOM 2713 O O . PRO A 1 354 ? -39.177 -8.916 65.285 1.00 37.09 354 PRO A O 1
ATOM 2716 N N . ALA A 1 355 ? -37.344 -8.742 63.993 1.00 41.56 355 ALA A N 1
ATOM 2717 C CA . ALA A 1 355 ? -36.405 -9.425 64.893 1.00 41.56 355 ALA A CA 1
ATOM 2718 C C . ALA A 1 355 ? -35.428 -8.404 65.499 1.00 41.56 355 ALA A C 1
ATOM 2720 O O . ALA A 1 355 ? -35.028 -7.467 64.814 1.00 41.56 355 ALA A O 1
ATOM 2721 N N . MET A 1 356 ? -35.073 -8.570 66.772 1.00 38.22 356 MET A N 1
ATOM 2722 C CA . MET A 1 356 ? -34.388 -7.583 67.616 1.00 38.22 356 MET A CA 1
ATOM 2723 C C . MET A 1 356 ? -32.868 -7.814 67.681 1.00 38.22 356 MET A C 1
ATOM 2725 O O . MET A 1 356 ? -32.469 -8.876 68.145 1.00 38.22 356 MET A O 1
ATOM 2729 N N . ALA A 1 357 ? -32.026 -6.822 67.339 1.00 53.31 357 ALA A N 1
ATOM 2730 C CA . ALA A 1 357 ? -30.606 -6.789 67.747 1.00 53.31 357 ALA A CA 1
ATOM 2731 C C . ALA A 1 357 ? -29.925 -5.411 67.544 1.00 53.31 357 ALA A C 1
ATOM 2733 O O . ALA A 1 357 ? -29.143 -5.235 66.618 1.00 53.31 357 ALA A O 1
ATOM 2734 N N . ALA A 1 358 ? -30.224 -4.449 68.427 1.00 46.25 358 ALA A N 1
ATOM 2735 C CA . ALA A 1 358 ? -29.349 -3.363 68.918 1.00 46.25 358 ALA A CA 1
ATOM 2736 C C . ALA A 1 358 ? -30.223 -2.351 69.679 1.00 46.25 358 ALA A C 1
ATOM 2738 O O . ALA A 1 358 ? -31.169 -1.795 69.121 1.00 46.25 358 ALA A O 1
ATOM 2739 N N . ALA A 1 359 ? -29.941 -2.130 70.964 1.00 44.59 359 ALA A N 1
ATOM 2740 C CA . ALA A 1 359 ? -30.698 -1.207 71.808 1.00 44.59 359 ALA A CA 1
ATOM 2741 C C . ALA A 1 359 ? -30.278 0.246 71.533 1.00 44.59 359 ALA A C 1
ATOM 2743 O O . ALA A 1 359 ? -29.232 0.691 72.004 1.00 44.59 359 ALA A O 1
ATOM 2744 N N . SER A 1 360 ? -31.098 0.991 70.790 1.00 51.03 360 SER A N 1
ATOM 2745 C CA . SER A 1 360 ? -30.979 2.450 70.715 1.00 51.03 360 SER A CA 1
ATOM 2746 C C . SER A 1 360 ? -31.740 3.080 71.885 1.00 51.03 360 SER A C 1
ATOM 2748 O O . SER A 1 360 ? -32.932 2.825 72.075 1.00 51.03 360 SER A O 1
ATOM 2750 N N . TYR A 1 361 ? -31.055 3.888 72.696 1.00 57.06 361 TYR A N 1
ATOM 2751 C CA . TYR A 1 361 ? -31.665 4.627 73.802 1.00 57.06 361 TYR A CA 1
ATOM 2752 C C . TYR A 1 361 ? -32.104 6.006 73.310 1.00 57.06 361 TYR A C 1
ATOM 2754 O O . TYR A 1 361 ? -31.371 6.989 73.412 1.00 57.06 361 TYR A O 1
ATOM 2762 N N . GLU A 1 362 ? -33.309 6.083 72.754 1.00 54.78 362 GLU A N 1
ATOM 2763 C CA . GLU A 1 362 ? -33.862 7.348 72.280 1.00 54.78 362 GLU A CA 1
ATOM 2764 C C . GLU A 1 362 ? -34.402 8.175 73.467 1.00 54.78 362 GLU A C 1
ATOM 2766 O O . GLU A 1 362 ? -35.428 7.868 74.072 1.00 54.78 362 GLU A O 1
ATOM 2771 N N . GLY A 1 363 ? -33.631 9.199 73.840 1.00 57.62 363 GLY A N 1
ATOM 2772 C CA . GLY A 1 363 ? -33.949 10.349 74.698 1.00 57.62 363 GLY A CA 1
ATOM 2773 C C . GLY A 1 363 ? -35.254 10.370 75.514 1.00 57.62 363 GLY A C 1
ATOM 2774 O O . GLY A 1 363 ? -36.195 11.072 75.163 1.00 57.62 363 GLY A O 1
ATOM 2775 N N . ARG A 1 364 ? -35.257 9.717 76.680 1.00 51.00 364 ARG A N 1
ATOM 2776 C CA . ARG A 1 364 ? -35.723 10.185 78.012 1.00 51.00 364 ARG A CA 1
ATOM 2777 C C . ARG A 1 364 ? -35.735 8.965 78.932 1.00 51.00 364 ARG A C 1
ATOM 2779 O O . ARG A 1 364 ? -36.202 7.903 78.542 1.00 51.00 364 ARG A O 1
ATOM 2786 N N . LEU A 1 365 ? -35.229 9.149 80.149 1.00 57.81 365 LEU A N 1
ATOM 2787 C CA . LEU A 1 365 ? -34.710 8.155 81.105 1.00 57.81 365 LEU A CA 1
ATOM 2788 C C . LEU A 1 365 ? -35.554 6.903 81.475 1.00 57.81 365 LEU A C 1
ATOM 2790 O O . LEU A 1 365 ? -35.134 6.176 82.368 1.00 57.81 365 LEU A O 1
ATOM 2794 N N . LEU A 1 366 ? -36.706 6.612 80.861 1.00 57.34 366 LEU A N 1
ATOM 2795 C CA . LEU A 1 366 ? -37.639 5.578 81.345 1.00 57.34 366 LEU A CA 1
ATOM 2796 C C . LEU A 1 366 ? -38.350 4.731 80.266 1.00 57.34 366 LEU A C 1
ATOM 2798 O O . LEU A 1 366 ? -39.298 4.023 80.600 1.00 57.34 366 LEU A O 1
ATOM 2802 N N . LYS A 1 367 ? -37.935 4.748 78.991 1.00 52.56 367 LYS A N 1
ATOM 2803 C CA . LYS A 1 367 ? -38.484 3.808 77.989 1.00 52.56 367 LYS A CA 1
ATOM 2804 C C . LYS A 1 367 ? -37.550 2.624 77.754 1.00 52.56 367 LYS A C 1
ATOM 2806 O O . LYS A 1 367 ? -36.351 2.800 77.554 1.00 52.56 367 LYS A O 1
ATOM 2811 N N . ALA A 1 368 ? -38.133 1.424 77.790 1.00 53.12 368 ALA A N 1
ATOM 2812 C CA . ALA A 1 368 ? -37.456 0.174 77.475 1.00 53.12 368 ALA A CA 1
ATOM 2813 C C . ALA A 1 368 ? -36.792 0.261 76.085 1.00 53.12 368 ALA A C 1
ATOM 2815 O O . ALA A 1 368 ? -37.383 0.852 75.175 1.00 53.12 368 ALA A O 1
ATOM 2816 N N . PRO A 1 369 ? -35.576 -0.287 75.916 1.00 54.06 369 PRO A N 1
ATOM 2817 C CA . PRO A 1 369 ? -34.844 -0.216 74.658 1.00 54.06 369 PRO A CA 1
ATOM 2818 C C . PRO A 1 369 ? -35.669 -0.830 73.525 1.00 54.06 369 PRO A C 1
ATOM 2820 O O . PRO A 1 369 ? -36.086 -1.985 73.601 1.00 54.06 369 PRO A O 1
ATOM 2823 N N . LYS A 1 370 ? -35.902 -0.052 72.465 1.00 54.16 370 LYS A N 1
ATOM 2824 C CA . LYS A 1 370 ? -36.487 -0.553 71.222 1.00 54.16 370 LYS A CA 1
ATOM 2825 C C . LYS A 1 370 ? -35.343 -1.150 70.416 1.00 54.16 370 LYS A C 1
ATOM 2827 O O . LYS A 1 370 ? -34.426 -0.420 70.041 1.00 54.16 370 LYS A O 1
ATOM 2832 N N . ALA A 1 371 ? -35.351 -2.461 70.200 1.00 50.84 371 ALA A N 1
ATOM 2833 C CA . ALA A 1 371 ? -34.337 -3.041 69.341 1.00 50.84 371 ALA A CA 1
ATOM 2834 C C . ALA A 1 371 ? -34.639 -2.677 67.888 1.00 50.84 371 ALA A C 1
ATOM 2836 O O . ALA A 1 371 ? -35.759 -2.863 67.414 1.00 50.84 371 ALA A O 1
ATOM 2837 N N . SER A 1 372 ? -33.628 -2.166 67.208 1.00 50.84 372 SER A N 1
ATOM 2838 C CA . SER A 1 372 ? -33.625 -1.921 65.768 1.00 50.84 372 SER A CA 1
ATOM 2839 C C . SER A 1 372 ? -32.651 -2.892 65.118 1.00 50.84 372 SER A C 1
ATOM 2841 O O . SER A 1 372 ? -31.610 -3.194 65.704 1.00 50.84 372 SER A O 1
ATOM 2843 N N . ARG A 1 373 ? -32.983 -3.400 63.933 1.00 54.22 373 ARG A N 1
ATOM 2844 C CA . ARG A 1 373 ? -32.102 -4.326 63.209 1.00 54.22 373 ARG A CA 1
ATOM 2845 C C . ARG A 1 373 ? -30.811 -3.630 62.766 1.00 54.22 373 ARG A C 1
ATOM 2847 O O . ARG A 1 373 ? -30.851 -2.433 62.477 1.00 54.22 373 ARG A O 1
ATOM 2854 N N . PRO A 1 374 ? -29.686 -4.354 62.637 1.00 51.38 374 PRO A N 1
ATOM 2855 C CA . PRO A 1 374 ? -28.466 -3.802 62.059 1.00 51.38 374 PRO A CA 1
ATOM 2856 C C . PRO A 1 374 ? -28.705 -3.195 60.675 1.00 51.38 374 PRO A C 1
ATOM 2858 O O . PRO A 1 374 ? -28.159 -2.137 60.391 1.00 51.38 374 PRO A O 1
ATOM 2861 N N . GLU A 1 375 ? -29.569 -3.789 59.843 1.00 55.47 375 GLU A N 1
ATOM 2862 C CA . GLU A 1 375 ? -29.992 -3.186 58.573 1.00 55.47 375 GLU A CA 1
ATOM 2863 C C . GLU A 1 375 ? -30.792 -1.877 58.750 1.00 55.47 375 GLU A C 1
ATOM 2865 O O . GLU A 1 375 ? -30.633 -0.943 57.972 1.00 55.47 375 GLU A O 1
ATOM 2870 N N . GLU A 1 376 ? -31.594 -1.739 59.804 1.00 56.53 376 GLU A N 1
ATOM 2871 C CA . GLU A 1 376 ? -32.365 -0.518 60.091 1.00 56.53 376 GLU A CA 1
ATOM 2872 C C . GLU A 1 376 ? -31.497 0.630 60.630 1.00 56.53 376 GLU A C 1
ATOM 2874 O O . GLU A 1 376 ? -31.961 1.772 60.697 1.00 56.53 376 GLU A O 1
ATOM 2879 N N . LEU A 1 377 ? -30.233 0.365 60.983 1.00 58.03 377 LEU A N 1
ATOM 2880 C CA . LEU A 1 377 ? -29.302 1.420 61.361 1.00 58.03 377 LEU A CA 1
ATOM 2881 C C . LEU A 1 377 ? -29.050 2.343 60.155 1.00 58.03 377 LEU A C 1
ATOM 2883 O O . LEU A 1 377 ? -28.745 1.870 59.052 1.00 58.03 377 LEU A O 1
ATOM 2887 N N . PRO A 1 378 ? -29.142 3.673 60.337 1.00 54.28 378 PRO A N 1
ATOM 2888 C CA . PRO A 1 378 ? -28.944 4.628 59.257 1.00 54.28 378 PRO A CA 1
ATOM 2889 C C . PRO A 1 378 ? -27.541 4.468 58.652 1.00 54.28 378 PRO A C 1
ATOM 2891 O O . PRO A 1 378 ? -26.543 4.850 59.252 1.00 54.28 378 PRO A O 1
ATOM 2894 N N . GLY A 1 379 ? -27.482 3.888 57.447 1.00 53.44 379 GLY A N 1
ATOM 2895 C CA . GLY A 1 379 ? -26.249 3.641 56.690 1.00 53.44 379 GLY A CA 1
ATOM 2896 C C . GLY A 1 379 ? -25.984 2.175 56.328 1.00 53.44 379 GLY A C 1
ATOM 2897 O O . GLY A 1 379 ? -25.247 1.940 55.377 1.00 53.44 379 GLY A O 1
ATOM 2898 N N . ALA A 1 380 ? -26.604 1.205 57.011 1.00 46.28 380 ALA A N 1
ATOM 2899 C CA . ALA A 1 380 ? -26.313 -0.224 56.831 1.00 46.28 380 ALA A CA 1
ATOM 2900 C C . ALA A 1 380 ? -27.222 -0.948 55.813 1.00 46.28 380 ALA A C 1
ATOM 2902 O O . ALA A 1 380 ? -26.747 -1.850 55.127 1.00 46.28 380 ALA A O 1
ATOM 2903 N N . ALA A 1 381 ? -28.495 -0.548 55.667 1.00 47.38 381 ALA A N 1
ATOM 2904 C CA . ALA A 1 381 ? -29.397 -1.070 54.621 1.00 47.38 381 ALA A CA 1
ATOM 2905 C C . ALA A 1 381 ? -29.399 -0.275 53.319 1.00 47.38 381 ALA A C 1
ATOM 2907 O O . ALA A 1 381 ? -30.061 -0.683 52.364 1.00 47.38 381 ALA A O 1
ATOM 2908 N N . LYS A 1 382 ? -28.737 0.886 53.261 1.00 53.84 382 LYS A N 1
ATOM 2909 C CA . LYS A 1 382 ? -28.731 1.627 52.002 1.00 53.84 382 LYS A CA 1
ATOM 2910 C C . LYS A 1 382 ? -27.910 0.804 51.013 1.00 53.84 382 LYS A C 1
ATOM 2912 O O . LYS A 1 382 ? -26.739 0.553 51.316 1.00 53.84 382 LYS A O 1
ATOM 2917 N N . PRO A 1 383 ? -28.480 0.378 49.864 1.00 55.72 383 PRO A N 1
ATOM 2918 C CA . PRO A 1 383 ? -27.650 -0.157 48.801 1.00 55.72 383 PRO A CA 1
ATOM 2919 C C . PRO A 1 383 ? -26.514 0.848 48.582 1.00 55.72 383 PRO A C 1
ATOM 2921 O O . PRO A 1 383 ? -26.759 2.059 48.705 1.00 55.72 383 PRO A O 1
ATOM 2924 N N . PRO A 1 384 ? -25.270 0.380 48.362 1.00 56.59 384 PRO A N 1
ATOM 2925 C CA . PRO A 1 384 ? -24.148 1.276 48.126 1.00 56.59 384 PRO A CA 1
ATOM 2926 C C . PRO A 1 384 ? -24.614 2.327 47.118 1.00 56.59 384 PRO A C 1
ATOM 2928 O O . PRO A 1 384 ? -25.188 1.940 46.099 1.00 56.59 384 PRO A O 1
ATOM 2931 N N . PRO A 1 385 ? -24.480 3.626 47.439 1.00 60.69 385 PRO A N 1
ATOM 2932 C CA . PRO A 1 385 ? -25.195 4.670 46.726 1.00 60.69 385 PRO A CA 1
ATOM 2933 C C . PRO A 1 385 ? -24.951 4.516 45.224 1.00 60.69 385 PRO A C 1
ATOM 2935 O O . PRO A 1 385 ? -23.800 4.344 44.810 1.00 60.69 385 PRO A O 1
ATOM 2938 N N . GLU A 1 386 ? -26.020 4.584 44.419 1.00 63.62 386 GLU A N 1
ATOM 2939 C CA . GLU A 1 386 ? -25.984 4.483 42.942 1.00 63.62 386 GLU A CA 1
ATOM 2940 C C . GLU A 1 386 ? -24.911 5.388 42.309 1.00 63.62 386 GLU A C 1
ATOM 2942 O O . GLU A 1 386 ? -24.416 5.137 41.212 1.00 63.62 386 GLU A O 1
ATOM 2947 N N . PHE A 1 387 ? -24.468 6.403 43.053 1.00 59.38 387 PHE A N 1
ATOM 2948 C CA . PHE A 1 387 ? -23.318 7.246 42.760 1.00 59.38 387 PHE A CA 1
ATOM 2949 C C . PHE A 1 387 ? -22.021 6.511 42.392 1.00 59.38 387 PHE A C 1
ATOM 2951 O O . PHE A 1 387 ? -21.195 7.112 41.713 1.00 59.38 387 PHE A O 1
ATOM 2958 N N . LEU A 1 388 ? -21.806 5.254 42.799 1.00 60.97 388 LEU A N 1
ATOM 2959 C CA . LEU A 1 388 ? -20.541 4.548 42.544 1.00 60.97 388 LEU A CA 1
ATOM 2960 C C . LEU A 1 388 ? -20.349 4.052 41.094 1.00 60.97 388 LEU A C 1
ATOM 2962 O O . LEU A 1 388 ? -19.267 3.562 40.778 1.00 60.97 388 LEU A O 1
ATOM 2966 N N . ALA A 1 389 ? -21.335 4.207 40.206 1.00 67.38 389 ALA A N 1
ATOM 2967 C CA . ALA A 1 389 ? -21.218 3.843 38.787 1.00 67.38 389 ALA A CA 1
ATOM 2968 C C . ALA A 1 389 ? -21.638 4.978 37.835 1.00 67.38 389 ALA A C 1
ATOM 2970 O O . ALA A 1 389 ? -22.119 4.725 36.729 1.00 67.38 389 ALA A O 1
ATOM 2971 N N . LYS A 1 390 ? -21.475 6.240 38.256 1.00 81.75 390 LYS A N 1
ATOM 2972 C CA . LYS A 1 390 ? -21.724 7.375 37.364 1.00 81.75 390 LYS A CA 1
ATOM 2973 C C . LYS A 1 390 ? -20.753 7.345 36.175 1.00 81.75 390 LYS A C 1
ATOM 2975 O O . LYS A 1 390 ? -19.542 7.283 36.408 1.00 81.75 390 LYS A O 1
ATOM 2980 N N . PRO A 1 391 ? -21.244 7.450 34.924 1.00 80.00 391 PRO A N 1
ATOM 2981 C CA . PRO A 1 391 ? -20.405 7.488 33.722 1.00 80.00 391 PRO A CA 1
ATOM 2982 C C . PRO A 1 391 ? -19.299 8.550 33.785 1.00 80.00 391 PRO A C 1
ATOM 2984 O O . PRO A 1 391 ? -18.189 8.316 33.313 1.00 80.00 391 PRO A O 1
ATOM 2987 N N . GLU A 1 392 ? -19.587 9.674 34.444 1.00 83.06 392 GLU A N 1
ATOM 2988 C CA . GLU A 1 392 ? -18.674 10.797 34.695 1.00 83.06 392 GLU A CA 1
ATOM 2989 C C . GLU A 1 392 ? -17.380 10.378 35.403 1.00 83.06 392 GLU A C 1
ATOM 2991 O O . GLU A 1 392 ? -16.314 10.922 35.128 1.00 83.06 392 GLU A O 1
ATOM 2996 N N . MET A 1 393 ? -17.428 9.376 36.289 1.00 82.00 393 MET A N 1
ATOM 2997 C CA . MET A 1 393 ? -16.223 8.905 36.976 1.00 82.00 393 MET A CA 1
ATOM 2998 C C . MET A 1 393 ? -15.259 8.184 36.041 1.00 82.00 393 MET A C 1
ATOM 3000 O O . MET A 1 393 ? -14.091 8.029 36.384 1.00 82.00 393 MET A O 1
ATOM 3004 N N . PHE A 1 394 ? -15.704 7.746 34.868 1.00 84.00 394 PHE A N 1
ATOM 3005 C CA . PHE A 1 394 ? -14.846 7.106 33.876 1.00 84.00 394 PHE A CA 1
ATOM 3006 C C . PHE A 1 394 ? -14.367 8.063 32.787 1.00 84.00 394 PHE A C 1
ATOM 3008 O O . PHE A 1 394 ? -13.586 7.644 31.932 1.00 84.00 394 PHE A O 1
ATOM 3015 N N . ASP A 1 395 ? -14.779 9.330 32.838 1.00 84.94 395 ASP A N 1
ATOM 3016 C CA . ASP A 1 395 ? -14.340 10.345 31.890 1.00 84.94 395 ASP A CA 1
ATOM 3017 C C . ASP A 1 395 ? -12.798 10.459 31.926 1.00 84.94 395 ASP A C 1
ATOM 3019 O O . ASP A 1 395 ? -12.220 10.603 33.013 1.00 84.94 395 ASP A O 1
ATOM 3023 N N . PRO A 1 396 ? -12.103 10.386 30.773 1.00 85.12 396 PRO A N 1
ATOM 3024 C CA . PRO A 1 396 ? -10.650 10.514 30.692 1.00 85.12 396 PRO A CA 1
ATOM 3025 C C 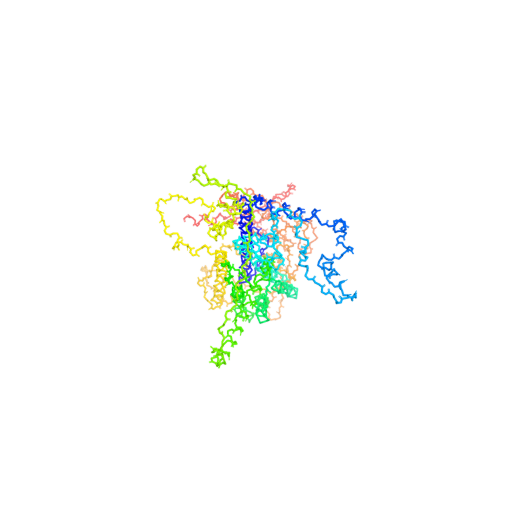. PRO A 1 396 ? -10.103 11.774 31.374 1.00 85.12 396 PRO A C 1
ATOM 3027 O O . PRO A 1 396 ? -8.988 11.759 31.895 1.00 85.12 396 PRO A O 1
ATOM 3030 N N . THR A 1 397 ? -10.888 12.854 31.422 1.00 85.56 397 THR A N 1
ATOM 3031 C CA . THR A 1 397 ? -10.495 14.106 32.083 1.00 85.56 397 THR A CA 1
ATOM 3032 C C . THR A 1 397 ? -10.338 13.957 33.591 1.00 85.56 397 THR A C 1
ATOM 3034 O O . THR A 1 397 ? -9.624 14.744 34.195 1.00 85.56 397 THR A O 1
ATOM 3037 N N . THR A 1 398 ? -10.913 12.921 34.208 1.00 84.88 398 THR A N 1
ATOM 3038 C CA . THR A 1 398 ? -10.737 12.649 35.645 1.00 84.88 398 THR A CA 1
ATOM 3039 C C . THR A 1 398 ? -9.339 12.139 36.008 1.00 84.88 398 THR A C 1
ATOM 3041 O O . THR A 1 398 ? -8.986 12.154 37.186 1.00 84.88 398 THR A O 1
ATOM 3044 N N . PHE A 1 399 ? -8.531 11.701 35.033 1.00 84.12 399 PHE A N 1
ATOM 3045 C CA . PHE A 1 399 ? -7.118 11.368 35.264 1.00 84.12 399 PHE A CA 1
ATOM 3046 C C . PHE A 1 399 ? -6.224 12.607 35.341 1.00 84.12 399 PHE A C 1
ATOM 3048 O O . PHE A 1 399 ? -5.118 12.528 35.872 1.00 84.12 399 PHE A O 1
ATOM 3055 N N . VAL A 1 400 ? -6.692 13.742 34.819 1.00 83.69 400 VAL A N 1
ATOM 3056 C CA . VAL A 1 400 ? -5.980 15.016 34.887 1.00 83.69 400 VAL A CA 1
ATOM 3057 C C . VAL A 1 400 ? -6.564 15.802 36.060 1.00 83.69 400 VAL A C 1
ATOM 3059 O O . VAL A 1 400 ? -7.763 16.086 36.054 1.00 83.69 400 VAL A O 1
ATOM 3062 N N . PRO A 1 401 ? -5.768 16.153 37.087 1.00 80.00 401 PRO A N 1
ATOM 3063 C CA . PRO A 1 401 ? -6.234 17.036 38.146 1.00 80.00 401 PRO A CA 1
ATOM 3064 C C . PRO A 1 401 ? -6.764 18.328 37.521 1.00 80.00 401 PRO A C 1
ATOM 3066 O O . PRO A 1 401 ? -6.008 19.063 36.889 1.00 80.00 401 PRO A O 1
ATOM 3069 N N . ARG A 1 402 ? -8.070 18.588 37.648 1.00 74.44 402 ARG A N 1
ATOM 3070 C CA . ARG A 1 402 ? -8.633 19.869 37.220 1.00 74.44 402 ARG A CA 1
ATOM 3071 C C . ARG A 1 402 ? -8.132 20.936 38.179 1.00 74.44 402 ARG A C 1
ATOM 3073 O O . ARG A 1 402 ? -8.326 20.817 39.392 1.00 74.44 402 ARG A O 1
ATOM 3080 N N . GLU A 1 403 ? -7.474 21.950 37.633 1.00 77.25 403 GLU A N 1
ATOM 3081 C CA . GLU A 1 403 ? -7.158 23.151 38.388 1.00 77.25 403 GLU A CA 1
ATOM 3082 C C . GLU A 1 403 ? -8.489 23.746 38.856 1.00 77.25 403 GLU A C 1
ATOM 3084 O O . GLU A 1 403 ? -9.468 23.810 38.107 1.00 77.25 403 GLU A O 1
ATOM 3089 N N . LYS A 1 404 ? -8.587 24.008 40.159 1.00 70.75 404 LYS A N 1
ATOM 3090 C CA . LYS A 1 404 ? -9.837 24.389 40.812 1.00 70.75 404 LYS A CA 1
ATOM 3091 C C . LYS A 1 404 ? -10.091 25.867 40.540 1.00 70.75 404 LYS A C 1
ATOM 3093 O O . LYS A 1 404 ? -10.020 26.687 41.452 1.00 70.75 404 LYS A O 1
ATOM 3098 N N . ASP A 1 405 ? -10.358 26.198 39.286 1.00 70.38 405 ASP A N 1
ATOM 3099 C CA . ASP A 1 405 ? -10.764 27.538 38.907 1.00 70.38 405 ASP A CA 1
ATOM 3100 C C . ASP A 1 405 ? -12.096 27.813 39.606 1.00 70.38 405 ASP A C 1
ATOM 3102 O O . ASP A 1 405 ? -13.059 27.059 39.479 1.00 70.38 405 ASP A O 1
ATOM 3106 N N . GLY A 1 406 ? -12.126 28.848 40.449 1.00 72.31 406 GLY A N 1
ATOM 3107 C CA . GLY A 1 406 ? -13.192 29.120 41.424 1.00 72.31 406 GLY A CA 1
ATOM 3108 C C . GLY A 1 406 ? -14.575 29.433 40.842 1.00 72.31 406 GLY A C 1
ATOM 3109 O O . GLY A 1 406 ? -15.459 29.867 41.579 1.00 72.31 406 GLY A O 1
ATOM 3110 N N . HIS A 1 407 ? -14.787 29.218 39.548 1.00 69.06 407 HIS A N 1
ATOM 3111 C CA . HIS A 1 407 ? -16.084 29.324 38.911 1.00 69.06 407 HIS A CA 1
ATOM 3112 C C . HIS A 1 407 ? -16.717 27.937 38.816 1.00 69.06 407 HIS A C 1
ATOM 3114 O O . HIS A 1 407 ? -16.210 27.047 38.139 1.00 69.06 407 HIS A O 1
ATOM 3120 N N . GLN A 1 408 ? -17.849 27.762 39.504 1.00 64.38 408 GLN A N 1
ATOM 3121 C CA . GLN A 1 408 ? -18.787 26.661 39.283 1.00 64.38 408 GLN A CA 1
ATOM 3122 C C . GLN A 1 408 ? -19.307 26.749 37.840 1.00 64.38 408 GLN A C 1
ATOM 3124 O O . GLN A 1 408 ? -20.386 27.279 37.590 1.00 64.38 408 GLN A O 1
ATOM 3129 N N . ALA A 1 409 ? -18.509 26.299 36.874 1.00 60.31 409 ALA A N 1
ATOM 3130 C CA . ALA A 1 409 ? -18.961 26.119 35.508 1.00 60.31 409 ALA A CA 1
ATOM 3131 C C . ALA A 1 409 ? -20.085 25.077 35.531 1.00 60.31 409 ALA A C 1
ATOM 3133 O O . ALA A 1 409 ? -19.940 24.016 36.147 1.00 60.31 409 ALA A O 1
ATOM 3134 N N . ASN A 1 410 ? -21.222 25.411 34.918 1.00 68.75 410 ASN A N 1
ATOM 3135 C CA . ASN A 1 410 ? -22.369 24.519 34.788 1.00 68.75 410 ASN A CA 1
ATOM 3136 C C . ASN A 1 410 ? -21.921 23.226 34.099 1.00 68.75 410 ASN A C 1
ATOM 3138 O O . ASN A 1 410 ? -21.726 23.178 32.887 1.00 68.75 410 ASN A O 1
ATOM 3142 N N . HIS A 1 411 ? -21.748 22.182 34.906 1.00 61.09 411 HIS A N 1
ATOM 3143 C CA . HIS A 1 411 ? -21.049 20.954 34.535 1.00 61.09 411 HIS A CA 1
ATOM 3144 C C . HIS A 1 411 ? -21.778 20.134 33.450 1.00 61.09 411 HIS A C 1
ATOM 3146 O O . HIS A 1 411 ? -21.167 19.260 32.836 1.00 61.09 411 HIS A O 1
ATOM 3152 N N . ASP A 1 412 ? -23.050 20.447 33.186 1.00 66.25 412 ASP A N 1
ATOM 3153 C CA . ASP A 1 412 ? -23.908 19.713 32.252 1.00 66.25 412 ASP A CA 1
ATOM 3154 C C . ASP A 1 412 ? -23.899 20.272 30.818 1.00 66.25 412 ASP A C 1
ATOM 3156 O O . ASP A 1 412 ? -24.312 19.570 29.897 1.00 66.25 412 ASP A O 1
ATOM 3160 N N . GLN A 1 413 ? -23.428 21.508 30.587 1.00 67.06 413 GLN A N 1
ATOM 3161 C CA . GLN A 1 413 ? -23.475 22.129 29.248 1.00 67.06 413 GLN A CA 1
ATOM 3162 C C . GLN A 1 413 ? -22.154 22.052 28.468 1.00 67.06 413 GLN A C 1
ATOM 3164 O O . GLN A 1 413 ? -22.185 22.072 27.239 1.00 67.06 413 GLN A O 1
ATOM 3169 N N . ASP A 1 414 ? -21.021 21.851 29.146 1.00 66.50 414 ASP A N 1
ATOM 3170 C CA . ASP A 1 414 ? -19.691 21.836 28.516 1.00 66.50 414 ASP A CA 1
ATOM 3171 C C . ASP A 1 414 ? -19.091 20.426 28.379 1.00 66.50 414 ASP A C 1
ATOM 3173 O O . ASP A 1 414 ? -17.867 20.256 28.335 1.00 66.50 414 ASP A O 1
ATOM 3177 N N . ILE A 1 415 ? -19.923 19.379 28.282 1.00 64.56 415 ILE A N 1
ATOM 3178 C CA . ILE A 1 415 ? -19.424 18.061 27.864 1.00 64.56 415 ILE A CA 1
ATOM 3179 C C . ILE A 1 415 ? -18.996 18.183 26.402 1.00 64.56 415 ILE A C 1
ATOM 3181 O O . ILE A 1 415 ? -19.792 18.065 25.469 1.00 64.56 415 ILE A O 1
ATOM 3185 N N . HIS A 1 416 ? -17.709 18.465 26.207 1.00 68.81 416 HIS A N 1
ATOM 3186 C CA . HIS A 1 416 ? -17.128 18.681 24.896 1.00 68.81 416 HIS A CA 1
ATOM 3187 C C . HIS A 1 416 ? -17.439 17.468 23.997 1.00 68.81 416 HIS A C 1
ATOM 3189 O O . HIS A 1 416 ? -17.076 16.342 24.347 1.00 68.81 416 HIS A O 1
ATOM 3195 N N . PRO A 1 417 ? -18.030 17.654 22.801 1.00 67.56 417 PRO A N 1
ATOM 3196 C CA . PRO A 1 417 ? -18.401 16.554 21.900 1.00 67.56 417 PRO A CA 1
ATOM 3197 C C . PRO A 1 417 ? -17.219 15.660 21.471 1.00 67.56 417 PRO A C 1
ATOM 3199 O O . PRO A 1 417 ? -17.420 14.588 20.906 1.00 67.56 417 PRO A O 1
ATOM 3202 N N . TYR A 1 418 ? -15.983 16.072 21.766 1.00 66.62 418 TYR A N 1
ATOM 3203 C CA . TYR A 1 418 ? -14.750 15.307 21.575 1.00 66.62 418 TYR A CA 1
ATOM 3204 C C . TYR A 1 418 ? -14.562 14.143 22.565 1.00 66.62 418 TYR A C 1
ATOM 3206 O O . TYR A 1 418 ? -13.675 13.320 22.351 1.00 66.62 418 TYR A O 1
ATOM 3214 N N . LEU A 1 419 ? -15.385 14.046 23.614 1.00 76.00 419 LEU A N 1
ATOM 3215 C CA . LEU A 1 419 ? -15.259 13.035 24.671 1.00 76.00 419 LEU A CA 1
ATOM 3216 C C . LEU A 1 419 ? -15.980 11.713 24.378 1.00 76.00 419 LEU A C 1
ATOM 3218 O O . LEU A 1 419 ? -15.821 10.758 25.139 1.00 76.00 419 LEU A O 1
ATOM 3222 N N . LYS A 1 420 ? -16.737 11.610 23.275 1.00 90.25 420 LYS A N 1
ATOM 3223 C CA . LYS A 1 420 ? -17.382 10.341 22.907 1.00 90.25 420 LYS A CA 1
ATOM 3224 C C . LYS A 1 420 ? -16.321 9.250 22.656 1.00 90.25 420 LYS A C 1
ATOM 3226 O O . LYS A 1 420 ? -15.455 9.439 21.788 1.00 90.25 420 LYS A O 1
ATOM 3231 N N . PRO A 1 421 ? -16.367 8.104 23.366 1.00 91.44 421 PRO A N 1
ATOM 3232 C CA . PRO A 1 421 ? -15.366 7.053 23.222 1.00 91.44 421 PRO A CA 1
ATOM 3233 C C . PRO A 1 421 ? -15.329 6.525 21.780 1.00 91.44 421 PRO A C 1
ATOM 3235 O O . PRO A 1 421 ? -16.350 6.214 21.170 1.00 91.44 421 PRO A O 1
ATOM 3238 N N . GLY A 1 422 ? -14.132 6.459 21.200 1.00 93.56 422 GLY A N 1
ATOM 3239 C CA . GLY A 1 422 ? -13.923 6.012 19.820 1.00 93.56 422 GLY A CA 1
ATOM 3240 C C . GLY A 1 422 ? -14.050 7.079 18.727 1.00 93.56 422 GLY A C 1
ATOM 3241 O O . GLY A 1 422 ? -13.642 6.814 17.597 1.00 93.56 422 GLY A O 1
ATOM 3242 N N . LEU A 1 423 ? -14.505 8.303 19.030 1.00 94.81 423 LEU A N 1
ATOM 3243 C CA . LEU A 1 423 ? -14.568 9.385 18.034 1.00 94.81 423 LEU A CA 1
ATOM 3244 C C . LEU A 1 423 ? -13.185 9.823 17.544 1.00 94.81 423 LEU A C 1
ATOM 3246 O O . LEU A 1 423 ? -12.989 10.036 16.348 1.00 94.81 423 LEU A O 1
ATOM 3250 N N . VAL A 1 424 ? -12.225 9.938 18.461 1.00 95.19 424 VAL A N 1
ATOM 3251 C CA . VAL A 1 424 ? -10.845 10.332 18.149 1.00 95.19 424 VAL A CA 1
ATOM 3252 C C . VAL A 1 424 ? -10.157 9.335 17.203 1.00 95.19 424 VAL A C 1
ATOM 3254 O O . VAL A 1 424 ? -9.754 9.766 16.118 1.00 95.19 424 VAL A O 1
ATOM 3257 N N . PRO A 1 425 ? -10.054 8.023 17.517 1.00 96.88 425 PRO A N 1
ATOM 3258 C CA . PRO A 1 425 ? -9.406 7.074 16.613 1.00 96.88 425 PRO A CA 1
ATOM 3259 C C . PRO A 1 425 ? -10.140 6.954 15.272 1.00 96.88 425 PRO A C 1
ATOM 3261 O O . PRO A 1 425 ? -9.479 6.867 14.239 1.00 96.88 425 PRO A O 1
ATOM 3264 N N . TRP A 1 426 ? -11.476 7.059 15.253 1.00 96.88 426 TRP A N 1
ATOM 3265 C CA . TRP A 1 426 ? -12.235 7.107 14.002 1.00 96.88 426 TRP A CA 1
ATOM 3266 C C . TRP A 1 426 ? -11.844 8.299 13.125 1.00 96.88 426 TRP A C 1
ATOM 3268 O O . TRP A 1 426 ? -11.559 8.119 11.944 1.00 96.88 426 TRP A O 1
ATOM 3278 N N . ARG A 1 427 ? -11.798 9.517 13.680 1.00 96.56 427 ARG A N 1
ATOM 3279 C CA . ARG A 1 427 ? -11.438 10.724 12.917 1.00 96.56 427 ARG A CA 1
ATOM 3280 C C . ARG A 1 427 ? -10.029 10.647 12.353 1.00 96.56 427 ARG A C 1
ATOM 3282 O O . ARG A 1 427 ? -9.826 11.003 11.198 1.00 96.56 427 ARG A O 1
ATOM 3289 N N . ILE A 1 428 ? -9.078 10.165 13.149 1.00 97.38 428 ILE A N 1
ATOM 3290 C CA . ILE A 1 428 ? -7.694 9.956 12.711 1.00 97.38 428 ILE A CA 1
ATOM 3291 C C . ILE A 1 428 ? -7.663 8.964 11.548 1.00 97.38 428 ILE A C 1
ATOM 3293 O O . ILE A 1 428 ? -7.106 9.263 10.496 1.00 97.38 428 ILE A O 1
ATOM 3297 N N . PHE A 1 429 ? -8.295 7.803 11.721 1.00 97.81 429 PHE A N 1
ATOM 3298 C CA . PHE A 1 429 ? -8.328 6.750 10.715 1.00 97.81 429 PHE A CA 1
ATOM 3299 C C . PHE A 1 429 ? -9.019 7.199 9.414 1.00 97.81 429 PHE A C 1
ATOM 3301 O O . PHE A 1 429 ? -8.503 6.970 8.316 1.00 97.81 429 PHE A O 1
ATOM 3308 N N . CYS A 1 430 ? -10.162 7.877 9.531 1.00 97.75 430 CYS A N 1
ATOM 3309 C CA . CYS A 1 430 ? -10.923 8.415 8.408 1.00 97.75 430 CYS A CA 1
ATOM 3310 C C . CYS A 1 430 ? -10.144 9.520 7.681 1.00 97.75 430 CYS A C 1
ATOM 3312 O O . CYS A 1 430 ? -10.066 9.502 6.454 1.00 97.75 430 CYS A O 1
ATOM 3314 N N . SER A 1 431 ? -9.499 10.430 8.419 1.00 98.00 431 SER A N 1
ATOM 3315 C CA . SER A 1 431 ? -8.651 11.488 7.857 1.00 98.00 431 SER A CA 1
ATOM 3316 C C . SER A 1 431 ? -7.456 10.910 7.096 1.00 98.00 431 SER A C 1
ATOM 3318 O O . SER A 1 431 ? -7.246 11.249 5.933 1.00 98.00 431 SER A O 1
ATOM 3320 N N . ALA A 1 432 ? -6.730 9.963 7.698 1.00 98.12 432 ALA A N 1
ATOM 3321 C CA . ALA A 1 432 ? -5.580 9.312 7.073 1.00 98.12 432 ALA A CA 1
ATOM 3322 C C . ALA A 1 432 ? -5.968 8.551 5.791 1.00 98.12 432 ALA A C 1
ATOM 3324 O O . ALA A 1 432 ? -5.307 8.670 4.759 1.00 98.12 432 ALA A O 1
ATOM 3325 N N . THR A 1 433 ? -7.086 7.821 5.823 1.00 98.06 433 THR A N 1
ATOM 3326 C CA . THR A 1 433 ? -7.595 7.095 4.648 1.00 98.06 433 THR A CA 1
ATOM 3327 C C . THR A 1 433 ? -8.106 8.046 3.565 1.00 98.06 433 THR A C 1
ATOM 3329 O O . THR A 1 433 ? -7.864 7.814 2.384 1.00 98.06 433 THR A O 1
ATOM 3332 N N . SER A 1 434 ? -8.761 9.146 3.948 1.00 98.25 434 SER A N 1
ATOM 3333 C CA . SER A 1 434 ? -9.215 10.179 3.009 1.00 98.25 434 SER A CA 1
ATOM 3334 C C . SER A 1 434 ? -8.037 10.883 2.337 1.00 98.25 434 SER A C 1
ATOM 3336 O O . SER A 1 434 ? -8.076 11.128 1.135 1.00 98.25 434 SER A O 1
ATOM 3338 N N . LEU A 1 435 ? -6.960 11.155 3.082 1.00 98.19 435 LEU A N 1
ATOM 3339 C CA . LEU A 1 435 ? -5.725 11.708 2.530 1.00 98.19 435 LEU A CA 1
ATOM 3340 C C . LEU A 1 435 ? -5.115 10.766 1.487 1.00 98.19 435 LEU A C 1
ATOM 3342 O O . LEU A 1 435 ? -4.811 11.210 0.382 1.00 98.19 435 LEU A O 1
ATOM 3346 N N . LEU A 1 436 ? -4.984 9.469 1.794 1.00 97.69 436 LEU A N 1
ATOM 3347 C CA . LEU A 1 436 ? -4.513 8.483 0.816 1.00 97.69 436 LEU A CA 1
ATOM 3348 C C . LEU A 1 436 ? -5.421 8.414 -0.412 1.00 97.69 436 LEU A C 1
ATOM 3350 O O . LEU A 1 436 ? -4.922 8.398 -1.533 1.00 97.69 436 LEU A O 1
ATOM 3354 N N . LEU A 1 437 ? -6.740 8.409 -0.219 1.00 98.06 437 LEU A N 1
ATOM 3355 C CA . LEU A 1 437 ? -7.712 8.414 -1.311 1.00 98.06 437 LEU A CA 1
ATOM 3356 C C . LEU A 1 437 ? -7.504 9.623 -2.232 1.00 98.06 437 LEU A C 1
ATOM 3358 O O . LEU A 1 437 ? -7.469 9.458 -3.451 1.00 98.06 437 LEU A O 1
ATOM 3362 N N . ILE A 1 438 ? -7.319 10.822 -1.668 1.00 98.31 438 ILE A N 1
ATOM 3363 C CA . ILE A 1 438 ? -7.042 12.046 -2.433 1.00 98.31 438 ILE A CA 1
ATOM 3364 C C . ILE A 1 438 ? -5.700 11.930 -3.163 1.00 98.31 438 ILE A C 1
ATOM 3366 O O . ILE A 1 438 ? -5.616 12.292 -4.335 1.00 98.31 438 ILE A O 1
ATOM 3370 N N . LEU A 1 439 ? -4.656 11.397 -2.521 1.00 97.88 439 LEU A N 1
ATOM 3371 C CA . LEU A 1 439 ? -3.346 11.191 -3.150 1.00 97.88 439 LEU A CA 1
ATOM 3372 C C . LEU A 1 439 ? -3.421 10.215 -4.333 1.00 97.88 439 LEU A C 1
ATOM 3374 O O . LEU A 1 439 ? -2.834 10.486 -5.381 1.00 97.88 439 LEU A O 1
ATOM 3378 N N . TRP A 1 440 ? -4.178 9.123 -4.207 1.00 98.31 440 TRP A N 1
ATOM 3379 C CA . TRP A 1 440 ? -4.406 8.176 -5.301 1.00 98.31 440 TRP A CA 1
ATOM 3380 C C . TRP A 1 440 ? -5.180 8.818 -6.456 1.00 98.31 440 TRP A C 1
ATOM 3382 O O . TRP A 1 440 ? -4.740 8.735 -7.604 1.00 98.31 440 TRP A O 1
ATOM 3392 N N . TRP A 1 441 ? -6.277 9.521 -6.159 1.00 98.19 441 TRP A N 1
ATOM 3393 C CA . TRP A 1 441 ? -7.076 10.228 -7.166 1.00 98.19 441 TRP A CA 1
ATOM 3394 C C . TRP A 1 441 ? -6.285 11.308 -7.899 1.00 98.19 441 TRP A C 1
ATOM 3396 O O . TRP A 1 441 ? -6.292 11.356 -9.128 1.00 98.19 441 TRP A O 1
ATOM 3406 N N . THR A 1 442 ? -5.592 12.171 -7.156 1.00 97.31 442 THR A N 1
ATOM 3407 C CA . THR A 1 442 ? -4.789 13.255 -7.735 1.00 97.31 442 THR A CA 1
ATOM 3408 C C . THR A 1 442 ? -3.646 12.695 -8.572 1.00 97.31 442 THR A C 1
ATOM 3410 O O . THR A 1 442 ? -3.452 13.156 -9.690 1.00 97.31 442 THR A O 1
ATOM 3413 N N . SER A 1 443 ? -2.957 11.646 -8.115 1.00 96.38 443 SER A N 1
ATOM 3414 C CA . SER A 1 443 ? -1.908 10.988 -8.903 1.00 96.38 443 SER A CA 1
ATOM 3415 C C . SER A 1 443 ? -2.457 10.384 -10.198 1.00 96.38 443 SER A C 1
ATOM 3417 O O . SER A 1 443 ? -1.889 10.615 -11.263 1.00 96.38 443 SER A O 1
ATOM 3419 N N . GLY A 1 444 ? -3.595 9.686 -10.144 1.00 96.75 444 GLY A N 1
ATOM 3420 C CA . GLY A 1 444 ? -4.261 9.158 -11.337 1.00 96.75 444 GLY A CA 1
ATOM 3421 C C . GLY A 1 444 ? -4.671 10.254 -12.325 1.00 96.75 444 GLY A C 1
ATOM 3422 O O . GLY A 1 444 ? -4.429 10.124 -13.525 1.00 96.75 444 GLY A O 1
ATOM 3423 N N . LEU A 1 445 ? -5.216 11.367 -11.823 1.00 97.00 445 LEU A N 1
ATOM 3424 C CA . LEU A 1 445 ? -5.572 12.531 -12.637 1.00 97.00 445 LEU A CA 1
ATOM 3425 C C . LEU A 1 445 ? -4.338 13.169 -13.286 1.00 97.00 445 LEU A C 1
ATOM 3427 O O . LEU A 1 445 ? -4.379 13.514 -14.462 1.00 97.00 445 LEU A O 1
ATOM 3431 N N . LEU A 1 446 ? -3.229 13.293 -12.556 1.00 95.69 446 LEU A N 1
ATOM 3432 C CA . LEU A 1 446 ? -1.977 13.821 -13.098 1.00 95.69 446 LEU A CA 1
ATOM 3433 C C . LEU A 1 446 ? -1.413 12.930 -14.207 1.00 95.69 446 LEU A C 1
ATOM 3435 O O . LEU A 1 446 ? -0.997 13.450 -15.240 1.00 95.69 446 LEU A O 1
ATOM 3439 N N . ILE A 1 447 ? -1.443 11.605 -14.035 1.00 95.00 447 ILE A N 1
ATOM 3440 C CA . ILE A 1 447 ? -1.029 10.656 -15.078 1.00 95.00 447 ILE A CA 1
ATOM 3441 C C . ILE A 1 447 ? -1.949 10.750 -16.304 1.00 95.00 447 ILE A C 1
ATOM 3443 O O . ILE A 1 447 ? -1.459 10.737 -17.433 1.00 95.00 447 ILE A O 1
ATOM 3447 N N . LEU A 1 448 ? -3.261 10.911 -16.106 1.00 95.56 448 LEU A N 1
ATOM 3448 C CA . LEU A 1 448 ? -4.219 11.112 -17.196 1.00 95.56 448 LEU A CA 1
ATOM 3449 C C . LEU A 1 448 ? -3.959 12.427 -17.954 1.00 95.56 448 LEU A C 1
ATOM 3451 O O . LEU A 1 448 ? -3.942 12.440 -19.184 1.00 95.56 448 LEU A O 1
ATOM 3455 N N . LEU A 1 449 ? -3.705 13.525 -17.239 1.00 95.31 449 LEU A N 1
ATOM 3456 C CA . LEU A 1 449 ? -3.368 14.816 -17.845 1.00 95.31 449 LEU A CA 1
ATOM 3457 C C . LEU A 1 449 ? -2.042 14.740 -18.615 1.00 95.31 449 LEU A C 1
ATOM 3459 O O . LEU A 1 449 ? -1.963 15.214 -19.749 1.00 95.31 449 LEU A O 1
ATOM 3463 N N . GLN A 1 450 ? -1.025 14.079 -18.059 1.00 93.25 450 GLN A N 1
ATOM 3464 C CA . GLN A 1 450 ? 0.239 13.832 -18.758 1.00 93.25 450 GLN A CA 1
ATOM 3465 C C . GLN A 1 450 ? 0.033 13.002 -20.032 1.00 93.25 450 GLN A C 1
ATOM 3467 O O . GLN A 1 450 ? 0.608 13.331 -21.068 1.00 93.25 450 GLN A O 1
ATOM 3472 N N . ALA A 1 451 ? -0.825 11.977 -19.991 1.00 92.00 451 ALA A N 1
ATOM 3473 C CA . ALA A 1 451 ? -1.197 11.189 -21.166 1.00 92.00 451 ALA A CA 1
ATOM 3474 C C . ALA A 1 451 ? -1.927 12.019 -22.240 1.00 92.00 451 ALA A C 1
ATOM 3476 O O . ALA A 1 451 ? -1.804 11.725 -23.424 1.00 92.00 451 ALA A O 1
ATOM 3477 N N . SER A 1 452 ? -2.626 13.089 -21.846 1.00 95.19 452 SER A N 1
ATOM 3478 C CA . SER A 1 452 ? -3.270 14.043 -22.764 1.00 95.19 452 SER A CA 1
ATOM 3479 C C . SER A 1 452 ? -2.329 15.124 -23.330 1.00 95.19 452 SER A C 1
ATOM 3481 O O . SER A 1 452 ? -2.778 16.029 -24.029 1.00 95.19 452 SER A O 1
ATOM 3483 N N . GLY A 1 453 ? -1.024 15.049 -23.036 1.00 93.50 453 GLY A N 1
ATOM 3484 C CA . GLY A 1 453 ? -0.012 15.987 -23.536 1.00 93.50 453 GLY A CA 1
ATOM 3485 C C . GLY A 1 453 ? 0.222 17.218 -22.655 1.00 93.50 453 GLY A C 1
ATOM 3486 O O . GLY A 1 453 ? 0.960 18.120 -23.049 1.00 93.50 453 GLY A O 1
ATOM 3487 N N . TRP A 1 454 ? -0.360 17.284 -21.452 1.00 94.31 454 TRP A N 1
ATOM 3488 C CA . TRP A 1 454 ? -0.109 18.392 -20.526 1.00 94.31 454 TRP A CA 1
ATOM 3489 C C . TRP A 1 454 ? 1.241 18.212 -19.823 1.00 94.31 454 TRP A C 1
ATOM 3491 O O . TRP A 1 454 ? 1.370 17.492 -18.833 1.00 94.31 454 TRP A O 1
ATOM 3501 N N . SER A 1 455 ? 2.267 18.898 -20.329 1.00 86.12 455 SER A N 1
ATOM 3502 C CA . SER A 1 455 ? 3.646 18.823 -19.829 1.00 86.12 455 SER A CA 1
ATOM 3503 C C . SER A 1 455 ? 3.973 19.806 -18.696 1.00 86.12 455 SER A C 1
ATOM 3505 O O . SER A 1 455 ? 5.073 19.746 -18.149 1.00 86.12 455 SER A O 1
ATOM 3507 N N . ALA A 1 456 ? 3.034 20.668 -18.283 1.00 83.31 456 ALA A N 1
ATOM 3508 C CA . ALA A 1 456 ? 3.261 21.717 -17.276 1.00 83.31 456 ALA A CA 1
ATOM 3509 C C . ALA A 1 456 ? 3.702 21.188 -15.894 1.00 83.31 456 ALA A C 1
ATOM 3511 O O . ALA A 1 456 ? 4.318 21.913 -15.120 1.00 83.31 456 ALA A O 1
ATOM 3512 N N . LEU A 1 457 ? 3.405 19.920 -15.591 1.00 74.69 457 LEU A N 1
ATOM 3513 C CA . LEU A 1 457 ? 3.752 19.254 -14.330 1.00 74.69 457 LEU A CA 1
ATOM 3514 C C . LEU A 1 457 ? 4.838 18.187 -14.506 1.00 74.69 457 LEU A C 1
ATOM 3516 O O . LEU A 1 457 ? 5.030 17.338 -13.634 1.00 74.69 457 LEU A O 1
ATOM 3520 N N . ARG A 1 458 ? 5.548 18.196 -15.641 1.00 73.25 458 ARG A N 1
ATOM 3521 C CA . ARG A 1 458 ? 6.689 17.308 -15.862 1.00 73.25 458 ARG A CA 1
ATOM 3522 C C . ARG A 1 458 ? 7.842 17.799 -14.993 1.00 73.25 458 ARG A C 1
ATOM 3524 O O . ARG A 1 458 ? 8.636 18.641 -15.396 1.00 73.25 458 ARG A O 1
ATOM 3531 N N . VAL A 1 459 ? 7.916 17.276 -13.773 1.00 69.62 459 VAL A N 1
ATOM 3532 C CA . VAL A 1 459 ? 9.075 17.482 -12.908 1.00 69.62 459 VAL A CA 1
ATOM 3533 C C . VAL A 1 459 ? 10.234 16.738 -13.558 1.00 69.62 459 VAL A C 1
ATOM 3535 O O . VAL A 1 459 ? 10.259 15.505 -13.568 1.00 69.62 459 VAL A O 1
ATOM 3538 N N . SER A 1 460 ? 11.171 17.478 -14.151 1.00 66.12 460 SER A N 1
ATOM 3539 C CA . SER A 1 460 ? 12.445 16.909 -14.581 1.00 66.12 460 SER A CA 1
ATOM 3540 C C . SER A 1 460 ? 13.057 16.206 -13.370 1.00 66.12 460 SER A C 1
ATOM 3542 O O . SER A 1 460 ? 13.184 16.845 -12.321 1.00 66.12 460 SER A O 1
ATOM 3544 N N . PRO A 1 461 ? 13.373 14.903 -13.452 1.00 60.53 461 PRO A N 1
ATOM 3545 C CA . PRO A 1 461 ? 13.917 14.184 -12.312 1.00 60.53 461 PRO A CA 1
ATOM 3546 C C . PRO A 1 461 ? 15.155 14.930 -11.800 1.00 60.53 461 PRO A C 1
ATOM 3548 O O . PRO A 1 461 ? 16.119 15.129 -12.534 1.00 60.53 461 PRO A O 1
ATOM 3551 N N . LEU A 1 462 ? 15.098 15.389 -10.544 1.00 49.22 462 LEU A N 1
ATOM 3552 C CA . LEU A 1 462 ? 16.173 16.163 -9.906 1.00 49.22 462 LEU A CA 1
ATOM 3553 C C . LEU A 1 462 ? 17.474 15.355 -9.796 1.00 49.22 462 LEU A C 1
ATOM 3555 O O . LEU A 1 462 ? 18.558 15.934 -9.772 1.00 49.22 462 LEU A O 1
ATOM 3559 N N . LEU A 1 463 ? 17.377 14.022 -9.800 1.00 48.25 463 LEU A N 1
ATOM 3560 C CA . LEU A 1 463 ? 18.507 13.170 -10.135 1.00 48.25 463 LEU A CA 1
ATOM 3561 C C . LEU A 1 463 ? 18.636 13.106 -11.658 1.00 48.25 463 LEU A C 1
ATOM 3563 O O . LEU A 1 463 ? 18.056 12.237 -12.311 1.00 48.25 463 LEU A O 1
ATOM 3567 N N . ARG A 1 464 ? 19.463 13.999 -12.206 1.00 45.53 464 ARG A N 1
ATOM 3568 C CA . ARG A 1 464 ? 20.293 13.640 -13.355 1.00 45.53 464 ARG A CA 1
ATOM 3569 C C . ARG A 1 464 ? 21.167 12.467 -12.910 1.00 45.53 464 ARG A C 1
ATOM 3571 O O . ARG A 1 464 ? 22.278 12.671 -12.431 1.00 45.53 464 ARG A O 1
ATOM 3578 N N . ASP A 1 465 ? 20.662 11.241 -13.032 1.00 46.56 465 ASP A N 1
ATOM 3579 C CA . ASP A 1 465 ? 21.565 10.136 -13.341 1.00 46.56 465 ASP A CA 1
ATOM 3580 C C . ASP A 1 465 ? 22.308 10.628 -14.588 1.00 46.56 465 ASP A C 1
ATOM 3582 O O . ASP A 1 465 ? 21.650 10.930 -15.584 1.00 46.56 465 ASP A O 1
ATOM 3586 N N . SER A 1 466 ? 23.614 10.887 -14.458 1.00 46.47 466 SER A N 1
ATOM 3587 C CA . SER A 1 466 ? 24.461 11.481 -15.500 1.00 46.47 466 SER A CA 1
ATOM 3588 C C . SER A 1 466 ? 24.023 10.955 -16.871 1.00 46.47 466 SER A C 1
ATOM 3590 O O . SER A 1 466 ? 24.028 9.743 -17.090 1.00 46.47 466 SER A O 1
ATOM 3592 N N . GLU A 1 467 ? 23.494 11.855 -17.708 1.00 43.34 467 GLU A N 1
ATOM 3593 C CA . GLU A 1 467 ? 22.781 11.571 -18.960 1.00 43.34 467 GLU A CA 1
ATOM 3594 C C . GLU A 1 467 ? 23.692 10.851 -19.968 1.00 43.34 467 GLU A C 1
ATOM 3596 O O . GLU A 1 467 ? 24.208 11.472 -20.884 1.00 43.34 467 GLU A O 1
ATOM 3601 N N . GLU A 1 468 ? 23.857 9.538 -19.838 1.00 44.03 468 GLU A N 1
ATOM 3602 C CA . GLU A 1 468 ? 24.397 8.662 -20.894 1.00 44.03 468 GLU A CA 1
ATOM 3603 C C . GLU A 1 468 ? 23.542 7.403 -21.079 1.00 44.03 468 GLU A C 1
ATOM 3605 O O . GLU A 1 468 ? 23.957 6.400 -21.654 1.00 44.03 468 GLU A O 1
ATOM 3610 N N . GLY A 1 469 ? 22.294 7.450 -20.612 1.00 47.81 469 GLY A N 1
ATOM 3611 C CA . GLY A 1 469 ? 21.248 6.634 -21.211 1.00 47.81 469 GLY A CA 1
ATOM 3612 C C . GLY A 1 469 ? 20.805 7.310 -22.511 1.00 47.81 469 GLY A C 1
ATOM 3613 O O . GLY A 1 469 ? 20.528 8.513 -22.470 1.00 47.81 469 GLY A O 1
ATOM 3614 N N . PRO A 1 470 ? 20.717 6.597 -23.651 1.00 40.47 470 PRO A N 1
ATOM 3615 C CA . PRO A 1 470 ? 20.157 7.172 -24.864 1.00 40.47 470 PRO A CA 1
ATOM 3616 C C . PRO A 1 470 ? 18.763 7.685 -24.520 1.00 40.47 470 PRO A C 1
ATOM 3618 O O . PRO A 1 470 ? 17.919 6.930 -24.024 1.00 40.47 470 PRO A O 1
ATOM 3621 N N . LYS A 1 471 ? 18.534 8.985 -24.737 1.00 41.66 471 LYS A N 1
ATOM 3622 C CA . LYS A 1 471 ? 17.181 9.537 -24.700 1.00 41.66 471 LYS A CA 1
ATOM 3623 C C . LYS A 1 471 ? 16.335 8.613 -25.578 1.00 41.66 471 LYS A C 1
ATOM 3625 O O . LYS A 1 471 ? 16.784 8.307 -26.688 1.00 41.66 471 LYS A O 1
ATOM 3630 N N . PRO A 1 472 ? 15.185 8.100 -25.097 1.00 42.22 472 PRO A N 1
ATOM 3631 C CA . PRO A 1 472 ? 14.277 7.397 -25.985 1.00 42.22 472 PRO A CA 1
ATOM 3632 C C . PRO A 1 472 ? 14.097 8.312 -27.185 1.00 42.22 472 PRO A C 1
ATOM 3634 O O . PRO A 1 472 ? 13.864 9.508 -27.001 1.00 42.22 472 PRO A O 1
ATOM 3637 N N . ILE A 1 473 ? 14.351 7.766 -28.372 1.00 42.94 473 ILE A N 1
ATOM 3638 C CA . ILE A 1 473 ? 14.203 8.459 -29.642 1.00 42.94 473 ILE A CA 1
ATOM 3639 C C . ILE A 1 473 ? 12.726 8.846 -29.707 1.00 42.94 473 ILE A C 1
ATOM 3641 O O . ILE A 1 473 ? 11.886 8.081 -30.176 1.00 42.94 473 ILE A O 1
ATOM 3645 N N . GLU A 1 474 ? 12.378 9.997 -29.133 1.00 41.44 474 GLU A N 1
ATOM 3646 C CA . GLU A 1 474 ? 11.149 10.678 -29.468 1.00 41.44 474 GLU A CA 1
ATOM 3647 C C . GLU A 1 474 ? 11.271 10.874 -30.972 1.00 41.44 474 GLU A C 1
ATOM 3649 O O . GLU A 1 474 ? 12.196 11.526 -31.454 1.00 41.44 474 GLU A O 1
ATOM 3654 N N . GLN A 1 475 ? 10.365 10.251 -31.720 1.00 43.19 475 GLN A N 1
ATOM 3655 C CA . GLN A 1 475 ? 10.182 10.449 -33.155 1.00 43.19 475 GLN A CA 1
ATOM 3656 C C . GLN A 1 475 ? 9.688 11.881 -33.454 1.00 43.19 475 GLN A C 1
ATOM 3658 O O . GLN A 1 475 ? 8.853 12.096 -34.326 1.00 43.19 475 GLN A O 1
ATOM 3663 N N . GLY A 1 476 ? 10.174 12.878 -32.713 1.00 36.81 476 GLY A N 1
ATOM 3664 C CA . GLY A 1 476 ? 10.207 14.249 -33.166 1.00 36.81 476 GLY A CA 1
ATOM 3665 C C . GLY A 1 476 ? 11.225 14.301 -34.290 1.00 36.81 476 GLY A C 1
ATOM 3666 O O . GLY A 1 476 ? 12.375 13.905 -34.105 1.00 36.81 476 GLY A O 1
ATOM 3667 N N . ALA A 1 477 ? 10.772 14.720 -35.467 1.00 37.47 477 ALA A N 1
ATOM 3668 C CA . ALA A 1 477 ? 11.611 14.998 -36.616 1.00 37.47 477 ALA A CA 1
ATOM 3669 C C . ALA A 1 477 ? 12.920 15.659 -36.159 1.00 37.47 477 ALA A C 1
ATOM 3671 O O . ALA A 1 477 ? 12.919 16.782 -35.656 1.00 37.47 477 ALA A O 1
ATOM 3672 N N . PHE A 1 478 ? 14.020 14.923 -36.302 1.00 37.38 478 PHE A N 1
ATOM 3673 C CA . PHE A 1 478 ? 15.375 15.396 -36.070 1.00 37.38 478 PHE A CA 1
ATOM 3674 C C . PHE A 1 478 ? 15.706 16.390 -37.189 1.00 37.38 478 PHE A C 1
ATOM 3676 O O . PHE A 1 478 ? 16.405 16.073 -38.147 1.00 37.38 478 PHE A O 1
ATOM 3683 N N . LEU A 1 479 ? 15.129 17.589 -37.109 1.00 36.97 479 LEU A N 1
ATOM 3684 C CA . LEU A 1 479 ? 15.707 18.759 -37.738 1.00 36.97 479 LEU A CA 1
ATOM 3685 C C . LEU A 1 479 ? 16.939 19.079 -36.898 1.00 36.97 479 LEU A C 1
ATOM 3687 O O . LEU A 1 479 ? 16.840 19.646 -35.813 1.00 36.97 479 LEU A O 1
ATOM 3691 N N . LEU A 1 480 ? 18.091 18.615 -37.382 1.00 43.50 480 LEU A N 1
ATOM 3692 C CA . LEU A 1 480 ? 19.393 19.163 -37.033 1.00 43.50 480 LEU A CA 1
ATOM 3693 C C . LEU A 1 480 ? 19.308 20.679 -37.206 1.00 43.50 480 LEU A C 1
ATOM 3695 O O . LEU A 1 480 ? 19.507 21.190 -38.305 1.00 43.50 480 LEU A O 1
ATOM 3699 N N . GLU A 1 481 ? 19.005 21.397 -36.130 1.00 41.00 481 GLU A N 1
ATOM 3700 C CA . GLU A 1 481 ? 19.220 22.835 -36.040 1.00 41.00 481 GLU A CA 1
ATOM 3701 C C . GLU A 1 481 ? 20.730 23.059 -35.885 1.00 41.00 481 GLU A C 1
ATOM 3703 O O . GLU A 1 481 ? 21.283 23.223 -34.804 1.00 41.00 481 GLU A O 1
ATOM 3708 N N . GLU A 1 482 ? 21.407 22.825 -37.006 1.00 43.00 482 GLU A N 1
ATOM 3709 C CA . GLU A 1 482 ? 22.448 23.638 -37.614 1.00 43.00 482 GLU A CA 1
ATOM 3710 C C . GLU A 1 482 ? 23.237 24.570 -36.675 1.00 43.00 482 GLU A C 1
ATOM 3712 O O . GLU A 1 482 ? 23.358 25.769 -36.903 1.00 43.00 482 GLU A O 1
ATOM 3717 N N . ALA A 1 483 ? 23.913 24.006 -35.672 1.00 39.38 483 ALA A N 1
ATOM 3718 C CA . ALA A 1 483 ? 25.135 24.599 -35.129 1.00 39.38 483 ALA A CA 1
ATOM 3719 C C . ALA A 1 483 ? 26.290 24.379 -36.129 1.00 39.38 483 ALA A C 1
ATOM 3721 O O . ALA A 1 483 ? 27.288 23.719 -35.840 1.00 39.38 483 ALA A O 1
ATOM 3722 N N . VAL A 1 484 ? 26.123 24.890 -37.352 1.00 39.81 484 VAL A N 1
ATOM 3723 C CA . VAL A 1 484 ? 27.173 24.940 -38.368 1.00 39.81 484 VAL A CA 1
ATOM 3724 C C . VAL A 1 484 ? 28.154 26.020 -37.941 1.00 39.81 484 VAL A C 1
ATOM 3726 O O . VAL A 1 484 ? 27.895 27.217 -38.055 1.00 39.81 484 VAL A O 1
ATOM 3729 N N . ALA A 1 485 ? 29.318 25.592 -37.456 1.00 46.91 485 ALA A N 1
ATOM 3730 C CA . ALA A 1 485 ? 30.507 26.417 -37.580 1.00 46.91 485 ALA A CA 1
ATOM 3731 C C . ALA A 1 485 ? 30.677 26.730 -39.082 1.00 46.91 485 ALA A C 1
ATOM 3733 O O . ALA A 1 485 ? 30.734 25.790 -39.883 1.00 46.91 485 ALA A O 1
ATOM 3734 N N . PRO A 1 486 ? 30.711 28.009 -39.497 1.00 45.44 486 PRO A N 1
ATOM 3735 C CA . PRO A 1 486 ? 30.732 28.370 -40.909 1.00 45.44 486 PRO A CA 1
ATOM 3736 C C . PRO A 1 486 ? 32.027 27.846 -41.546 1.00 45.44 486 PRO A C 1
ATOM 3738 O O . PRO A 1 486 ? 33.103 28.393 -41.320 1.00 45.44 486 PRO A O 1
ATOM 3741 N N . GLY A 1 487 ? 31.920 26.750 -42.306 1.00 56.12 487 GLY A N 1
ATOM 3742 C CA . GLY A 1 487 ? 33.029 26.127 -43.039 1.00 56.12 487 GLY A CA 1
ATOM 3743 C C . GLY A 1 487 ? 33.246 24.624 -42.812 1.00 56.12 487 GLY A C 1
ATOM 3744 O O . GLY A 1 487 ? 34.066 24.039 -43.516 1.00 56.12 487 GLY A O 1
ATOM 3745 N N . GLY A 1 488 ? 32.538 23.974 -41.881 1.00 50.44 488 GLY A N 1
ATOM 3746 C CA . GLY A 1 488 ? 32.628 22.520 -41.687 1.00 50.44 488 GLY A CA 1
ATOM 3747 C C . GLY A 1 488 ? 31.683 21.752 -42.615 1.00 50.44 488 GLY A C 1
ATOM 3748 O O . GLY A 1 488 ? 30.485 22.018 -42.615 1.00 50.44 488 GLY A O 1
ATOM 3749 N N . GLN A 1 489 ? 32.193 20.791 -43.394 1.00 56.69 489 GLN A N 1
ATOM 3750 C CA . GLN A 1 489 ? 31.335 19.809 -44.070 1.00 56.69 489 GLN A CA 1
ATOM 3751 C C . GLN A 1 489 ? 30.442 19.116 -43.023 1.00 56.69 489 GLN A C 1
ATOM 3753 O O . GLN A 1 489 ? 30.945 18.792 -41.943 1.00 56.69 489 GLN A O 1
ATOM 3758 N N . PRO A 1 490 ? 29.144 18.891 -43.301 1.00 57.75 490 PRO A N 1
ATOM 3759 C CA . PRO A 1 490 ? 28.267 18.204 -42.365 1.00 57.75 490 PRO A CA 1
ATOM 3760 C C . PRO A 1 490 ? 28.873 16.838 -42.048 1.00 57.75 490 PRO A C 1
ATOM 3762 O O . PRO A 1 490 ? 29.155 16.055 -42.956 1.00 57.75 490 PRO A O 1
ATOM 3765 N N . LEU A 1 491 ? 29.094 16.567 -40.760 1.00 57.53 491 LEU A N 1
ATOM 3766 C CA . LEU A 1 491 ? 29.443 15.239 -40.268 1.00 57.53 491 LEU A CA 1
ATOM 3767 C C . LEU A 1 491 ? 28.254 14.318 -40.567 1.00 57.53 491 LEU A C 1
ATOM 3769 O O . LEU A 1 491 ? 27.345 14.169 -39.753 1.00 57.53 491 LEU A O 1
ATOM 3773 N N . MET A 1 492 ? 28.211 13.753 -41.773 1.00 71.50 492 MET A N 1
ATOM 3774 C CA . MET A 1 492 ? 27.233 12.735 -42.125 1.00 71.50 492 MET A CA 1
ATOM 3775 C C . MET A 1 492 ? 27.616 11.452 -41.397 1.00 71.50 492 MET A C 1
ATOM 3777 O O . MET A 1 492 ? 28.545 10.750 -41.792 1.00 71.50 492 MET A O 1
ATOM 3781 N N . GLY A 1 493 ? 26.917 11.177 -40.297 1.00 78.00 493 GLY A N 1
ATOM 3782 C CA . GLY A 1 493 ? 26.954 9.869 -39.659 1.00 78.00 493 GLY A CA 1
ATOM 3783 C C . GLY A 1 493 ? 26.332 8.818 -40.579 1.00 78.00 493 GLY A C 1
ATOM 3784 O O . GLY A 1 493 ? 25.310 9.066 -41.218 1.00 78.00 493 GLY A O 1
ATOM 3785 N N . GLU A 1 494 ? 26.949 7.643 -40.648 1.00 83.38 494 GLU A N 1
ATOM 3786 C CA . GLU A 1 494 ? 26.428 6.482 -41.369 1.00 83.38 494 GLU A CA 1
ATOM 3787 C C . GLU A 1 494 ? 25.657 5.584 -40.391 1.00 83.38 494 GLU A C 1
ATOM 3789 O O . GLU A 1 494 ? 26.132 5.311 -39.287 1.00 83.38 494 GLU A O 1
ATOM 3794 N N . HIS A 1 495 ? 24.461 5.130 -40.775 1.00 84.12 495 HIS A N 1
ATOM 3795 C CA . HIS A 1 495 ? 23.701 4.171 -39.975 1.00 84.12 495 HIS A CA 1
ATOM 3796 C C . HIS A 1 495 ? 24.280 2.767 -40.172 1.00 84.12 495 HIS A C 1
ATOM 3798 O O . HIS A 1 495 ? 24.303 2.264 -41.292 1.00 84.12 495 HIS A O 1
ATOM 3804 N N . ILE A 1 496 ? 24.713 2.128 -39.085 1.00 91.06 496 ILE A N 1
ATOM 3805 C CA . ILE A 1 496 ? 25.291 0.779 -39.099 1.00 91.06 496 ILE A CA 1
ATOM 3806 C C . ILE A 1 496 ? 24.278 -0.185 -38.482 1.00 91.06 496 ILE A C 1
ATOM 3808 O O . ILE A 1 496 ? 23.803 0.037 -37.366 1.00 91.06 496 ILE A O 1
ATOM 3812 N N . GLU A 1 497 ? 23.952 -1.266 -39.188 1.00 91.38 497 GLU A N 1
ATOM 3813 C CA . GLU A 1 497 ? 23.104 -2.323 -38.633 1.00 91.38 497 GLU A CA 1
ATOM 3814 C C . GLU A 1 497 ? 23.899 -3.133 -37.600 1.00 91.38 497 GLU A C 1
ATOM 3816 O O . GLU A 1 497 ? 25.020 -3.568 -37.868 1.00 91.38 497 GLU A O 1
ATOM 3821 N N . THR A 1 498 ? 23.343 -3.322 -36.400 1.00 95.38 498 THR A N 1
ATOM 3822 C CA . THR A 1 498 ? 24.029 -4.043 -35.318 1.00 95.38 498 THR A CA 1
ATOM 3823 C C . THR A 1 498 ? 23.196 -5.209 -34.801 1.00 95.38 498 THR A C 1
ATOM 3825 O O . THR A 1 498 ? 22.000 -5.061 -34.544 1.00 95.38 498 THR A O 1
ATOM 3828 N N . SER A 1 499 ? 23.830 -6.365 -34.609 1.00 95.12 499 SER A N 1
ATOM 3829 C CA . SER A 1 499 ? 23.257 -7.508 -33.889 1.00 95.12 499 SER A CA 1
ATOM 3830 C C . SER A 1 499 ? 23.948 -7.677 -32.541 1.00 95.12 499 SER A C 1
ATOM 3832 O O . SER A 1 499 ? 25.154 -7.480 -32.422 1.00 95.12 499 SER A O 1
ATOM 3834 N N . TRP A 1 500 ? 23.175 -8.025 -31.510 1.00 95.62 500 TRP A N 1
ATOM 3835 C CA . TRP A 1 500 ? 23.649 -8.132 -30.129 1.00 95.62 500 TRP A CA 1
ATOM 3836 C C . TRP A 1 500 ? 23.286 -9.490 -29.526 1.00 95.62 500 TRP A C 1
ATOM 3838 O O . TRP A 1 500 ? 22.208 -10.021 -29.820 1.00 95.62 500 TRP A O 1
ATOM 3848 N N . PRO A 1 501 ? 24.123 -10.043 -28.631 1.00 93.38 501 PRO A N 1
ATOM 3849 C CA . PRO A 1 501 ? 23.784 -11.267 -27.928 1.00 93.38 501 PRO A CA 1
ATOM 3850 C C . PRO A 1 501 ? 22.638 -11.025 -26.934 1.00 93.38 501 PRO A C 1
ATOM 3852 O O . PRO A 1 501 ? 22.417 -9.914 -26.440 1.00 93.38 501 PRO A O 1
ATOM 3855 N N . PHE A 1 502 ? 21.880 -12.081 -26.629 1.00 85.31 502 PHE A N 1
ATOM 3856 C CA . PHE A 1 502 ? 20.698 -11.982 -25.775 1.00 85.31 502 PHE A CA 1
ATOM 3857 C C . PHE A 1 502 ? 21.049 -11.448 -24.377 1.00 85.31 502 PHE A C 1
ATOM 3859 O O . PHE A 1 502 ? 21.895 -12.001 -23.681 1.00 85.31 502 PHE A O 1
ATOM 3866 N N . GLY A 1 503 ? 20.366 -10.381 -23.953 1.00 80.06 503 GLY A N 1
ATOM 3867 C CA . GLY A 1 503 ? 20.581 -9.754 -22.644 1.00 80.06 503 GLY A CA 1
ATOM 3868 C C . GLY A 1 503 ? 21.685 -8.693 -22.610 1.00 80.06 503 GLY A C 1
ATOM 3869 O O . GLY A 1 503 ? 21.891 -8.088 -21.559 1.00 80.06 503 GLY A O 1
ATOM 3870 N N . ALA A 1 504 ? 22.357 -8.415 -23.732 1.00 86.44 504 ALA A N 1
ATOM 3871 C CA . ALA A 1 504 ? 23.284 -7.294 -23.819 1.00 86.44 504 ALA A CA 1
ATOM 3872 C C . ALA A 1 504 ? 22.553 -5.953 -23.634 1.00 86.44 504 ALA A C 1
ATOM 3874 O O . ALA A 1 504 ? 21.530 -5.685 -24.265 1.00 86.44 504 ALA A O 1
ATOM 3875 N N . ALA A 1 505 ? 23.099 -5.110 -22.761 1.00 85.56 505 ALA A N 1
ATOM 3876 C CA . ALA A 1 505 ? 22.687 -3.724 -22.565 1.00 85.56 505 ALA A CA 1
ATOM 3877 C C . ALA A 1 505 ? 23.957 -2.858 -22.588 1.00 85.56 505 ALA A C 1
ATOM 3879 O O . ALA A 1 505 ? 24.508 -2.558 -21.520 1.00 85.56 505 ALA A O 1
ATOM 3880 N N . PRO A 1 506 ? 24.496 -2.562 -23.787 1.00 91.62 506 PRO A N 1
ATOM 3881 C CA . PRO A 1 506 ? 25.718 -1.782 -23.918 1.00 91.62 506 PRO A CA 1
ATOM 3882 C C . PRO A 1 506 ? 25.494 -0.373 -23.366 1.00 91.62 506 PRO A C 1
ATOM 3884 O O . PRO A 1 506 ? 24.440 0.230 -23.563 1.00 91.62 506 PRO A O 1
ATOM 3887 N N . LYS A 1 507 ? 26.487 0.134 -22.644 1.00 89.19 507 LYS A N 1
ATOM 3888 C CA . LYS A 1 507 ? 26.528 1.499 -22.111 1.00 89.19 507 LYS A CA 1
ATOM 3889 C C . LYS A 1 507 ? 27.542 2.363 -22.844 1.00 89.19 507 LYS A C 1
ATOM 3891 O O . LYS A 1 507 ? 27.323 3.556 -22.999 1.00 89.19 507 LYS A O 1
ATOM 3896 N N . ARG A 1 508 ? 28.651 1.760 -23.265 1.00 93.44 508 ARG A N 1
ATOM 3897 C CA . ARG A 1 508 ? 29.791 2.439 -23.882 1.00 93.44 508 ARG A CA 1
ATOM 3898 C C . ARG A 1 508 ? 30.205 1.710 -25.135 1.00 93.44 508 ARG A C 1
ATOM 3900 O O . ARG A 1 508 ? 30.043 0.492 -25.204 1.00 93.44 508 ARG A O 1
ATOM 3907 N N . LEU A 1 509 ? 30.746 2.454 -26.087 1.00 94.94 509 LEU A N 1
ATOM 3908 C CA . LEU A 1 509 ? 31.233 1.943 -27.356 1.00 94.94 509 LEU A CA 1
ATOM 3909 C C . LEU A 1 509 ? 32.537 2.661 -27.699 1.00 94.94 509 LEU A C 1
ATOM 3911 O O . LEU A 1 509 ? 32.586 3.888 -27.682 1.00 94.94 509 LEU A O 1
ATOM 3915 N N . ALA A 1 510 ? 33.555 1.896 -28.063 1.00 95.25 510 ALA A N 1
ATOM 3916 C CA . ALA A 1 510 ? 34.794 2.392 -28.633 1.00 95.25 510 ALA A CA 1
ATOM 3917 C C . ALA A 1 510 ? 35.094 1.679 -29.949 1.00 95.25 510 ALA A C 1
ATOM 3919 O O . ALA A 1 510 ? 34.651 0.554 -30.189 1.00 95.25 510 ALA A O 1
ATOM 3920 N N . CYS A 1 511 ? 35.854 2.353 -30.805 1.00 94.12 511 CYS A N 1
ATOM 3921 C CA . CYS A 1 511 ? 36.268 1.828 -32.095 1.00 94.12 511 CYS A CA 1
ATOM 3922 C C . CYS A 1 511 ? 37.751 2.106 -32.340 1.00 94.12 511 CYS A C 1
ATOM 3924 O O . CYS A 1 511 ? 38.281 3.112 -31.873 1.00 94.12 511 CYS A O 1
ATOM 3926 N N . ALA A 1 512 ? 38.407 1.216 -33.077 1.00 92.31 512 ALA A N 1
ATOM 3927 C CA . ALA A 1 512 ? 39.749 1.427 -33.607 1.00 92.31 512 ALA A CA 1
ATOM 3928 C C . ALA A 1 512 ? 39.825 0.889 -35.036 1.00 92.31 512 ALA A C 1
ATOM 3930 O O . ALA A 1 512 ? 39.199 -0.124 -35.357 1.00 92.31 512 ALA A O 1
ATOM 3931 N N . ALA A 1 513 ? 40.595 1.562 -35.887 1.00 90.81 513 ALA A N 1
ATOM 3932 C CA . ALA A 1 513 ? 40.846 1.127 -37.254 1.00 90.81 513 ALA A CA 1
ATOM 3933 C C . ALA A 1 513 ? 42.249 0.514 -37.355 1.00 90.81 513 ALA A C 1
ATOM 3935 O O . ALA A 1 513 ? 43.225 1.155 -36.976 1.00 90.81 513 ALA A O 1
ATOM 3936 N N . ASP A 1 514 ? 42.352 -0.699 -37.896 1.00 86.56 514 ASP A N 1
ATOM 3937 C CA . ASP A 1 514 ? 43.623 -1.355 -38.214 1.00 86.56 514 ASP A CA 1
ATOM 3938 C C . ASP A 1 514 ? 43.586 -1.910 -39.635 1.00 86.56 514 ASP A C 1
ATOM 3940 O O . ASP A 1 514 ? 42.705 -2.691 -39.987 1.00 86.56 514 ASP A O 1
ATOM 3944 N N . GLY A 1 515 ? 44.528 -1.485 -40.478 1.00 85.00 515 GLY A N 1
ATOM 3945 C CA . GLY A 1 515 ? 44.680 -2.033 -41.830 1.00 85.00 515 GLY A CA 1
ATOM 3946 C C . GLY A 1 515 ? 43.430 -1.959 -42.724 1.00 85.00 515 GLY A C 1
ATOM 3947 O O . GLY A 1 515 ? 43.336 -2.716 -43.686 1.00 85.00 515 GLY A O 1
ATOM 3948 N N . GLY A 1 516 ? 42.470 -1.077 -42.421 1.00 85.75 516 GLY A N 1
ATOM 3949 C CA . GLY A 1 516 ? 41.188 -0.952 -43.129 1.00 85.75 516 GLY A CA 1
ATOM 3950 C C . GLY A 1 516 ? 40.013 -1.708 -42.493 1.00 85.75 516 GLY A C 1
ATOM 3951 O O . GLY A 1 516 ? 38.872 -1.450 -42.870 1.00 85.75 516 GLY A O 1
ATOM 3952 N N . ALA A 1 517 ? 40.256 -2.575 -41.507 1.00 89.88 517 ALA A N 1
ATOM 3953 C CA . ALA A 1 517 ? 39.212 -3.162 -40.672 1.00 89.88 517 ALA A CA 1
ATOM 3954 C C . ALA A 1 517 ? 38.916 -2.246 -39.473 1.00 89.88 517 ALA A C 1
ATOM 3956 O O . ALA A 1 517 ? 39.831 -1.678 -38.875 1.00 89.88 517 ALA A O 1
ATOM 3957 N N . VAL A 1 518 ? 37.640 -2.096 -39.104 1.00 93.00 518 VAL A N 1
ATOM 3958 C CA . VAL A 1 518 ? 37.234 -1.331 -37.913 1.00 93.00 518 VAL A CA 1
ATOM 3959 C C . VAL A 1 518 ? 36.770 -2.307 -36.844 1.00 93.00 518 VAL A C 1
ATOM 3961 O O . VAL A 1 518 ? 35.755 -2.982 -37.002 1.00 93.00 518 VAL A O 1
ATOM 3964 N N . SER A 1 519 ? 37.520 -2.375 -35.750 1.00 94.62 519 SER A N 1
ATOM 3965 C CA . SER A 1 519 ? 37.157 -3.152 -34.568 1.00 94.62 519 SER A CA 1
ATOM 3966 C C . SER A 1 519 ? 36.330 -2.285 -33.628 1.00 94.62 519 SER A C 1
ATOM 3968 O O . SER A 1 519 ? 36.693 -1.143 -33.345 1.00 94.62 519 SER A O 1
ATOM 3970 N N . LEU A 1 520 ? 35.220 -2.829 -33.143 1.00 95.81 520 LEU A N 1
ATOM 3971 C CA . LEU A 1 520 ? 34.313 -2.201 -32.194 1.00 95.81 520 LEU A CA 1
ATOM 3972 C C . LEU A 1 520 ? 34.352 -2.985 -30.884 1.00 95.81 520 LEU A C 1
ATOM 3974 O O . LEU A 1 520 ? 34.272 -4.213 -30.885 1.00 95.81 520 LEU A O 1
ATOM 3978 N N . ALA A 1 521 ? 34.409 -2.279 -29.762 1.00 96.44 521 ALA A N 1
ATOM 3979 C CA . ALA A 1 521 ? 34.211 -2.867 -28.447 1.00 96.44 521 ALA A CA 1
ATOM 3980 C C . ALA A 1 521 ? 33.134 -2.089 -27.703 1.00 96.44 521 ALA A C 1
ATOM 3982 O O . ALA A 1 521 ? 33.137 -0.861 -27.697 1.00 96.44 521 ALA A O 1
ATOM 3983 N N . ALA A 1 522 ? 32.216 -2.801 -27.062 1.00 96.38 522 ALA A N 1
ATOM 3984 C CA . ALA A 1 522 ? 31.179 -2.203 -26.242 1.00 96.38 522 ALA A CA 1
ATOM 3985 C C . ALA A 1 522 ? 31.214 -2.786 -24.836 1.00 96.38 522 ALA A C 1
ATOM 3987 O O . ALA A 1 522 ? 31.345 -3.996 -24.670 1.00 96.38 522 ALA A O 1
ATOM 3988 N N . SER A 1 523 ? 31.053 -1.953 -23.814 1.00 95.44 523 SER A N 1
ATOM 3989 C CA . SER A 1 523 ? 30.951 -2.425 -22.433 1.00 95.44 523 SER A CA 1
ATOM 3990 C C . SER A 1 523 ? 29.527 -2.277 -21.912 1.00 95.44 523 SER A C 1
ATOM 3992 O O . SER A 1 523 ? 28.801 -1.332 -22.222 1.00 95.44 523 SER A O 1
ATOM 3994 N N . SER A 1 524 ? 29.108 -3.248 -21.111 1.00 93.25 524 SER A N 1
ATOM 3995 C CA . SER A 1 524 ? 27.965 -3.165 -20.201 1.00 93.25 524 SER A CA 1
ATOM 3996 C C . SER A 1 524 ? 28.474 -3.164 -18.762 1.00 93.25 524 SER A C 1
ATOM 3998 O O . SER A 1 524 ? 29.675 -3.219 -18.531 1.00 93.25 524 SER A O 1
ATOM 4000 N N . ARG A 1 525 ? 27.575 -3.161 -17.769 1.00 86.94 525 ARG A N 1
ATOM 4001 C CA . ARG A 1 525 ? 27.975 -3.142 -16.350 1.00 86.94 525 ARG A CA 1
ATOM 4002 C C . ARG A 1 525 ? 28.925 -4.288 -15.966 1.00 86.94 525 ARG A C 1
ATOM 4004 O O . ARG A 1 525 ? 29.778 -4.072 -15.117 1.00 86.94 525 ARG A O 1
ATOM 4011 N N . PHE A 1 526 ? 28.773 -5.468 -16.569 1.00 88.12 526 PHE A N 1
ATOM 4012 C CA . PHE A 1 526 ? 29.533 -6.676 -16.206 1.00 88.12 526 PHE A CA 1
ATOM 4013 C C . PHE A 1 526 ? 30.054 -7.470 -17.410 1.00 88.12 526 PHE A C 1
ATOM 4015 O O . PHE A 1 526 ? 30.585 -8.560 -17.245 1.00 88.12 526 PHE A O 1
ATOM 4022 N N . GLY A 1 527 ? 29.851 -6.973 -18.628 1.00 92.56 527 GLY A N 1
ATOM 4023 C CA . GLY A 1 527 ? 30.172 -7.710 -19.846 1.00 92.56 527 GLY A CA 1
ATOM 4024 C C . GLY A 1 527 ? 30.861 -6.825 -20.864 1.00 92.56 527 GLY A C 1
ATOM 4025 O O . GLY A 1 527 ? 30.469 -5.669 -21.033 1.00 92.56 527 GLY A O 1
ATOM 4026 N N . LEU A 1 528 ? 31.849 -7.393 -21.545 1.00 95.69 528 LEU A N 1
ATOM 4027 C CA . LEU A 1 528 ? 32.518 -6.806 -22.694 1.00 95.69 528 LEU A CA 1
ATOM 4028 C C . LEU A 1 528 ? 32.033 -7.513 -23.961 1.00 95.69 528 LEU A C 1
ATOM 4030 O O . LEU A 1 528 ? 31.955 -8.743 -24.012 1.00 95.69 528 LEU A O 1
ATOM 4034 N N . PHE A 1 529 ? 31.715 -6.724 -24.975 1.00 96.50 529 PHE A N 1
ATOM 4035 C CA . PHE A 1 529 ? 31.314 -7.189 -26.288 1.00 96.50 529 PHE A CA 1
ATOM 4036 C C . PHE A 1 529 ? 32.302 -6.688 -27.326 1.00 96.50 529 PHE A C 1
ATOM 4038 O O . PHE A 1 529 ? 32.799 -5.569 -27.224 1.00 96.50 529 PHE A O 1
ATOM 4045 N N . GLU A 1 530 ? 32.543 -7.499 -28.339 1.00 96.75 530 GLU A N 1
ATOM 4046 C CA . GLU A 1 530 ? 33.382 -7.160 -29.479 1.00 96.75 530 GLU A CA 1
ATOM 4047 C C . GLU A 1 530 ? 32.610 -7.386 -30.776 1.00 96.75 530 GLU A C 1
ATOM 4049 O O . GLU A 1 530 ? 31.809 -8.318 -30.873 1.00 96.75 530 GLU A O 1
ATOM 4054 N N . ALA A 1 531 ? 32.851 -6.538 -31.767 1.00 96.50 531 ALA A N 1
ATOM 4055 C CA . ALA A 1 531 ? 32.385 -6.718 -33.131 1.00 96.50 531 ALA A CA 1
ATOM 4056 C C . ALA A 1 531 ? 33.460 -6.239 -34.105 1.00 96.50 531 ALA A C 1
ATOM 4058 O O . ALA A 1 531 ? 34.251 -5.351 -33.800 1.00 96.50 531 ALA A O 1
ATOM 4059 N N . GLU A 1 532 ? 33.458 -6.796 -35.306 1.00 95.56 532 GLU A N 1
ATOM 4060 C CA . GLU A 1 532 ? 34.238 -6.280 -36.426 1.00 95.56 532 GLU A CA 1
ATOM 4061 C C . GLU A 1 532 ? 33.256 -5.702 -37.442 1.00 95.56 532 GLU A C 1
ATOM 4063 O O . GLU A 1 532 ? 32.243 -6.335 -37.758 1.00 95.56 532 GLU A O 1
ATOM 4068 N N . LEU A 1 533 ? 33.519 -4.485 -37.915 1.00 95.06 533 LEU A N 1
ATOM 4069 C CA . LEU A 1 533 ? 32.670 -3.825 -38.893 1.00 95.06 533 LEU A CA 1
ATOM 4070 C C . LEU A 1 533 ? 32.863 -4.497 -40.251 1.00 95.06 533 LEU A C 1
ATOM 4072 O O . LEU A 1 533 ? 33.881 -4.313 -40.919 1.00 95.06 533 LEU A O 1
ATOM 4076 N N . GLN A 1 534 ? 31.872 -5.276 -40.668 1.00 93.19 534 GLN A N 1
ATOM 4077 C CA . GLN A 1 534 ? 31.907 -5.962 -41.949 1.00 93.19 534 GLN A CA 1
ATOM 4078 C C . GLN A 1 534 ? 31.446 -5.001 -43.039 1.00 93.19 534 GLN A C 1
ATOM 4080 O O . GLN A 1 534 ? 30.320 -4.505 -43.008 1.00 93.19 534 GLN A O 1
ATOM 4085 N N . GLN A 1 535 ? 32.313 -4.745 -44.018 1.00 89.88 535 GLN A N 1
ATOM 4086 C CA . GLN A 1 535 ? 31.950 -3.984 -45.206 1.00 89.88 535 GLN A CA 1
ATOM 4087 C C . GLN A 1 535 ? 31.533 -4.955 -46.310 1.00 89.88 535 GLN A C 1
ATOM 4089 O O . GLN A 1 535 ? 32.372 -5.567 -46.972 1.00 89.88 535 GLN A O 1
ATOM 4094 N N . THR A 1 536 ? 30.227 -5.098 -46.522 1.00 85.81 536 THR A N 1
ATOM 4095 C CA . THR A 1 536 ? 29.716 -5.895 -47.638 1.00 85.81 536 THR A CA 1
ATOM 4096 C C . THR A 1 536 ? 29.563 -4.997 -48.862 1.00 85.81 536 THR A C 1
ATOM 4098 O O . THR A 1 536 ? 28.750 -4.071 -48.903 1.00 85.81 536 THR A O 1
ATOM 4101 N N . THR A 1 537 ? 30.388 -5.228 -49.882 1.00 82.56 537 THR A N 1
ATOM 4102 C CA . THR A 1 537 ? 30.242 -4.557 -51.178 1.00 82.56 537 THR A CA 1
ATOM 4103 C C . THR A 1 537 ? 29.105 -5.226 -51.939 1.00 82.56 537 THR A C 1
ATOM 4105 O O . THR A 1 537 ? 29.287 -6.250 -52.597 1.00 82.56 537 THR A O 1
ATOM 4108 N N . LYS A 1 538 ? 27.894 -4.668 -51.835 1.00 82.00 538 LYS A N 1
ATOM 4109 C CA . LYS A 1 538 ? 26.784 -5.092 -52.692 1.00 82.00 538 LYS A CA 1
ATOM 4110 C C . LYS A 1 538 ? 27.079 -4.670 -54.133 1.00 82.00 538 LYS A C 1
ATOM 4112 O O . LYS A 1 538 ? 27.640 -3.604 -54.388 1.00 82.00 538 LYS A O 1
ATOM 4117 N N . THR A 1 539 ? 26.651 -5.490 -55.091 1.00 83.38 539 THR A N 1
ATOM 4118 C CA . THR A 1 539 ? 26.783 -5.239 -56.540 1.00 83.38 539 THR A CA 1
ATOM 4119 C C . THR A 1 539 ? 26.129 -3.931 -57.002 1.00 83.38 539 THR A C 1
ATOM 4121 O O . THR A 1 539 ? 26.421 -3.459 -58.096 1.00 83.38 539 THR A O 1
ATOM 4124 N N . SER A 1 540 ? 25.285 -3.315 -56.170 1.00 81.06 540 SER A N 1
ATOM 4125 C CA . SER A 1 540 ? 24.645 -2.017 -56.396 1.00 81.06 540 SER A CA 1
ATOM 4126 C C . SER A 1 540 ? 25.537 -0.796 -56.119 1.00 81.06 540 SER A C 1
ATOM 4128 O O . SER A 1 540 ? 25.065 0.328 -56.261 1.00 81.06 540 SER A O 1
ATOM 4130 N N . GLY A 1 541 ? 26.797 -0.975 -55.707 1.00 79.44 541 GLY A N 1
ATOM 4131 C CA . GLY A 1 541 ? 27.730 0.130 -55.439 1.00 79.44 541 GLY A CA 1
ATOM 4132 C C . GLY A 1 541 ? 27.501 0.866 -54.111 1.00 79.44 541 GLY A C 1
ATOM 4133 O O . GLY A 1 541 ? 28.292 1.736 -53.759 1.00 79.44 541 GLY A O 1
ATOM 4134 N N . VAL A 1 542 ? 26.468 0.495 -53.347 1.00 80.75 542 VAL A N 1
ATOM 4135 C CA . VAL A 1 542 ? 26.244 0.969 -51.975 1.00 80.75 542 VAL A CA 1
ATOM 4136 C C . VAL A 1 542 ? 26.844 -0.059 -51.020 1.00 80.75 542 VAL A C 1
ATOM 4138 O O . VAL A 1 542 ? 26.396 -1.207 -50.979 1.00 80.75 542 VAL A O 1
ATOM 4141 N N . ALA A 1 543 ? 27.892 0.332 -50.295 1.00 81.12 543 ALA A N 1
ATOM 4142 C CA . ALA A 1 543 ? 28.482 -0.509 -49.261 1.00 81.12 543 ALA A CA 1
ATOM 4143 C C . ALA A 1 543 ? 27.510 -0.587 -48.082 1.00 81.12 543 ALA A C 1
ATOM 4145 O O . ALA A 1 543 ? 27.152 0.444 -47.524 1.00 81.12 543 ALA A O 1
ATOM 4146 N N . ASP A 1 544 ? 27.081 -1.796 -47.729 1.00 87.06 544 ASP A N 1
ATOM 4147 C CA . ASP A 1 544 ? 26.264 -2.014 -46.540 1.00 87.06 544 ASP A CA 1
ATOM 4148 C C . ASP A 1 544 ? 27.185 -2.462 -45.407 1.00 87.06 544 ASP A C 1
ATOM 4150 O O . ASP A 1 544 ? 27.993 -3.391 -45.579 1.00 87.06 544 ASP A O 1
ATOM 4154 N N . ARG A 1 545 ? 27.117 -1.749 -44.282 1.00 93.25 545 ARG A N 1
ATOM 4155 C CA . ARG A 1 545 ? 27.985 -1.966 -43.127 1.00 93.25 545 ARG A CA 1
ATOM 4156 C C . ARG A 1 545 ? 27.170 -2.534 -41.979 1.00 93.25 545 ARG A C 1
ATOM 4158 O O . ARG A 1 545 ? 26.232 -1.904 -41.493 1.00 93.25 545 ARG A O 1
ATOM 4165 N N . SER A 1 546 ? 27.582 -3.704 -41.511 1.00 95.19 546 SER A N 1
ATOM 4166 C CA . SER A 1 546 ? 26.957 -4.389 -40.382 1.00 95.19 546 SER A CA 1
ATOM 4167 C C . SER A 1 546 ? 27.998 -4.780 -39.339 1.00 95.19 546 SER A C 1
ATOM 4169 O O . SER A 1 546 ? 29.118 -5.156 -39.693 1.00 95.19 546 SER A O 1
ATOM 4171 N N . ALA A 1 547 ? 27.626 -4.741 -38.062 1.00 96.44 547 ALA A N 1
ATOM 4172 C CA . ALA A 1 547 ? 28.464 -5.194 -36.956 1.00 96.44 547 ALA A CA 1
ATOM 4173 C C . ALA A 1 547 ? 27.733 -6.243 -36.105 1.00 96.44 547 ALA A C 1
ATOM 4175 O O . ALA A 1 547 ? 26.680 -5.971 -35.529 1.00 96.44 547 ALA A O 1
ATOM 4176 N N . ASP A 1 548 ? 28.314 -7.439 -36.005 1.00 96.75 548 ASP A N 1
ATOM 4177 C CA . ASP A 1 548 ? 27.785 -8.536 -35.188 1.00 96.75 548 ASP A CA 1
ATOM 4178 C C . ASP A 1 548 ? 28.536 -8.625 -33.858 1.00 96.75 548 ASP A C 1
ATOM 4180 O O . ASP A 1 548 ? 29.665 -9.122 -33.811 1.00 96.75 548 ASP A O 1
ATOM 4184 N N . PHE A 1 549 ? 27.921 -8.120 -32.784 1.00 97.06 549 PHE A N 1
ATOM 4185 C CA . PHE A 1 549 ? 28.511 -8.130 -31.450 1.00 97.06 549 PHE A CA 1
ATOM 4186 C C . PHE A 1 549 ? 28.437 -9.513 -30.816 1.00 97.06 549 PHE A C 1
ATOM 4188 O O . PHE A 1 549 ? 27.406 -10.186 -30.805 1.00 97.06 549 PHE A O 1
ATOM 4195 N N . ARG A 1 550 ? 29.548 -9.922 -30.210 1.00 96.75 550 ARG A N 1
ATOM 4196 C CA . ARG A 1 550 ? 29.696 -11.180 -29.474 1.00 96.75 550 ARG A CA 1
ATOM 4197 C C . ARG A 1 550 ? 30.343 -10.908 -28.128 1.00 96.75 550 ARG A C 1
ATOM 4199 O O . ARG A 1 550 ? 30.963 -9.867 -27.939 1.00 96.75 550 ARG A O 1
ATOM 4206 N N . TYR A 1 551 ? 30.188 -11.828 -27.181 1.00 95.56 551 TYR A N 1
ATOM 4207 C CA . TYR A 1 551 ? 30.918 -11.739 -25.918 1.00 95.56 551 TYR A CA 1
ATOM 4208 C C . TYR A 1 551 ? 32.420 -11.828 -26.184 1.00 95.56 551 TYR A C 1
ATOM 4210 O O . TYR A 1 551 ? 32.870 -12.772 -26.837 1.00 95.56 551 TYR A O 1
ATOM 4218 N N . ALA A 1 552 ? 33.171 -10.860 -25.666 1.00 94.94 552 ALA A N 1
ATOM 4219 C CA . ALA A 1 552 ? 34.622 -10.931 -25.666 1.00 94.94 552 ALA A CA 1
ATOM 4220 C C . ALA A 1 552 ? 35.097 -12.057 -24.719 1.00 94.94 552 ALA A C 1
ATOM 4222 O O . ALA A 1 552 ? 34.353 -12.450 -23.809 1.00 94.94 552 ALA A O 1
ATOM 4223 N N . PRO A 1 553 ? 36.318 -12.590 -24.905 1.00 94.00 553 PRO A N 1
ATOM 4224 C CA . PRO A 1 553 ? 36.903 -13.564 -23.989 1.00 94.00 553 PRO A CA 1
ATOM 4225 C C . PRO A 1 553 ? 36.883 -13.079 -22.532 1.00 94.00 553 PRO A C 1
ATOM 4227 O O . PRO A 1 553 ? 37.068 -11.891 -22.259 1.00 94.00 553 PRO A O 1
ATOM 4230 N N . ALA A 1 554 ? 36.669 -14.005 -21.591 1.00 91.12 554 ALA A N 1
ATOM 4231 C CA . ALA A 1 554 ? 36.715 -13.688 -20.167 1.00 91.12 554 ALA A CA 1
ATOM 4232 C C . ALA A 1 554 ? 38.092 -13.118 -19.796 1.00 91.12 554 ALA A C 1
ATOM 4234 O O . ALA A 1 554 ? 39.127 -13.612 -20.243 1.00 91.12 554 ALA A O 1
ATOM 4235 N N . CYS A 1 555 ? 38.082 -12.063 -18.990 1.00 93.38 555 CYS A N 1
ATOM 4236 C CA . CYS A 1 555 ? 39.278 -11.375 -18.543 1.00 93.38 555 CYS A CA 1
ATOM 4237 C C . CYS A 1 555 ? 39.329 -11.479 -17.021 1.00 93.38 555 CYS A C 1
ATOM 4239 O O . CYS A 1 555 ? 38.587 -10.779 -16.336 1.00 93.38 555 CYS A O 1
ATOM 4241 N N . ASP A 1 556 ? 40.178 -12.370 -16.505 1.00 93.19 556 ASP A N 1
ATOM 4242 C CA . ASP A 1 556 ? 40.234 -12.731 -15.076 1.00 93.19 556 ASP A CA 1
ATOM 4243 C C . ASP A 1 556 ? 40.403 -11.505 -14.163 1.00 93.19 556 ASP A C 1
ATOM 4245 O O . ASP A 1 556 ? 39.864 -11.437 -13.064 1.00 93.19 556 ASP A O 1
ATOM 4249 N N . ALA A 1 557 ? 41.094 -10.475 -14.655 1.00 92.06 557 ALA A N 1
ATOM 4250 C CA . ALA A 1 557 ? 41.313 -9.220 -13.945 1.00 92.06 557 ALA A CA 1
ATOM 4251 C C . ALA A 1 557 ? 40.068 -8.310 -13.828 1.00 92.06 557 ALA A C 1
ATOM 4253 O O . ALA A 1 557 ? 40.202 -7.203 -13.316 1.00 92.06 557 ALA A O 1
ATOM 4254 N N . LEU A 1 558 ? 38.898 -8.732 -14.319 1.00 93.12 558 LEU A N 1
ATOM 4255 C CA . LEU A 1 558 ? 37.615 -8.025 -14.184 1.00 93.12 558 LEU A CA 1
ATOM 4256 C C . LEU A 1 558 ? 36.596 -8.790 -13.334 1.00 93.12 558 LEU A C 1
ATOM 4258 O O . LEU A 1 558 ? 35.461 -8.331 -13.182 1.00 93.12 558 LEU A O 1
ATOM 4262 N N . GLU A 1 559 ? 36.933 -9.986 -12.850 1.00 90.75 559 GLU A N 1
ATOM 4263 C CA . GLU A 1 559 ? 35.960 -10.833 -12.170 1.00 90.75 559 GLU A CA 1
ATOM 4264 C C . GLU A 1 559 ? 35.423 -10.136 -10.906 1.00 90.75 559 GLU A C 1
ATOM 4266 O O . GLU A 1 559 ? 36.160 -9.821 -9.973 1.00 90.75 559 GLU A O 1
ATOM 4271 N N . GLY A 1 560 ? 34.115 -9.854 -10.898 1.00 89.00 560 GLY A N 1
ATOM 4272 C CA . GLY A 1 560 ? 33.432 -9.158 -9.802 1.00 89.00 560 GLY A CA 1
ATOM 4273 C C . GLY A 1 560 ? 33.502 -7.625 -9.839 1.00 89.00 560 GLY A C 1
ATOM 4274 O O . GLY A 1 560 ? 32.900 -6.979 -8.979 1.00 89.00 560 GLY A O 1
ATOM 4275 N N . GLU A 1 561 ? 34.169 -7.020 -10.824 1.00 93.25 561 GLU A N 1
ATOM 4276 C CA . GLU A 1 561 ? 34.276 -5.563 -10.957 1.00 93.25 561 GLU A CA 1
ATOM 4277 C C . GLU A 1 561 ? 33.286 -5.019 -12.008 1.00 93.25 561 GLU A C 1
ATOM 4279 O O . GLU A 1 561 ? 32.999 -5.646 -13.028 1.00 93.25 561 GLU A O 1
ATOM 4284 N N . ALA A 1 562 ? 32.705 -3.842 -11.744 1.00 91.75 562 ALA A N 1
ATOM 4285 C CA . ALA A 1 562 ? 31.790 -3.190 -12.680 1.00 91.75 562 ALA A CA 1
ATOM 4286 C C . ALA A 1 562 ? 32.565 -2.319 -13.680 1.00 91.75 562 ALA A C 1
ATOM 4288 O O . ALA A 1 562 ? 33.367 -1.474 -13.272 1.00 91.75 562 ALA A O 1
ATOM 4289 N N . LEU A 1 563 ? 32.283 -2.487 -14.973 1.00 95.00 563 LEU A N 1
ATOM 4290 C CA . LEU A 1 563 ? 32.909 -1.703 -16.040 1.00 95.00 563 LEU A CA 1
ATOM 4291 C C . LEU A 1 563 ? 32.256 -0.324 -16.145 1.00 95.00 563 LEU A C 1
ATOM 4293 O O . LEU A 1 563 ? 31.028 -0.194 -16.097 1.00 95.00 563 LEU A O 1
ATOM 4297 N N . GLN A 1 564 ? 33.090 0.697 -16.299 1.00 94.38 564 GLN A N 1
ATOM 4298 C CA . GLN A 1 564 ? 32.672 2.087 -16.464 1.00 94.38 564 GLN A CA 1
ATOM 4299 C C . GLN A 1 564 ? 32.859 2.574 -17.892 1.00 94.38 564 GLN A C 1
ATOM 4301 O O . GLN A 1 564 ? 31.946 3.202 -18.431 1.00 94.38 564 GLN A O 1
ATOM 4306 N N . ASP A 1 565 ? 34.009 2.261 -18.493 1.00 96.19 565 ASP A N 1
ATOM 4307 C CA . ASP A 1 565 ? 34.315 2.627 -19.870 1.00 96.19 565 ASP A CA 1
ATOM 4308 C C . ASP A 1 565 ? 35.218 1.617 -20.581 1.00 96.19 565 ASP A C 1
ATOM 4310 O O . ASP A 1 565 ? 35.839 0.757 -19.949 1.00 96.19 565 ASP A O 1
ATOM 4314 N N . VAL A 1 566 ? 35.239 1.689 -21.910 1.00 96.38 566 VAL A N 1
ATOM 4315 C CA . VAL A 1 566 ? 36.057 0.849 -22.783 1.00 96.38 566 VAL A CA 1
ATOM 4316 C C . VAL A 1 566 ? 36.723 1.705 -23.849 1.00 96.38 566 VAL A C 1
ATOM 4318 O O . VAL A 1 566 ? 36.065 2.502 -24.500 1.00 96.38 566 VAL A O 1
ATOM 4321 N N . ALA A 1 567 ? 38.013 1.477 -24.073 1.00 95.75 567 ALA A N 1
ATOM 4322 C CA . ALA A 1 567 ? 38.754 1.980 -25.219 1.00 95.75 567 ALA A CA 1
ATOM 4323 C C . ALA A 1 567 ? 39.376 0.798 -25.976 1.00 95.75 567 ALA A C 1
ATOM 4325 O O . ALA A 1 567 ? 39.728 -0.214 -25.369 1.00 95.75 567 ALA A O 1
ATOM 4326 N N . VAL A 1 568 ? 39.510 0.896 -27.298 1.00 93.44 568 VAL A N 1
ATOM 4327 C CA . VAL A 1 568 ? 40.153 -0.150 -28.110 1.00 93.44 568 VAL A CA 1
ATOM 4328 C C . VAL A 1 568 ? 41.614 0.237 -28.350 1.00 93.44 568 VAL A C 1
ATOM 4330 O O . VAL A 1 568 ? 41.899 1.369 -28.724 1.00 93.44 568 VAL A O 1
ATOM 4333 N N . ASP A 1 569 ? 42.531 -0.700 -28.117 1.00 88.94 569 ASP A N 1
ATOM 4334 C CA . ASP A 1 569 ? 43.983 -0.558 -28.283 1.00 88.94 569 ASP A CA 1
ATOM 4335 C C . ASP A 1 569 ? 44.535 -1.698 -29.164 1.00 88.94 569 ASP A C 1
ATOM 4337 O O . ASP A 1 569 ? 43.855 -2.678 -29.479 1.00 88.94 569 ASP A O 1
ATOM 4341 N N . CYS A 1 570 ? 45.827 -1.620 -29.481 1.00 80.12 570 CYS A N 1
ATOM 4342 C CA . CYS A 1 570 ? 46.629 -2.697 -30.056 1.00 80.12 570 CYS A CA 1
ATOM 4343 C C . CYS A 1 570 ? 46.168 -3.091 -31.443 1.00 80.12 570 CYS A C 1
ATOM 4345 O O . CYS A 1 570 ? 45.949 -4.276 -31.699 1.00 80.12 570 CYS A O 1
ATOM 4347 N N . GLN A 1 571 ? 46.020 -2.096 -32.319 1.00 83.75 571 GLN A N 1
ATOM 4348 C CA . GLN A 1 571 ? 45.596 -2.348 -33.692 1.00 83.75 571 GLN A CA 1
ATOM 4349 C C . GLN A 1 571 ? 44.237 -3.081 -33.717 1.00 83.75 571 GLN A C 1
ATOM 4351 O O . GLN A 1 571 ? 44.042 -4.048 -34.442 1.00 83.75 571 GLN A O 1
ATOM 4356 N N . GLY A 1 572 ? 43.311 -2.690 -32.831 1.00 81.62 572 GLY A N 1
ATOM 4357 C CA . GLY A 1 572 ? 41.980 -3.300 -32.740 1.00 81.62 572 GLY A CA 1
ATOM 4358 C C . GLY A 1 572 ? 41.907 -4.633 -31.989 1.00 81.62 572 GLY A C 1
ATOM 4359 O O . GLY A 1 572 ? 40.828 -5.206 -31.883 1.00 81.62 572 GLY A O 1
ATOM 4360 N N . ARG A 1 573 ? 43.021 -5.146 -31.453 1.00 90.31 573 ARG A N 1
ATOM 4361 C CA . ARG A 1 573 ? 43.082 -6.506 -30.887 1.00 90.31 573 ARG A CA 1
ATOM 4362 C C . ARG A 1 573 ? 43.022 -6.583 -29.367 1.00 90.31 573 ARG A C 1
ATOM 4364 O O . ARG A 1 573 ? 43.046 -7.681 -28.811 1.00 90.31 573 ARG A O 1
ATOM 4371 N N . CYS A 1 574 ? 42.993 -5.460 -28.662 1.00 93.19 574 CYS A N 1
ATOM 4372 C CA . CYS A 1 574 ? 42.822 -5.435 -27.212 1.00 93.19 574 CYS A CA 1
ATOM 4373 C C . CYS A 1 574 ? 41.828 -4.344 -26.816 1.00 93.19 574 CYS A C 1
ATOM 4375 O O . CYS A 1 574 ? 41.722 -3.316 -27.476 1.00 93.19 574 CYS A O 1
ATOM 4377 N N . ALA A 1 575 ? 41.135 -4.545 -25.703 1.00 94.69 575 ALA A N 1
ATOM 4378 C CA . ALA A 1 575 ? 40.339 -3.520 -25.053 1.00 94.69 575 ALA A CA 1
ATOM 4379 C C . ALA A 1 575 ? 41.036 -3.084 -23.763 1.00 94.69 575 ALA A C 1
ATOM 4381 O O . ALA A 1 575 ? 41.507 -3.919 -22.989 1.00 94.69 575 ALA A O 1
ATOM 4382 N N . LEU A 1 576 ? 41.092 -1.780 -23.531 1.00 95.19 576 LEU A N 1
ATOM 4383 C CA . LEU A 1 576 ? 41.487 -1.181 -22.269 1.00 95.19 576 LEU A CA 1
ATOM 4384 C C . LEU A 1 576 ? 40.214 -0.769 -21.529 1.00 95.19 576 LEU A C 1
ATOM 4386 O O . LEU A 1 576 ? 39.418 0.019 -22.034 1.00 95.19 576 LEU A O 1
ATOM 4390 N N . LEU A 1 577 ? 40.000 -1.348 -20.355 1.00 95.75 577 LEU A N 1
ATOM 4391 C CA . LEU A 1 577 ? 38.751 -1.233 -19.616 1.00 95.75 577 LEU A CA 1
ATOM 4392 C C . LEU A 1 577 ? 38.964 -0.434 -18.348 1.00 95.75 577 LEU A C 1
ATOM 4394 O O . LEU A 1 577 ? 39.816 -0.787 -17.532 1.00 95.75 577 LEU A O 1
ATOM 4398 N N . LEU A 1 578 ? 38.146 0.598 -18.176 1.00 96.38 578 LEU A N 1
ATOM 4399 C CA . LEU A 1 578 ? 38.090 1.393 -16.964 1.00 96.38 578 LEU A CA 1
ATOM 4400 C C . LEU A 1 578 ? 37.081 0.776 -16.000 1.00 96.38 578 LEU A C 1
ATOM 4402 O O . LEU A 1 578 ? 35.918 0.555 -16.350 1.00 96.38 578 LEU A O 1
ATOM 4406 N N . HIS A 1 579 ? 37.519 0.498 -14.779 1.00 95.50 579 HIS A N 1
ATOM 4407 C CA . HIS A 1 579 ? 36.677 -0.086 -13.740 1.00 95.50 579 HIS A CA 1
ATOM 4408 C C . HIS A 1 579 ? 37.097 0.405 -12.352 1.00 95.50 579 HIS A C 1
ATOM 4410 O O . HIS A 1 579 ? 37.986 1.250 -12.210 1.00 95.50 579 HIS A O 1
ATOM 4416 N N . ARG A 1 580 ? 36.400 -0.089 -11.320 1.00 93.56 580 ARG A N 1
ATOM 4417 C CA . ARG A 1 580 ? 36.644 0.259 -9.912 1.00 93.56 580 ARG A CA 1
ATOM 4418 C C . ARG A 1 580 ? 36.684 1.776 -9.692 1.00 93.56 580 ARG A C 1
ATOM 4420 O O . ARG A 1 580 ? 37.667 2.311 -9.184 1.00 93.56 580 ARG A O 1
ATOM 4427 N N . GLN A 1 581 ? 35.598 2.459 -10.063 1.00 92.19 581 GLN A N 1
ATOM 4428 C CA . GLN A 1 581 ? 35.443 3.897 -9.791 1.00 92.19 581 GLN A CA 1
ATOM 4429 C C . GLN A 1 581 ? 36.535 4.765 -10.439 1.00 92.19 581 GLN A C 1
ATOM 4431 O O . GLN A 1 581 ? 37.034 5.718 -9.854 1.00 92.19 581 GLN A O 1
ATOM 4436 N N . GLY A 1 582 ? 36.967 4.387 -11.639 1.00 92.38 582 GLY A N 1
ATOM 4437 C CA . GLY A 1 582 ? 37.905 5.150 -12.448 1.00 92.38 582 GLY A CA 1
ATOM 4438 C C . GLY A 1 582 ? 39.362 4.973 -12.032 1.00 92.38 582 GLY A C 1
ATOM 4439 O O . GLY A 1 582 ? 40.220 5.690 -12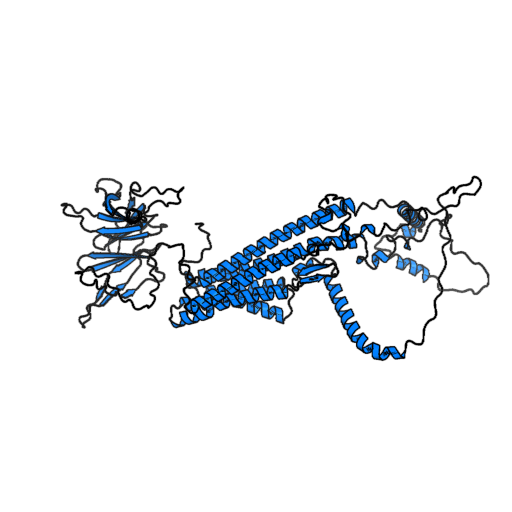.533 1.00 92.38 582 GLY A O 1
ATOM 4440 N N . ARG A 1 583 ? 39.661 4.046 -11.112 1.00 93.38 583 ARG A N 1
ATOM 4441 C CA . ARG A 1 583 ? 40.993 3.913 -10.492 1.00 93.38 583 ARG A CA 1
ATOM 4442 C C . ARG A 1 583 ? 41.863 2.834 -11.114 1.00 93.38 583 ARG A C 1
ATOM 4444 O O . ARG A 1 583 ? 43.057 2.750 -10.828 1.00 93.38 583 ARG A O 1
ATOM 4451 N N . ARG A 1 584 ? 41.277 1.950 -11.920 1.00 94.38 584 ARG A N 1
ATOM 4452 C CA . ARG A 1 584 ? 41.994 0.828 -12.525 1.00 94.38 584 ARG A CA 1
ATOM 4453 C C . ARG A 1 584 ? 41.691 0.702 -14.002 1.00 94.38 584 ARG A C 1
ATOM 4455 O O . ARG A 1 584 ? 40.553 0.866 -14.438 1.00 94.38 584 ARG A O 1
ATOM 4462 N N . LEU A 1 585 ? 42.743 0.363 -14.736 1.00 94.88 585 LEU A N 1
ATOM 4463 C CA . LEU A 1 585 ? 42.705 0.049 -16.151 1.00 94.88 585 LEU A CA 1
ATOM 4464 C C . LEU A 1 585 ? 43.151 -1.393 -16.336 1.00 94.88 585 LEU A C 1
ATOM 4466 O O . LEU A 1 585 ? 44.273 -1.741 -15.983 1.00 94.88 585 LEU A O 1
ATOM 4470 N N . THR A 1 586 ? 42.301 -2.231 -16.909 1.00 94.56 586 THR A N 1
ATOM 4471 C CA . THR A 1 586 ? 42.681 -3.602 -17.263 1.00 94.56 586 THR A CA 1
ATOM 4472 C C . THR A 1 586 ? 42.741 -3.731 -18.771 1.00 94.56 586 THR A C 1
ATOM 4474 O O . THR A 1 586 ? 41.805 -3.348 -19.470 1.00 94.56 586 THR A O 1
ATOM 4477 N N . ARG A 1 587 ? 43.838 -4.296 -19.278 1.00 93.62 587 ARG A N 1
ATOM 4478 C CA . ARG A 1 587 ? 43.947 -4.668 -20.688 1.00 93.62 587 ARG A CA 1
ATOM 4479 C C . ARG A 1 587 ? 43.469 -6.102 -20.885 1.00 93.62 587 ARG A C 1
ATOM 4481 O O . ARG A 1 587 ? 44.013 -7.022 -20.280 1.00 93.62 587 ARG A O 1
ATOM 4488 N N . CYS A 1 588 ? 42.483 -6.276 -21.754 1.00 94.81 588 CYS A N 1
ATOM 4489 C CA . CYS A 1 588 ? 41.899 -7.565 -22.098 1.00 94.81 588 CYS A CA 1
ATOM 4490 C C . CYS A 1 588 ? 42.069 -7.837 -23.593 1.00 94.81 588 CYS A C 1
ATOM 4492 O O . CYS A 1 588 ? 41.965 -6.926 -24.418 1.00 94.81 588 CYS A O 1
ATOM 4494 N N . ALA A 1 589 ? 42.352 -9.088 -23.947 1.00 94.00 589 ALA A N 1
ATOM 4495 C CA . ALA A 1 589 ? 42.478 -9.493 -25.339 1.00 94.00 589 ALA A CA 1
ATOM 4496 C C . ALA A 1 589 ? 41.103 -9.516 -26.026 1.00 94.00 589 ALA A C 1
ATOM 4498 O O . ALA A 1 589 ? 40.129 -10.016 -25.465 1.00 94.00 589 ALA A O 1
ATOM 4499 N N . LEU A 1 590 ? 41.058 -8.998 -27.251 1.00 92.50 590 LEU A N 1
ATOM 4500 C CA . LEU A 1 590 ? 39.967 -9.201 -28.200 1.00 92.50 590 LEU A CA 1
ATOM 4501 C C . LEU A 1 590 ? 40.361 -10.338 -29.162 1.00 92.50 590 LEU A C 1
ATOM 4503 O O . LEU A 1 590 ? 41.507 -10.805 -29.166 1.00 92.50 590 LEU A O 1
ATOM 4507 N N . LYS A 1 591 ? 39.399 -10.844 -29.931 1.00 85.00 591 LYS A N 1
ATOM 4508 C CA . LYS A 1 591 ? 39.502 -12.052 -30.765 1.00 85.00 591 LYS A CA 1
ATOM 4509 C C . LYS A 1 591 ? 40.850 -12.240 -31.477 1.00 85.00 591 LYS A C 1
ATOM 4511 O O . LYS A 1 591 ? 41.354 -11.359 -32.166 1.00 85.00 591 LYS A O 1
ATOM 4516 N N . GLY A 1 592 ? 41.381 -13.464 -31.411 1.00 76.25 592 GLY A N 1
ATOM 4517 C CA . GLY A 1 592 ? 42.493 -13.917 -32.260 1.00 76.25 592 GLY A CA 1
ATOM 4518 C C . GLY A 1 592 ? 43.898 -13.677 -31.704 1.00 76.25 592 GLY A C 1
ATOM 4519 O O . GLY A 1 592 ? 44.859 -14.200 -32.267 1.00 76.25 592 GLY A O 1
ATOM 4520 N N . VAL A 1 593 ? 44.035 -12.973 -30.579 1.00 76.69 593 VAL A N 1
ATOM 4521 C CA . VAL A 1 593 ? 45.311 -12.860 -29.861 1.00 76.69 593 VAL A CA 1
ATOM 4522 C C . VAL A 1 593 ? 45.330 -13.873 -28.723 1.00 76.69 593 VAL A C 1
ATOM 4524 O O . VAL A 1 593 ? 44.407 -13.935 -27.912 1.00 76.69 593 VAL A O 1
ATOM 4527 N N . ARG A 1 594 ? 46.377 -14.708 -28.660 1.00 78.25 594 ARG A N 1
ATOM 4528 C CA . ARG A 1 594 ? 46.627 -15.524 -27.464 1.00 78.25 594 ARG A CA 1
ATOM 4529 C C . ARG A 1 594 ? 46.784 -14.560 -26.300 1.00 78.25 594 ARG A C 1
ATOM 4531 O O . ARG A 1 594 ? 47.661 -13.710 -26.361 1.00 78.25 594 ARG A O 1
ATOM 4538 N N . SER A 1 595 ? 45.923 -14.695 -25.294 1.00 71.38 595 SER A N 1
ATOM 4539 C CA . SER A 1 595 ? 45.921 -13.845 -24.108 1.00 71.38 595 SER A CA 1
ATOM 4540 C C . SER A 1 595 ? 47.301 -13.862 -23.449 1.00 71.38 595 SER A C 1
ATOM 4542 O O . SER A 1 595 ? 47.611 -14.754 -22.662 1.00 71.38 595 SER A O 1
ATOM 4544 N N . GLU A 1 596 ? 48.136 -12.875 -23.759 1.00 73.62 596 GLU A N 1
ATOM 4545 C CA . GLU A 1 596 ? 49.163 -12.426 -22.828 1.00 73.62 596 GLU A CA 1
ATOM 4546 C C . GLU A 1 596 ? 48.377 -11.940 -21.609 1.00 73.62 596 GLU A C 1
ATOM 4548 O O . GLU A 1 596 ? 47.478 -11.115 -21.762 1.00 73.62 596 GLU A O 1
ATOM 4553 N N . GLY A 1 597 ? 48.569 -12.598 -20.460 1.00 81.19 597 GLY A N 1
ATOM 4554 C CA . GLY A 1 597 ? 47.665 -12.519 -19.308 1.00 81.19 597 GLY A CA 1
ATOM 4555 C C . GLY A 1 597 ? 47.190 -11.097 -19.005 1.00 81.19 597 GLY A C 1
ATOM 4556 O O . GLY A 1 597 ? 47.958 -10.146 -19.124 1.00 81.19 597 GLY A O 1
ATOM 4557 N N . ALA A 1 598 ? 45.917 -10.957 -18.631 1.00 86.31 598 ALA A N 1
ATOM 4558 C CA . ALA A 1 598 ? 45.317 -9.656 -18.367 1.00 86.31 598 ALA A CA 1
ATOM 4559 C C . ALA A 1 598 ? 46.150 -8.867 -17.344 1.00 86.31 598 ALA A C 1
ATOM 4561 O O . ALA A 1 598 ? 46.331 -9.297 -16.203 1.00 86.31 598 ALA A O 1
ATOM 4562 N N . VAL A 1 599 ? 46.660 -7.707 -17.757 1.00 88.19 599 VAL A N 1
ATOM 4563 C CA . VAL A 1 599 ? 47.447 -6.828 -16.888 1.00 88.19 599 VAL A CA 1
ATOM 4564 C C . VAL A 1 599 ? 46.523 -5.745 -16.353 1.00 88.19 599 VAL A C 1
ATOM 4566 O O . VAL A 1 599 ? 46.031 -4.901 -17.108 1.00 88.19 599 VAL A O 1
ATOM 4569 N N . ALA A 1 600 ? 46.281 -5.784 -15.044 1.00 90.00 600 ALA A N 1
ATOM 4570 C CA . ALA A 1 600 ? 45.635 -4.699 -14.322 1.00 90.00 600 ALA A CA 1
ATOM 4571 C C . ALA A 1 600 ? 46.680 -3.636 -13.966 1.00 90.00 600 ALA A C 1
ATOM 4573 O O . ALA A 1 600 ? 47.703 -3.928 -13.346 1.00 90.00 600 ALA A O 1
ATOM 4574 N N . MET A 1 601 ? 46.398 -2.400 -14.349 1.00 92.25 601 MET A N 1
ATOM 4575 C CA . MET A 1 601 ? 47.228 -1.225 -14.130 1.00 92.25 601 MET A CA 1
ATOM 4576 C C . MET A 1 601 ? 46.488 -0.268 -13.199 1.00 92.25 601 MET A C 1
ATOM 4578 O O . MET A 1 601 ? 45.274 -0.075 -13.326 1.00 92.25 601 MET A O 1
ATOM 4582 N N . SER A 1 602 ? 47.208 0.328 -12.249 1.00 91.62 602 SER A N 1
ATOM 4583 C CA . SER A 1 602 ? 46.632 1.378 -11.414 1.00 91.62 602 SER A CA 1
ATOM 4584 C C . SER A 1 602 ? 46.674 2.696 -12.171 1.00 91.62 602 SER A C 1
ATOM 4586 O O . SER A 1 602 ? 47.685 3.046 -12.787 1.00 91.62 602 SER A O 1
ATOM 4588 N N . LEU A 1 603 ? 45.584 3.451 -12.091 1.00 92.75 603 LEU A N 1
ATOM 4589 C CA . LEU A 1 603 ? 45.647 4.880 -12.331 1.00 92.75 603 LEU A CA 1
ATOM 4590 C C . LEU A 1 603 ? 46.228 5.535 -11.074 1.00 92.75 603 LEU A C 1
ATOM 4592 O O . LEU A 1 603 ? 45.906 5.117 -9.961 1.00 92.75 603 LEU A O 1
ATOM 4596 N N . SER A 1 604 ? 47.103 6.529 -11.212 1.00 89.00 604 SER A N 1
ATOM 4597 C CA . SER A 1 604 ? 47.514 7.303 -10.038 1.00 89.00 604 SER A CA 1
ATOM 4598 C C . SER A 1 604 ? 46.354 8.194 -9.587 1.00 89.00 604 SER A C 1
ATOM 4600 O O . SER A 1 604 ? 45.911 9.019 -10.377 1.00 89.00 604 SER A O 1
ATOM 4602 N N . ASP A 1 605 ? 45.900 8.090 -8.339 1.00 88.62 605 ASP A N 1
ATOM 4603 C CA . ASP A 1 605 ? 44.755 8.880 -7.847 1.00 88.62 605 ASP A CA 1
ATOM 4604 C C . ASP A 1 605 ? 45.134 10.330 -7.471 1.00 88.62 605 ASP A C 1
ATOM 4606 O O . ASP A 1 605 ? 44.265 11.185 -7.355 1.00 88.62 605 ASP A O 1
ATOM 4610 N N . GLY A 1 606 ? 46.428 10.641 -7.312 1.00 88.88 606 GLY A N 1
ATOM 4611 C CA . GLY A 1 606 ? 46.903 11.910 -6.730 1.00 88.88 606 GLY A CA 1
ATOM 4612 C C . GLY A 1 606 ? 46.631 13.188 -7.539 1.00 88.88 606 GLY A C 1
ATOM 4613 O O . GLY A 1 606 ? 46.967 14.275 -7.081 1.00 88.88 606 GLY A O 1
ATOM 4614 N N . TRP A 1 607 ? 46.060 13.082 -8.740 1.00 90.25 607 TRP A N 1
ATOM 4615 C CA . TRP A 1 607 ? 45.651 14.230 -9.561 1.00 90.25 607 TRP A CA 1
ATOM 4616 C C . TRP A 1 607 ? 44.131 14.424 -9.616 1.00 90.25 607 TRP A C 1
ATOM 4618 O O . TRP A 1 607 ? 43.666 15.452 -10.124 1.00 90.25 607 TRP A O 1
ATOM 4628 N N . LEU A 1 608 ? 43.360 13.453 -9.120 1.00 92.00 608 LEU A N 1
ATOM 4629 C CA . LEU A 1 608 ? 41.913 13.545 -8.963 1.00 92.00 608 LEU A CA 1
ATOM 4630 C C . LEU A 1 608 ? 41.603 14.414 -7.738 1.00 92.00 608 LEU A C 1
ATOM 4632 O O . LEU A 1 608 ? 42.304 14.343 -6.732 1.00 92.00 608 LEU A O 1
ATOM 4636 N N . GLY A 1 609 ? 40.571 15.252 -7.819 1.00 87.31 609 GLY A N 1
ATOM 4637 C CA . GLY A 1 609 ? 40.127 16.061 -6.691 1.00 87.31 609 GLY A CA 1
ATOM 4638 C C . GLY A 1 609 ? 39.733 15.195 -5.494 1.00 87.31 609 GLY A C 1
ATOM 4639 O O . GLY A 1 609 ? 38.846 14.341 -5.596 1.00 87.31 609 GLY A O 1
ATOM 4640 N N . GLU A 1 610 ? 40.378 15.440 -4.353 1.00 86.75 610 GLU A N 1
ATOM 4641 C CA . GLU A 1 610 ? 39.962 14.952 -3.038 1.00 86.75 610 GLU A CA 1
ATOM 4642 C C . GLU A 1 610 ? 38.637 15.644 -2.692 1.00 86.75 610 GLU A C 1
ATOM 4644 O O . GLU A 1 610 ? 38.626 16.757 -2.180 1.00 86.75 610 GLU A O 1
ATOM 4649 N N . GLY A 1 611 ? 37.505 15.058 -3.087 1.00 84.38 611 GLY A N 1
ATOM 4650 C CA . GLY A 1 611 ? 36.191 15.646 -2.810 1.00 84.38 611 GLY A CA 1
ATOM 4651 C C . GLY A 1 611 ? 36.000 15.933 -1.317 1.00 84.38 611 GLY A C 1
ATOM 4652 O O . GLY A 1 611 ? 36.503 15.198 -0.466 1.00 84.38 611 GLY A O 1
ATOM 4653 N N . ASP A 1 612 ? 35.263 16.993 -0.988 1.00 87.56 612 ASP A N 1
ATOM 4654 C CA . ASP A 1 612 ? 34.953 17.346 0.396 1.00 87.56 612 ASP A CA 1
ATOM 4655 C C . ASP A 1 612 ? 33.629 16.703 0.840 1.00 87.56 612 ASP A C 1
ATOM 4657 O O . ASP A 1 612 ? 32.528 17.179 0.538 1.00 87.56 612 ASP A O 1
ATOM 4661 N N . ALA A 1 613 ? 33.734 15.620 1.615 1.00 82.62 613 ALA A N 1
ATOM 4662 C CA . ALA A 1 613 ? 32.578 14.925 2.174 1.00 82.62 613 ALA A CA 1
ATOM 4663 C C . ALA A 1 613 ? 31.721 15.819 3.092 1.00 82.62 613 ALA A C 1
ATOM 4665 O O . ALA A 1 613 ? 30.514 15.588 3.193 1.00 82.62 613 ALA A O 1
ATOM 4666 N N . ALA A 1 614 ? 32.304 16.841 3.735 1.00 86.88 614 ALA A N 1
ATOM 4667 C CA . ALA A 1 614 ? 31.559 17.788 4.563 1.00 86.88 614 ALA A CA 1
ATOM 4668 C C . ALA A 1 614 ? 30.724 18.758 3.710 1.00 86.88 614 ALA A C 1
ATOM 4670 O O . ALA A 1 614 ? 29.616 19.121 4.105 1.00 86.88 614 ALA A O 1
ATOM 4671 N N . ALA A 1 615 ? 31.212 19.117 2.520 1.00 86.06 615 ALA A N 1
ATOM 4672 C CA . ALA A 1 615 ? 30.480 19.916 1.536 1.00 86.06 615 ALA A CA 1
ATOM 4673 C C . ALA A 1 615 ? 29.528 19.082 0.653 1.00 86.06 615 ALA A C 1
ATOM 4675 O O . ALA A 1 615 ? 28.767 19.636 -0.142 1.00 86.06 615 ALA A O 1
ATOM 4676 N N . GLY A 1 616 ? 29.552 17.751 0.785 1.00 85.38 616 GLY A N 1
ATOM 4677 C CA . GLY A 1 616 ? 28.807 16.838 -0.081 1.00 85.38 616 GLY A CA 1
ATOM 4678 C C . GLY A 1 616 ? 29.383 16.733 -1.497 1.00 85.38 616 GLY A C 1
ATOM 4679 O O . GLY A 1 616 ? 28.688 16.270 -2.404 1.00 85.38 616 GLY A O 1
ATOM 4680 N N . GLU A 1 617 ? 30.633 17.155 -1.702 1.00 87.81 617 GLU A N 1
ATOM 4681 C CA . GLU A 1 617 ? 31.340 17.002 -2.968 1.00 87.81 617 GLU A CA 1
ATOM 4682 C C . GLU A 1 617 ? 31.939 15.594 -3.041 1.00 87.81 617 GLU A C 1
ATOM 4684 O O . GLU A 1 617 ? 32.752 15.187 -2.212 1.00 87.81 617 GLU A O 1
ATOM 4689 N N . ALA A 1 618 ? 31.496 14.809 -4.025 1.00 87.50 618 ALA A N 1
ATOM 4690 C CA . ALA A 1 618 ? 32.043 13.478 -4.254 1.00 87.50 618 ALA A CA 1
ATOM 4691 C C . ALA A 1 618 ? 33.497 13.571 -4.739 1.00 87.50 618 ALA A C 1
ATOM 4693 O O . ALA A 1 618 ? 33.851 14.505 -5.461 1.00 87.50 618 ALA A O 1
ATOM 4694 N N . GLN A 1 619 ? 34.319 12.581 -4.373 1.00 91.62 619 GLN A N 1
ATOM 4695 C CA . GLN A 1 619 ? 35.663 12.437 -4.927 1.00 91.62 619 GLN A CA 1
ATOM 4696 C C . GLN A 1 619 ? 35.583 12.382 -6.454 1.00 91.62 619 GLN A C 1
ATOM 4698 O O . GLN A 1 619 ? 34.700 11.738 -7.023 1.00 91.62 619 GLN A O 1
ATOM 4703 N N . GLU A 1 620 ? 36.489 13.091 -7.113 1.00 93.00 620 GLU A N 1
ATOM 4704 C CA . GLU A 1 620 ? 36.543 13.082 -8.563 1.00 93.00 620 GLU A CA 1
ATOM 4705 C C . GLU A 1 620 ? 37.022 11.717 -9.067 1.00 93.00 620 GLU A C 1
ATOM 4707 O O . GLU A 1 620 ? 37.954 11.129 -8.522 1.00 93.00 620 GLU A O 1
ATOM 4712 N N . GLU A 1 621 ? 36.394 11.220 -10.128 1.00 94.69 621 GLU A N 1
ATOM 4713 C CA . GLU A 1 621 ? 36.703 9.923 -10.732 1.00 94.69 621 GLU A CA 1
ATOM 4714 C C . GLU A 1 621 ? 36.927 10.107 -12.233 1.00 94.69 621 GLU A C 1
ATOM 4716 O O . GLU A 1 621 ? 36.422 11.063 -12.828 1.00 94.69 621 GLU A O 1
ATOM 4721 N N . VAL A 1 622 ? 37.658 9.188 -12.866 1.00 94.69 622 VAL A N 1
ATOM 4722 C CA . VAL A 1 622 ? 37.703 9.115 -14.333 1.00 94.69 622 VAL A CA 1
ATOM 4723 C C . VAL A 1 622 ? 36.380 8.546 -14.836 1.00 94.69 622 VAL A C 1
ATOM 4725 O O . VAL A 1 622 ? 35.957 7.477 -14.402 1.00 94.69 622 VAL A O 1
ATOM 4728 N N . SER A 1 623 ? 35.717 9.271 -15.733 1.00 93.50 623 SER A N 1
ATOM 4729 C CA . SER A 1 623 ? 34.415 8.911 -16.296 1.00 93.50 623 SER A CA 1
ATOM 4730 C C . SER A 1 623 ? 34.511 8.292 -17.686 1.00 93.50 623 SER A C 1
ATOM 4732 O O . SER A 1 623 ? 33.712 7.404 -17.991 1.00 93.50 623 SER A O 1
ATOM 4734 N N . SER A 1 624 ? 35.459 8.750 -18.511 1.00 93.94 624 SER A N 1
ATOM 4735 C CA . SER A 1 624 ? 35.675 8.231 -19.865 1.00 93.94 624 SER A CA 1
ATOM 4736 C C . SER A 1 624 ? 37.160 8.177 -20.237 1.00 93.94 624 SER A C 1
ATOM 4738 O O . SER A 1 624 ? 37.991 8.884 -19.656 1.00 93.94 624 SER A O 1
ATOM 4740 N N . LEU A 1 625 ? 37.504 7.304 -21.183 1.00 95.00 625 LEU A N 1
ATOM 4741 C CA . LEU A 1 625 ? 38.859 7.076 -21.663 1.00 95.00 625 LEU A CA 1
ATOM 4742 C C . LEU A 1 625 ? 38.887 6.984 -23.193 1.00 95.00 625 LEU A C 1
ATOM 4744 O O . LEU A 1 625 ? 38.188 6.176 -23.798 1.00 95.00 625 LEU A O 1
ATOM 4748 N N . ALA A 1 626 ? 39.775 7.747 -23.821 1.00 93.94 626 ALA A N 1
ATOM 4749 C CA . ALA A 1 626 ? 40.087 7.647 -25.242 1.00 93.94 626 ALA A CA 1
ATOM 4750 C C . ALA A 1 626 ? 41.568 7.315 -25.438 1.00 93.94 626 ALA A C 1
ATOM 4752 O O . ALA A 1 626 ? 42.421 7.776 -24.684 1.00 93.94 626 ALA A O 1
ATOM 4753 N N . LEU A 1 627 ? 41.893 6.531 -26.462 1.00 91.88 627 LEU A N 1
ATOM 4754 C CA . LEU A 1 627 ? 43.270 6.173 -26.804 1.00 91.88 627 LEU A CA 1
ATOM 4755 C C . LEU A 1 627 ? 43.660 6.781 -28.147 1.00 91.88 627 LEU A C 1
ATOM 4757 O O . LEU A 1 627 ? 42.831 6.887 -29.050 1.00 91.88 627 LEU A O 1
ATOM 4761 N N . LEU A 1 628 ? 44.931 7.160 -28.273 1.00 87.94 628 LEU A N 1
ATOM 4762 C CA . LEU A 1 628 ? 45.526 7.599 -29.532 1.00 87.94 628 LEU A CA 1
ATOM 4763 C C . LEU A 1 628 ? 46.786 6.779 -29.827 1.00 87.94 628 LEU A C 1
ATOM 4765 O O . LEU A 1 628 ? 47.643 6.614 -28.956 1.00 87.94 628 LEU A O 1
ATOM 4769 N N . ASP A 1 629 ? 46.930 6.337 -31.078 1.00 77.56 629 ASP A N 1
ATOM 4770 C CA . ASP A 1 629 ? 48.060 5.504 -31.513 1.00 77.56 629 ASP A CA 1
ATOM 4771 C C . ASP A 1 629 ? 49.413 6.238 -31.480 1.00 77.56 629 ASP A C 1
ATOM 4773 O O . ASP A 1 629 ? 50.462 5.606 -31.350 1.00 77.56 629 ASP A O 1
ATOM 4777 N N . SER A 1 630 ? 49.416 7.572 -31.587 1.00 75.12 630 SER A N 1
ATOM 4778 C CA . SER A 1 630 ? 50.644 8.377 -31.597 1.00 75.12 630 SER A CA 1
ATOM 4779 C C . SER A 1 630 ? 50.459 9.742 -30.938 1.00 75.12 630 SER A C 1
ATOM 4781 O O . SER A 1 630 ? 49.554 10.491 -31.311 1.00 75.12 630 SER A O 1
ATOM 4783 N N . CYS A 1 631 ? 51.361 10.111 -30.024 1.00 69.19 631 CYS A N 1
ATOM 4784 C CA . CYS A 1 631 ? 51.304 11.386 -29.303 1.00 69.19 631 CYS A CA 1
ATOM 4785 C C . CYS A 1 631 ? 52.358 12.376 -29.790 1.00 69.19 631 CYS A C 1
ATOM 4787 O O . CYS A 1 631 ? 53.488 12.398 -29.301 1.00 69.19 631 CYS A O 1
ATOM 4789 N N . GLY A 1 632 ? 51.981 13.254 -30.719 1.00 65.94 632 GLY A N 1
ATOM 4790 C CA . GLY A 1 632 ? 52.847 14.347 -31.161 1.00 65.94 632 GLY A CA 1
ATOM 4791 C C . GLY A 1 632 ? 54.195 13.897 -31.749 1.00 65.94 632 GLY A C 1
ATOM 4792 O O . GLY A 1 632 ? 54.482 12.722 -31.934 1.00 65.94 632 GLY A O 1
ATOM 4793 N N . LYS A 1 633 ? 55.047 14.865 -32.096 1.00 63.78 633 LYS A N 1
ATOM 4794 C CA . LYS A 1 633 ? 56.278 14.652 -32.886 1.00 63.78 633 LYS A CA 1
ATOM 4795 C C . LYS A 1 633 ? 57.449 14.014 -32.112 1.00 63.78 633 LYS A C 1
ATOM 4797 O O . LYS A 1 633 ? 58.593 14.134 -32.548 1.00 63.78 633 LYS A O 1
ATOM 4802 N N . ALA A 1 634 ? 57.212 13.391 -30.957 1.00 59.75 634 ALA A N 1
ATOM 4803 C CA . ALA A 1 634 ? 58.281 12.730 -30.215 1.00 59.75 634 ALA A CA 1
ATOM 4804 C C . ALA A 1 634 ? 58.619 11.395 -30.896 1.00 59.75 634 ALA A C 1
ATOM 4806 O O . ALA A 1 634 ? 57.743 10.582 -31.156 1.00 59.75 634 ALA A O 1
ATOM 4807 N N . SER A 1 635 ? 59.897 11.182 -31.203 1.00 62.44 635 SER A N 1
ATOM 4808 C CA . SER A 1 635 ? 60.432 10.081 -32.022 1.00 62.44 635 SER A CA 1
ATOM 4809 C C . SER A 1 635 ? 60.358 8.676 -31.374 1.00 62.44 635 SER A C 1
ATOM 4811 O O . SER A 1 635 ? 61.228 7.842 -31.617 1.00 62.44 635 SER A O 1
ATOM 4813 N N . GLY A 1 636 ? 59.353 8.385 -30.545 1.00 69.75 636 GLY A N 1
ATOM 4814 C CA . GLY A 1 636 ? 59.164 7.085 -29.897 1.00 69.75 636 GLY A CA 1
ATOM 4815 C C . GLY A 1 636 ? 57.704 6.646 -29.941 1.00 69.75 636 GLY A C 1
ATOM 4816 O O . GLY A 1 636 ? 56.810 7.482 -29.855 1.00 69.75 636 GLY A O 1
ATOM 4817 N N . SER A 1 637 ? 57.455 5.339 -30.061 1.00 70.25 637 SER A N 1
ATOM 4818 C CA . SER A 1 637 ? 56.115 4.731 -30.090 1.00 70.25 637 SER A CA 1
ATOM 4819 C C . SER A 1 637 ? 55.424 4.758 -28.715 1.00 70.25 637 SER A C 1
ATOM 4821 O O . SER A 1 637 ? 54.976 3.727 -28.210 1.00 70.25 637 SER A O 1
ATOM 4823 N N . GLN A 1 638 ? 55.397 5.915 -28.054 1.00 77.25 638 GLN A N 1
ATOM 4824 C CA . GLN A 1 638 ? 54.671 6.091 -26.803 1.00 77.25 638 GLN A CA 1
ATOM 4825 C C . GLN A 1 638 ? 53.187 6.279 -27.099 1.00 77.25 638 GLN A C 1
ATOM 4827 O O . GLN A 1 638 ? 52.799 7.175 -27.849 1.00 77.25 638 GLN A O 1
ATOM 4832 N N . ARG A 1 639 ? 52.374 5.420 -26.481 1.00 81.75 639 ARG A N 1
ATOM 4833 C CA . ARG A 1 639 ? 50.914 5.510 -26.483 1.00 81.75 639 ARG A CA 1
ATOM 4834 C C . ARG A 1 639 ? 50.470 6.540 -25.452 1.00 81.75 639 ARG A C 1
ATOM 4836 O O . ARG A 1 639 ? 51.063 6.619 -24.373 1.00 81.75 639 ARG A O 1
ATOM 4843 N N . CYS A 1 640 ? 49.408 7.275 -25.755 1.00 89.56 640 CYS A N 1
ATOM 4844 C CA . CYS A 1 640 ? 48.749 8.135 -24.776 1.00 89.56 640 CYS A CA 1
ATOM 4845 C C . CYS A 1 640 ? 47.281 7.796 -24.712 1.00 89.56 640 CYS A C 1
ATOM 4847 O O . CYS A 1 640 ? 46.649 7.438 -25.709 1.00 89.56 640 CYS A O 1
ATOM 4849 N N . ALA A 1 641 ? 46.758 7.954 -23.509 1.00 92.94 641 ALA A N 1
ATOM 4850 C CA . ALA A 1 641 ? 45.339 7.947 -23.267 1.00 92.94 641 ALA A CA 1
ATOM 4851 C C . ALA A 1 641 ? 44.907 9.354 -22.861 1.00 92.94 641 ALA A C 1
ATOM 4853 O O . ALA A 1 641 ? 45.679 10.112 -22.275 1.00 92.94 641 ALA A O 1
ATOM 4854 N N . TYR A 1 642 ? 43.668 9.697 -23.157 1.00 94.94 642 TYR A N 1
ATOM 4855 C CA . TYR A 1 642 ? 43.005 10.885 -22.661 1.00 94.94 642 TYR A CA 1
ATOM 4856 C C . TYR A 1 642 ? 41.888 10.428 -21.739 1.00 94.94 642 TYR A C 1
ATOM 4858 O O . TYR A 1 642 ? 41.043 9.633 -22.139 1.00 94.94 642 TYR A O 1
ATOM 4866 N N . ALA A 1 643 ? 41.917 10.898 -20.502 1.00 95.19 643 ALA A N 1
ATOM 4867 C CA . ALA A 1 643 ? 40.901 10.624 -19.505 1.00 95.19 643 ALA A CA 1
ATOM 4868 C C . ALA A 1 643 ? 40.045 11.871 -19.302 1.00 95.19 643 ALA A C 1
ATOM 4870 O O . ALA A 1 643 ? 40.578 12.955 -19.048 1.00 95.19 643 ALA A O 1
ATOM 4871 N N . GLU A 1 644 ? 38.731 11.709 -19.397 1.00 95.00 644 GLU A N 1
ATOM 4872 C CA . GLU A 1 644 ? 37.772 12.692 -18.908 1.00 95.00 644 GLU A CA 1
ATOM 4873 C C . GLU A 1 644 ? 37.389 12.335 -17.476 1.00 95.00 644 GLU A C 1
ATOM 4875 O O . GLU A 1 644 ? 37.199 11.161 -17.149 1.00 95.00 644 GLU A O 1
ATOM 4880 N N . THR A 1 645 ? 37.264 13.333 -16.613 1.00 95.00 645 THR A N 1
ATOM 4881 C CA . THR A 1 645 ? 36.822 13.129 -15.235 1.00 95.00 645 THR A CA 1
ATOM 4882 C C . THR A 1 645 ? 35.369 13.534 -15.015 1.00 95.00 645 THR A C 1
ATOM 4884 O O . THR A 1 645 ? 34.785 14.286 -15.791 1.00 95.00 645 THR A O 1
ATOM 4887 N N . THR A 1 646 ? 34.795 13.138 -13.878 1.00 91.62 646 THR A N 1
ATOM 4888 C CA . THR A 1 646 ? 33.443 13.541 -13.452 1.00 91.62 646 THR A CA 1
ATOM 4889 C C . THR A 1 646 ? 33.267 15.055 -13.252 1.00 91.62 646 THR A C 1
ATOM 4891 O O . THR A 1 646 ? 32.133 15.546 -13.212 1.00 91.62 646 THR A O 1
ATOM 4894 N N . SER A 1 647 ? 34.360 15.822 -13.153 1.00 89.69 647 SER A N 1
ATOM 4895 C CA . SER A 1 647 ? 34.330 17.293 -13.150 1.00 89.69 647 SER A CA 1
ATOM 4896 C C . SER A 1 647 ? 34.386 17.905 -14.562 1.00 89.69 647 SER A C 1
ATOM 4898 O O . SER A 1 647 ? 34.189 19.108 -14.724 1.00 89.69 647 SER A O 1
ATOM 4900 N N . GLY A 1 648 ? 34.593 17.086 -15.597 1.00 89.69 648 GLY A N 1
ATOM 4901 C CA . GLY A 1 648 ? 34.773 17.517 -16.981 1.00 89.69 648 GLY A CA 1
ATOM 4902 C C . GLY A 1 648 ? 36.188 18.017 -17.281 1.00 89.69 648 GLY A C 1
ATOM 4903 O O . GLY A 1 648 ? 36.361 18.828 -18.192 1.00 89.69 648 GLY A O 1
ATOM 4904 N N . ARG A 1 649 ? 37.203 17.597 -16.508 1.00 92.75 649 ARG A N 1
ATOM 4905 C CA . ARG A 1 649 ? 38.613 17.836 -16.858 1.00 92.75 649 ARG A CA 1
ATOM 4906 C C . ARG A 1 649 ? 39.061 16.810 -17.885 1.00 92.75 649 ARG A C 1
ATOM 4908 O O . ARG A 1 649 ? 38.733 15.635 -17.759 1.00 92.75 649 ARG A O 1
ATOM 4915 N N . LEU A 1 650 ? 39.868 17.250 -18.849 1.00 94.00 650 LEU A N 1
ATOM 4916 C CA . LEU A 1 650 ? 40.508 16.367 -19.823 1.00 94.00 650 LEU A CA 1
ATOM 4917 C C . LEU A 1 650 ? 42.004 16.277 -19.530 1.00 94.00 650 LEU A C 1
ATOM 4919 O O . LEU A 1 650 ? 42.708 17.293 -19.554 1.00 94.00 650 LEU A O 1
ATOM 4923 N N . VAL A 1 651 ? 42.493 15.068 -19.264 1.00 94.88 651 VAL A N 1
ATOM 4924 C CA . VAL A 1 651 ? 43.875 14.811 -18.843 1.00 94.88 651 VAL A CA 1
ATOM 4925 C C . VAL A 1 651 ? 44.546 13.816 -19.780 1.00 94.88 651 VAL A C 1
ATOM 4927 O O . VAL A 1 651 ? 44.020 12.746 -20.056 1.00 94.88 651 VAL A O 1
ATOM 4930 N N . GLU A 1 652 ? 45.730 14.172 -20.266 1.00 94.50 652 GLU A N 1
ATOM 4931 C CA . GLU A 1 652 ? 46.622 13.283 -21.006 1.00 94.50 652 GLU A CA 1
ATOM 4932 C C . GLU A 1 652 ? 47.368 12.378 -20.020 1.00 94.50 652 GLU A C 1
ATOM 4934 O O . GLU A 1 652 ? 48.097 12.852 -19.140 1.00 94.50 652 GLU A O 1
ATOM 4939 N N . LEU A 1 653 ? 47.202 11.073 -20.192 1.00 94.00 653 LEU A N 1
ATOM 4940 C CA . LEU A 1 653 ? 47.845 10.014 -19.434 1.00 94.00 653 LEU A CA 1
ATOM 4941 C C . LEU A 1 653 ? 48.917 9.337 -20.291 1.00 94.00 653 LEU A C 1
ATOM 4943 O O . LEU A 1 653 ? 48.708 9.068 -21.478 1.00 94.00 653 LEU A O 1
ATOM 4947 N N . LYS A 1 654 ? 50.043 8.994 -19.665 1.00 91.31 654 LYS A N 1
ATOM 4948 C CA . LYS A 1 654 ? 51.107 8.196 -20.283 1.00 91.31 654 LYS A CA 1
ATOM 4949 C C . LYS A 1 654 ? 51.375 6.948 -19.461 1.00 91.31 654 LYS A C 1
ATOM 4951 O O . LYS A 1 654 ? 51.399 7.001 -18.231 1.00 91.31 654 LYS A O 1
ATOM 4956 N N . SER A 1 655 ? 51.599 5.835 -20.149 1.00 88.25 655 SER A N 1
ATOM 4957 C CA . SER A 1 655 ? 52.063 4.606 -19.514 1.00 88.25 655 SER A CA 1
ATOM 4958 C C . SER A 1 655 ? 53.505 4.793 -19.035 1.00 88.25 655 SER A C 1
ATOM 4960 O O . SER A 1 655 ? 54.350 5.268 -19.801 1.00 88.25 655 SER A O 1
ATOM 4962 N N . GLY A 1 656 ? 53.800 4.414 -17.789 1.00 82.00 656 GLY A N 1
ATOM 4963 C CA . GLY A 1 656 ? 55.171 4.390 -17.276 1.00 82.00 656 GLY A CA 1
ATOM 4964 C C . GLY A 1 656 ? 56.120 3.572 -18.167 1.00 82.00 656 GLY A C 1
ATOM 4965 O O . GLY A 1 656 ? 55.708 2.614 -18.819 1.00 82.00 656 GLY A O 1
ATOM 4966 N N . LEU A 1 657 ? 57.396 3.970 -18.213 1.00 69.75 657 LEU A N 1
ATOM 4967 C CA . LEU A 1 657 ? 58.446 3.282 -18.978 1.00 69.75 657 LEU A CA 1
ATOM 4968 C C . LEU A 1 657 ? 58.540 1.797 -18.580 1.00 69.75 657 LEU A C 1
ATOM 4970 O O . LEU A 1 657 ? 58.562 1.479 -17.390 1.00 69.75 657 LEU A O 1
ATOM 4974 N N . GLU A 1 658 ? 58.686 0.925 -19.583 1.00 63.81 658 GLU A N 1
ATOM 4975 C CA . GLU A 1 658 ? 58.723 -0.556 -19.546 1.00 63.81 658 GLU A CA 1
ATOM 4976 C C . GLU A 1 658 ? 59.747 -1.209 -18.580 1.00 63.81 658 GLU A C 1
ATOM 4978 O O . GLU A 1 658 ? 59.878 -2.427 -18.548 1.00 63.81 658 GLU A O 1
ATOM 4983 N N . GLY A 1 659 ? 60.473 -0.434 -17.766 1.00 71.19 659 GLY A N 1
ATOM 4984 C CA . GLY A 1 659 ? 61.455 -0.927 -16.792 1.00 71.19 659 GLY A CA 1
ATOM 4985 C C . GLY A 1 659 ? 60.987 -0.960 -15.331 1.00 71.19 659 GLY A C 1
ATOM 4986 O O . GLY A 1 659 ? 61.688 -1.518 -14.488 1.00 71.19 659 GLY A O 1
ATOM 4987 N N . SER A 1 660 ? 59.834 -0.369 -14.999 1.00 64.94 660 SER A N 1
ATOM 4988 C CA . SER A 1 660 ? 59.263 -0.440 -13.646 1.00 64.94 660 SER A CA 1
ATOM 4989 C C . SER A 1 660 ? 58.347 -1.658 -13.532 1.00 64.94 660 SER A C 1
ATOM 4991 O O . SER A 1 660 ? 57.451 -1.828 -14.353 1.00 64.94 660 SER A O 1
ATOM 4993 N N . MET A 1 661 ? 58.510 -2.485 -12.491 1.00 70.44 661 MET A N 1
ATOM 4994 C CA . MET A 1 661 ? 57.662 -3.669 -12.237 1.00 70.44 661 MET A CA 1
ATOM 4995 C C . MET A 1 661 ? 56.160 -3.353 -12.070 1.00 70.44 661 MET A C 1
ATOM 4997 O O . MET A 1 661 ? 55.353 -4.273 -11.942 1.00 70.44 661 MET A O 1
ATOM 5001 N N . ARG A 1 662 ? 55.766 -2.075 -12.047 1.00 75.00 662 ARG A N 1
ATOM 5002 C CA . ARG A 1 662 ? 54.371 -1.630 -12.067 1.00 75.00 662 ARG A CA 1
ATOM 5003 C C . ARG A 1 662 ? 54.163 -0.665 -13.227 1.00 75.00 662 ARG A C 1
ATOM 5005 O O . ARG A 1 662 ? 54.716 0.435 -13.232 1.00 75.00 662 ARG A O 1
ATOM 5012 N N . ALA A 1 663 ? 53.378 -1.104 -14.206 1.00 72.88 663 ALA A N 1
ATOM 5013 C CA . ALA A 1 663 ? 52.890 -0.266 -15.289 1.00 72.88 663 ALA A CA 1
ATOM 5014 C C . ALA A 1 663 ? 51.755 0.617 -14.750 1.00 72.88 663 ALA A C 1
ATOM 5016 O O . ALA A 1 663 ? 50.584 0.263 -14.846 1.00 72.88 663 ALA A O 1
ATOM 5017 N N . ASP A 1 664 ? 52.113 1.739 -14.131 1.00 88.25 664 ASP A N 1
ATOM 5018 C CA . ASP A 1 664 ? 51.140 2.735 -13.684 1.00 88.25 664 ASP A CA 1
ATOM 5019 C C . ASP A 1 664 ? 50.922 3.779 -14.791 1.00 88.25 664 ASP A C 1
ATOM 5021 O O . ASP A 1 664 ? 51.861 4.182 -15.491 1.00 88.25 664 ASP A O 1
ATOM 5025 N N . TRP A 1 665 ? 49.671 4.211 -14.963 1.00 91.62 665 TRP A N 1
ATOM 5026 C CA . TRP A 1 665 ? 49.331 5.329 -15.844 1.00 91.62 665 TRP A CA 1
ATOM 5027 C C . TRP A 1 665 ? 49.426 6.630 -15.059 1.00 91.62 665 TRP A C 1
ATOM 5029 O O . TRP A 1 665 ? 48.743 6.806 -14.046 1.00 91.62 665 TRP A O 1
ATOM 5039 N N . LEU A 1 666 ? 50.275 7.537 -15.539 1.00 92.88 666 LEU A N 1
ATOM 5040 C CA . LEU A 1 666 ? 50.572 8.797 -14.870 1.00 92.88 666 LEU A CA 1
ATOM 5041 C C . LEU A 1 666 ? 50.021 9.982 -15.676 1.00 92.88 666 LEU A C 1
ATOM 5043 O O . LEU A 1 666 ? 50.184 10.021 -16.904 1.00 92.88 666 LEU A O 1
ATOM 5047 N N . PRO A 1 667 ? 49.402 10.976 -15.014 1.00 93.25 667 PRO A N 1
ATOM 5048 C CA . PRO A 1 667 ? 48.985 12.212 -15.656 1.00 93.25 667 PRO A CA 1
ATOM 5049 C C . PRO A 1 667 ? 50.223 12.972 -16.121 1.00 93.25 667 PRO A C 1
ATOM 5051 O O . PRO A 1 667 ? 51.149 13.230 -15.356 1.00 93.25 667 PRO A O 1
ATOM 5054 N N . THR A 1 668 ? 50.245 13.342 -17.394 1.00 92.19 668 THR A N 1
ATOM 5055 C CA . THR A 1 668 ? 51.335 14.146 -17.956 1.00 92.19 668 THR A CA 1
ATOM 5056 C C . THR A 1 668 ? 50.922 15.601 -18.100 1.00 92.19 668 THR A C 1
ATOM 5058 O O . THR A 1 668 ? 51.709 16.501 -17.811 1.00 92.19 668 THR A O 1
ATOM 5061 N N . ARG A 1 669 ? 49.688 15.851 -18.554 1.00 92.06 669 ARG A N 1
ATOM 5062 C CA . ARG A 1 669 ? 49.206 17.204 -18.836 1.00 92.06 669 ARG A CA 1
ATOM 5063 C C . ARG A 1 669 ? 47.690 17.296 -18.712 1.00 92.06 669 ARG A C 1
ATOM 5065 O O . ARG A 1 669 ? 46.978 16.429 -19.199 1.00 92.06 669 ARG A O 1
ATOM 5072 N N . VAL A 1 670 ? 47.192 18.388 -18.139 1.00 92.19 670 VAL A N 1
ATOM 5073 C CA . VAL A 1 670 ? 45.768 18.752 -18.199 1.00 92.19 670 VAL A CA 1
ATOM 5074 C C . VAL A 1 670 ? 45.543 19.585 -19.463 1.00 92.19 670 VAL A C 1
ATOM 5076 O O . VAL A 1 670 ? 46.175 20.628 -19.638 1.00 92.19 670 VAL A O 1
ATOM 5079 N N . LEU A 1 671 ? 44.697 19.098 -20.370 1.00 89.75 671 LEU A N 1
ATOM 5080 C CA . LEU A 1 671 ? 44.387 19.752 -21.645 1.00 89.75 671 LEU A CA 1
ATOM 5081 C C . LEU A 1 671 ? 43.236 20.746 -21.515 1.00 89.75 671 LEU A C 1
ATOM 5083 O O . LEU A 1 671 ? 43.273 21.810 -22.128 1.00 89.75 671 LEU A O 1
ATOM 5087 N N . MET A 1 672 ? 42.240 20.407 -20.698 1.00 87.50 672 MET A N 1
ATOM 5088 C CA . MET A 1 672 ? 41.096 21.260 -20.401 1.00 87.50 672 MET A CA 1
ATOM 5089 C C . MET A 1 672 ? 40.876 21.268 -18.891 1.00 87.50 672 MET A C 1
ATOM 5091 O O . MET A 1 672 ? 40.617 20.226 -18.288 1.00 87.50 672 MET A O 1
ATOM 5095 N N . ALA A 1 673 ? 41.048 22.442 -18.282 1.00 76.00 673 ALA A N 1
ATOM 5096 C CA . ALA A 1 673 ? 40.743 22.658 -16.874 1.00 76.00 673 ALA A CA 1
ATOM 5097 C C . ALA A 1 673 ? 39.227 22.835 -16.681 1.00 76.00 673 ALA A C 1
ATOM 5099 O O . ALA A 1 673 ? 38.524 23.212 -17.616 1.00 76.00 673 ALA A O 1
ATOM 5100 N N . ASP A 1 674 ? 38.760 22.537 -15.468 1.00 72.81 674 ASP A N 1
ATOM 5101 C CA . ASP A 1 674 ? 37.357 22.430 -15.056 1.00 72.81 674 ASP A CA 1
ATOM 5102 C C . ASP A 1 674 ? 36.405 23.412 -15.771 1.00 72.81 674 ASP A C 1
ATOM 5104 O O . ASP A 1 674 ? 36.474 24.634 -15.608 1.00 72.81 674 ASP A O 1
ATOM 5108 N N . SER A 1 675 ? 35.468 22.854 -16.540 1.00 59.38 675 SER A N 1
ATOM 5109 C CA . SER A 1 675 ? 34.445 23.620 -17.257 1.00 59.38 675 SER A CA 1
ATOM 5110 C C . SER A 1 675 ? 33.485 24.372 -16.321 1.00 59.38 675 SER A C 1
ATOM 5112 O O . SER A 1 675 ? 32.873 25.365 -16.729 1.00 59.38 675 SER A O 1
ATOM 5114 N N . ARG A 1 676 ? 33.363 23.959 -15.049 1.00 59.59 676 ARG A N 1
ATOM 5115 C CA . ARG A 1 676 ? 32.527 24.635 -14.043 1.00 59.59 676 ARG A CA 1
ATOM 5116 C C . ARG A 1 676 ? 33.158 25.926 -13.537 1.00 59.59 676 ARG A C 1
ATOM 5118 O O . ARG A 1 676 ? 32.418 26.871 -13.262 1.00 59.59 676 ARG A O 1
ATOM 5125 N N . ALA A 1 677 ? 34.489 26.008 -13.478 1.00 53.44 677 ALA A N 1
ATOM 5126 C CA . ALA A 1 677 ? 35.193 27.233 -13.099 1.00 53.44 677 ALA A CA 1
ATOM 5127 C C . ALA A 1 677 ? 34.930 28.373 -14.101 1.00 53.44 677 ALA A C 1
ATOM 5129 O O . ALA A 1 677 ? 34.790 29.524 -13.699 1.00 53.44 677 ALA A O 1
ATOM 5130 N N . MET A 1 678 ? 34.742 28.048 -15.386 1.00 45.72 678 MET A N 1
ATOM 5131 C CA . MET A 1 678 ? 34.369 29.018 -16.425 1.00 45.72 678 MET A CA 1
ATOM 5132 C C . MET A 1 678 ? 32.907 29.491 -16.362 1.00 45.72 678 MET A C 1
ATOM 5134 O O . MET A 1 678 ? 32.589 30.514 -16.954 1.00 45.72 678 MET A O 1
ATOM 5138 N N . ARG A 1 679 ? 32.004 28.786 -15.660 1.00 43.12 679 ARG A N 1
ATOM 5139 C CA . ARG A 1 679 ? 30.585 29.187 -15.517 1.00 43.12 679 ARG A CA 1
ATOM 5140 C C . ARG A 1 679 ? 30.281 30.000 -14.257 1.00 43.12 679 ARG A C 1
ATOM 5142 O O . ARG A 1 679 ? 29.159 30.476 -14.117 1.00 43.12 679 ARG A O 1
ATOM 5149 N N . ARG A 1 680 ? 31.236 30.128 -13.329 1.00 44.56 680 ARG A N 1
ATOM 5150 C CA . ARG A 1 680 ? 31.101 30.955 -12.114 1.00 44.56 680 ARG A CA 1
ATOM 5151 C C . ARG A 1 680 ? 31.773 32.336 -12.230 1.00 44.56 680 ARG A C 1
ATOM 5153 O O . ARG A 1 680 ? 31.731 33.074 -11.251 1.00 44.56 680 ARG A O 1
ATOM 5160 N N . GLY A 1 681 ? 32.390 32.655 -13.372 1.00 34.50 681 GLY A N 1
ATOM 5161 C CA . GLY A 1 681 ? 33.053 33.937 -13.652 1.00 34.50 681 GLY A CA 1
ATOM 5162 C C . GLY A 1 681 ? 32.166 34.919 -14.397 1.00 34.50 681 GLY A C 1
ATOM 5163 O O . GLY A 1 681 ? 31.470 34.462 -15.331 1.00 34.50 681 GLY A O 1
#

Foldseek 3Di:
DDPPPLDFDDPQDPLLVLQLVLLLVLLVVLLVLLVVLVVVLVVLVVVLVCCCDPPQPDPCPDFPVSVLLVVLVVVLVVPPDVVVVPDDDPPPDDPVVVVVCVVVPPDDDDDDDDDDDPPPPPDRPPPQPSRDDCCPVPVPNCVCVVDVCPPPSNLLVVLSCLQSLLSNQSSLLSNLSSVLSVLSSVLSSLLSPCCVPVVNLVVSVVSLVVSLVVSLVSCVQWFDDDPVLSVLLSCLSSLLSVLSSQLSNLVVVPDPVSLLSNLVSSLVSLVSVLVNLVSSLVLQPFDQAPSLRTHSPRTPVSCVSPPPNSVVVVVVVVVVVVVVVVVCVVCVVVCVPPPPDDDDDDDDDDDDDDGFDDFDDPDDDDDDGDGDDCCRPVPNVDDPPPVSRPSVCSQPCVVPPPDCPVDPDVPPPPPPPVRRRNPVSSVVSVVSSVVSSVSSNVSSVVSNCVSVVPCVPVDPPPDPPPPQPPDPPPPPPPPPPDPDPPPDDPPDDDDEAEADPPPDDFREKEWDAAPNKIKIWTDDQQFIKIWIWDFDCDPVRDTHTYTYIDTFDDAPVCVPWTWQYWYADDRNFWIWTQTDQQFKTWIGGGPDDDDPHIDIATEDLVVWDPADVVVVGDTKHFRYKYWDQDDPDDPDRWIWMWTAIPQRWIFIWTFPPPPDPGRYIYTDDTPDPGPVVVVVD

Radius of gyration: 45.71 Å; chains: 1; bounding box: 124×79×138 Å

pLDDT: mean 80.22, std 18.91, range [29.2, 98.56]

Organism: NCBI:txid2562239

Sequence (681 aa):
MAFCEGRLASGTPAWLVGCHTLSLAGAFMYLLMSVWFSMHASITAKSYETRLLTQLVRLPVPSWSQLEGARTYGSTFEKTTTKQMLRVPFVMGTQQRVLNEKADGSGEAGRPGQNEGSGALPESADLWGLEGNGDKIYELDGSIRTNPDELRHLQLIKQVMKYWQSYDGFARVAMSMGTNQLILGLSYYVIGYVLISNKAIMACWLVVLLFMVIATALIRLDMSLTGLEFRAAVVLVSAGPALTALAAQQWRLHTVKGYEIVHLLAPLPYAAEAAWLMLLLYISKVGEQEGGAMLPTGFRSVMYIDVFGWIKRARAKGKEEQEAALSFNTAEEEEEAEAAAEASGGPEVAGKGPAMAAASYEGRLLKAPKASRPEELPGAAKPPPEFLAKPEMFDPTTFVPREKDGHQANHDQDIHPYLKPGLVPWRIFCSATSLLLILWWTSGLLILLQASGWSALRVSPLLRDSEEGPKPIEQGAFLLEEAVAPGGQPLMGEHIETSWPFGAAPKRLACAADGGAVSLAASSRFGLFEAELQQTTKTSGVADRSADFRYAPACDALEGEALQDVAVDCQGRCALLLHRQGRRLTRCALKGVRSEGAVAMSLSDGWLGEGDAAAGEAQEEVSSLALLDSCGKASGSQRCAYAETTSGRLVELKSGLEGSMRADWLPTRVLMADSRAMRRG